Protein AF-0000000085121124 (afdb_homodimer)

Structure (mmCIF, N/CA/C/O backbone):
data_AF-0000000085121124-model_v1
#
loop_
_entity.id
_entity.type
_entity.pdbx_description
1 polymer 'Cytidyltransferase-related domain protein'
#
loop_
_atom_site.group_PDB
_atom_site.id
_atom_site.type_symbol
_atom_site.label_atom_id
_atom_site.label_alt_id
_atom_site.label_comp_id
_atom_site.label_asym_id
_atom_site.label_entity_id
_atom_site.label_seq_id
_atom_site.pdbx_PDB_ins_code
_atom_site.Cartn_x
_atom_site.Cartn_y
_atom_site.Cartn_z
_atom_site.occupancy
_atom_site.B_iso_or_equiv
_atom_site.auth_seq_id
_atom_site.auth_comp_id
_atom_site.auth_asym_id
_atom_site.auth_atom_id
_atom_site.pdbx_PDB_model_num
ATOM 1 N N . MET A 1 1 ? 2.998 27.984 -10.727 1 61.03 1 MET A N 1
ATOM 2 C CA . MET A 1 1 ? 3.572 26.656 -11 1 61.03 1 MET A CA 1
ATOM 3 C C . MET A 1 1 ? 2.625 25.828 -11.852 1 61.03 1 MET A C 1
ATOM 5 O O . MET A 1 1 ? 1.41 25.844 -11.648 1 61.03 1 MET A O 1
ATOM 9 N N . ASP A 1 2 ? 3.168 25.203 -12.867 1 75.88 2 ASP A N 1
ATOM 10 C CA . ASP A 1 2 ? 2.387 24.328 -13.734 1 75.88 2 ASP A CA 1
ATOM 11 C C . ASP A 1 2 ? 1.851 23.125 -12.961 1 75.88 2 ASP A C 1
ATOM 13 O O . ASP A 1 2 ? 2.506 22.625 -12.039 1 75.88 2 ASP A O 1
ATOM 17 N N . THR A 1 3 ? 0.666 22.797 -13.164 1 73.5 3 THR A N 1
ATOM 18 C CA . THR A 1 3 ? -0.032 21.734 -12.461 1 73.5 3 THR A CA 1
ATOM 19 C C . THR A 1 3 ? 0.765 20.438 -12.523 1 73.5 3 THR A C 1
ATOM 21 O O . THR A 1 3 ? 0.824 19.688 -11.547 1 73.5 3 THR A O 1
ATOM 24 N N . LYS A 1 4 ? 1.432 20.203 -13.617 1 78.25 4 LYS A N 1
ATOM 25 C CA . LYS A 1 4 ? 2.201 18.969 -13.781 1 78.25 4 LYS A CA 1
ATOM 26 C C . LYS A 1 4 ? 3.445 18.984 -12.891 1 78.25 4 LYS A C 1
ATOM 28 O O . LYS A 1 4 ? 3.822 17.953 -12.328 1 78.25 4 LYS A O 1
ATOM 33 N N . ASP A 1 5 ? 3.947 20.062 -12.82 1 88.12 5 ASP A N 1
ATOM 34 C CA . ASP A 1 5 ? 5.121 20.219 -11.969 1 88.12 5 ASP A CA 1
ATOM 35 C C . ASP A 1 5 ? 4.754 20.062 -10.5 1 88.12 5 ASP A C 1
ATOM 37 O O . ASP A 1 5 ? 5.473 19.406 -9.742 1 88.12 5 ASP A O 1
ATOM 41 N N . ALA A 1 6 ? 3.602 20.609 -10.18 1 91.38 6 ALA A N 1
ATOM 42 C CA . ALA A 1 6 ? 3.139 20.5 -8.797 1 91.38 6 ALA A CA 1
ATOM 43 C C . ALA A 1 6 ? 2.869 19.047 -8.414 1 91.38 6 ALA A C 1
ATOM 45 O O . ALA A 1 6 ? 3.23 18.609 -7.32 1 91.38 6 ALA A O 1
ATOM 46 N N . ALA A 1 7 ? 2.273 18.359 -9.32 1 93.12 7 ALA A N 1
ATOM 47 C CA . ALA A 1 7 ? 1.973 16.938 -9.078 1 93.12 7 ALA A CA 1
ATOM 48 C C . ALA A 1 7 ? 3.252 16.141 -8.883 1 93.12 7 ALA A C 1
ATOM 50 O O . ALA A 1 7 ? 3.328 15.281 -8 1 93.12 7 ALA A O 1
ATOM 51 N N . ARG A 1 8 ? 4.227 16.422 -9.672 1 92.12 8 ARG A N 1
ATOM 52 C CA . ARG A 1 8 ? 5.512 15.742 -9.586 1 92.12 8 ARG A CA 1
ATOM 53 C C . ARG A 1 8 ? 6.195 16.031 -8.25 1 92.12 8 ARG A C 1
ATOM 55 O O . ARG A 1 8 ? 6.789 15.133 -7.648 1 92.12 8 ARG A O 1
ATOM 62 N N . ARG A 1 9 ? 6.113 17.156 -7.832 1 92.5 9 ARG A N 1
ATOM 63 C CA . ARG A 1 9 ? 6.707 17.547 -6.555 1 92.5 9 ARG A CA 1
ATOM 64 C C . ARG A 1 9 ? 6 16.844 -5.398 1 92.5 9 ARG A C 1
ATOM 66 O O . ARG A 1 9 ? 6.648 16.328 -4.48 1 92.5 9 ARG A O 1
ATOM 73 N N . VAL A 1 10 ? 4.68 16.859 -5.512 1 95.31 10 VAL A N 1
ATOM 74 C CA . VAL A 1 10 ? 3.906 16.219 -4.457 1 95.31 10 VAL A CA 1
ATOM 75 C C . VAL A 1 10 ? 4.238 14.727 -4.418 1 95.31 10 VAL A C 1
ATOM 77 O O . VAL A 1 10 ? 4.398 14.148 -3.34 1 95.31 10 VAL A O 1
ATOM 80 N N . GLU A 1 11 ? 4.387 14.133 -5.527 1 94.19 11 GLU A N 1
ATOM 81 C CA . GLU A 1 11 ? 4.773 12.727 -5.594 1 94.19 11 GLU A CA 1
ATOM 82 C C . GLU A 1 11 ? 6.121 12.492 -4.918 1 94.19 11 GLU A C 1
ATOM 84 O O . GLU A 1 11 ? 6.293 11.508 -4.191 1 94.19 11 GLU A O 1
ATOM 89 N N . ALA A 1 12 ? 7.035 13.383 -5.152 1 93.19 12 ALA A N 1
ATOM 90 C CA . ALA A 1 12 ? 8.352 13.289 -4.527 1 93.19 12 ALA A CA 1
ATOM 91 C C . ALA A 1 12 ? 8.25 13.414 -3.012 1 93.19 12 ALA A C 1
ATOM 93 O O . ALA A 1 12 ? 8.898 12.664 -2.275 1 93.19 12 ALA A O 1
ATOM 94 N N . TYR A 1 13 ? 7.391 14.312 -2.562 1 94 13 TYR A N 1
ATOM 95 C CA . TYR A 1 13 ? 7.168 14.477 -1.132 1 94 13 TYR A CA 1
ATOM 96 C C . TYR A 1 13 ? 6.57 13.219 -0.519 1 94 13 TYR A C 1
ATOM 98 O O . TYR A 1 13 ? 6.988 12.781 0.557 1 94 13 TYR A O 1
ATOM 106 N N . ILE A 1 14 ? 5.637 12.656 -1.243 1 95.62 14 ILE A N 1
ATOM 107 C CA . ILE A 1 14 ? 4.984 11.445 -0.766 1 95.62 14 ILE A CA 1
ATOM 108 C C . ILE A 1 14 ? 6.012 10.32 -0.626 1 95.62 14 ILE A C 1
ATOM 110 O O . ILE A 1 14 ? 6.082 9.664 0.412 1 95.62 14 ILE A O 1
ATOM 114 N N . THR A 1 15 ? 6.82 10.188 -1.587 1 93.5 15 THR A N 1
ATOM 115 C CA . THR A 1 15 ? 7.848 9.148 -1.566 1 93.5 15 THR A CA 1
ATOM 116 C C . THR A 1 15 ? 8.797 9.352 -0.387 1 93.5 15 THR A C 1
ATOM 118 O O . THR A 1 15 ? 9.148 8.391 0.303 1 93.5 15 THR A O 1
ATOM 121 N N . ASN A 1 16 ? 9.148 10.555 -0.122 1 94.25 16 ASN A N 1
ATOM 122 C CA . ASN A 1 16 ? 10.039 10.883 0.988 1 94.25 16 ASN A CA 1
ATOM 123 C C . ASN A 1 16 ? 9.438 10.469 2.328 1 94.25 16 ASN A C 1
ATOM 125 O O . ASN A 1 16 ? 10.109 9.836 3.146 1 94.25 16 ASN A O 1
ATOM 129 N N . VAL A 1 17 ? 8.234 10.781 2.473 1 95.69 17 VAL A N 1
ATOM 130 C CA . VAL A 1 17 ? 7.547 10.469 3.723 1 95.69 17 VAL A CA 1
ATOM 131 C C . VAL A 1 17 ? 7.383 8.961 3.861 1 95.69 17 VAL A C 1
ATOM 133 O O . VAL A 1 17 ? 7.602 8.398 4.941 1 95.69 17 VAL A O 1
ATOM 136 N N . GLU A 1 18 ? 7.039 8.312 2.791 1 93.88 18 GLU A N 1
ATOM 137 C CA . GLU A 1 18 ? 6.867 6.867 2.824 1 93.88 18 GLU A CA 1
ATOM 138 C C . GLU A 1 18 ? 8.18 6.164 3.15 1 93.88 18 GLU A C 1
ATOM 140 O O . GLU A 1 18 ? 8.203 5.191 3.906 1 93.88 18 GLU A O 1
ATOM 145 N N . LEU A 1 19 ? 9.266 6.645 2.633 1 92.88 19 LEU A N 1
ATOM 146 C CA . LEU A 1 19 ? 10.578 6.094 2.938 1 92.88 19 LEU A CA 1
ATOM 147 C C . LEU A 1 19 ? 10.914 6.281 4.414 1 92.88 19 LEU A C 1
ATOM 149 O O . LEU A 1 19 ? 11.422 5.359 5.059 1 92.88 19 LEU A O 1
ATOM 153 N N . ALA A 1 20 ? 10.633 7.41 4.906 1 93.94 20 ALA A N 1
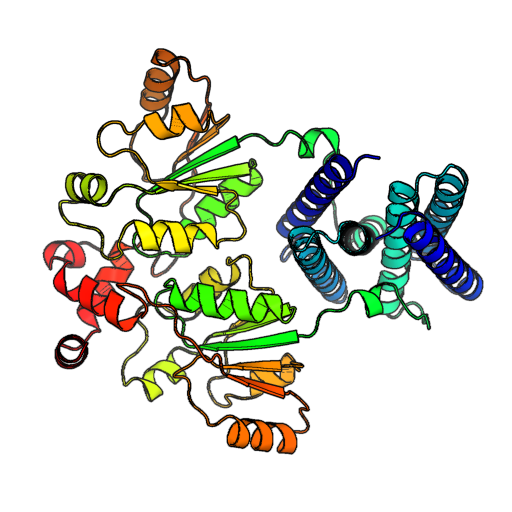ATOM 154 C CA . ALA A 1 20 ? 10.875 7.684 6.32 1 93.94 20 ALA A CA 1
ATOM 155 C C . ALA A 1 20 ? 10.047 6.762 7.207 1 93.94 20 ALA A C 1
ATOM 157 O O . ALA A 1 20 ? 10.562 6.199 8.18 1 93.94 20 ALA A O 1
ATOM 158 N N . LEU A 1 21 ? 8.812 6.609 6.84 1 94.19 21 LEU A N 1
ATOM 159 C CA . LEU A 1 21 ? 7.914 5.77 7.621 1 94.19 21 LEU A CA 1
ATOM 160 C C . LEU A 1 21 ? 8.375 4.316 7.609 1 94.19 21 LEU A C 1
ATOM 162 O O . LEU A 1 21 ? 8.297 3.623 8.625 1 94.19 21 LEU A O 1
ATOM 166 N N . GLU A 1 22 ? 8.836 3.898 6.48 1 90.81 22 GLU A N 1
ATOM 167 C CA . GLU A 1 22 ? 9.367 2.545 6.371 1 90.81 22 GLU A CA 1
ATOM 168 C C . GLU A 1 22 ? 10.562 2.346 7.305 1 90.81 22 GLU A C 1
ATOM 170 O O . GLU A 1 22 ? 10.672 1.31 7.965 1 90.81 22 GLU A O 1
ATOM 175 N N . LYS A 1 23 ? 11.414 3.287 7.422 1 90.69 23 LYS A N 1
ATOM 176 C CA . LYS A 1 23 ? 12.602 3.221 8.266 1 90.69 23 LYS A CA 1
ATOM 177 C C . LYS A 1 23 ? 12.234 3.258 9.742 1 90.69 23 LYS A C 1
ATOM 179 O O . LYS A 1 23 ? 12.953 2.703 10.578 1 90.69 23 LYS A O 1
ATOM 184 N N . LEU A 1 24 ? 11.117 3.838 10.039 1 93.69 24 LEU A N 1
ATOM 185 C CA . LEU A 1 24 ? 10.727 4.051 11.43 1 93.69 24 LEU A CA 1
ATOM 186 C C . LEU A 1 24 ? 9.836 2.914 11.922 1 93.69 24 LEU A C 1
ATOM 188 O O . LEU A 1 24 ? 9.547 2.828 13.117 1 93.69 24 LEU A O 1
ATOM 192 N N . ARG A 1 25 ? 9.414 2.111 11.023 1 87.62 25 ARG A N 1
ATOM 193 C CA . ARG A 1 25 ? 8.492 1.033 11.383 1 87.62 25 ARG A CA 1
ATOM 194 C C . ARG A 1 25 ? 9.062 0.182 12.516 1 87.62 25 ARG A C 1
ATOM 196 O O . ARG A 1 25 ? 10.18 -0.334 12.414 1 87.62 25 ARG A O 1
ATOM 203 N N . GLY A 1 26 ? 8.32 0.093 13.633 1 86.56 26 GLY A N 1
ATOM 204 C CA . GLY A 1 26 ? 8.695 -0.761 14.75 1 86.56 26 GLY A CA 1
ATOM 205 C C . GLY A 1 26 ? 9.742 -0.138 15.648 1 86.56 26 GLY A C 1
ATOM 206 O O . GLY A 1 26 ? 10.203 -0.768 16.609 1 86.56 26 GLY A O 1
ATOM 207 N N . LYS A 1 27 ? 10.141 1.05 15.406 1 89.5 27 LYS A N 1
ATOM 208 C CA . LYS A 1 27 ? 11.227 1.662 16.156 1 89.5 27 LYS A CA 1
ATOM 209 C C . LYS A 1 27 ? 10.695 2.629 17.219 1 89.5 27 LYS A C 1
ATOM 211 O O . LYS A 1 27 ? 11.461 3.188 18 1 89.5 27 LYS A O 1
ATOM 216 N N . VAL A 1 28 ? 9.414 2.836 17.141 1 91.19 28 VAL A N 1
ATOM 217 C CA . VAL A 1 28 ? 8.828 3.824 18.031 1 91.19 28 VAL A CA 1
ATOM 218 C C . VAL A 1 28 ? 7.773 3.156 18.922 1 91.19 28 VAL A C 1
ATOM 220 O O . VAL A 1 28 ? 7.031 2.285 18.453 1 91.19 28 VAL A O 1
ATOM 223 N N . GLY A 1 29 ? 7.777 3.432 20.188 1 90.06 29 GLY A N 1
ATOM 224 C CA . GLY A 1 29 ? 6.789 2.904 21.109 1 90.06 29 GLY A CA 1
ATOM 225 C C . GLY A 1 29 ? 5.719 3.912 21.484 1 90.06 29 GLY A C 1
ATOM 226 O O . GLY A 1 29 ? 5.738 5.047 21 1 90.06 29 GLY A O 1
ATOM 227 N N . GLU A 1 30 ? 4.703 3.432 22.344 1 88.94 30 GLU A N 1
ATOM 228 C CA . GLU A 1 30 ? 3.686 4.348 22.844 1 88.94 30 GLU A CA 1
ATOM 229 C C . GLU A 1 30 ? 4.312 5.453 23.688 1 88.94 30 GLU A C 1
ATOM 231 O O . GLU A 1 30 ? 5.324 5.238 24.359 1 88.94 30 GLU A O 1
ATOM 236 N N . PRO A 1 31 ? 3.771 6.625 23.656 1 90.62 31 PRO A N 1
ATOM 237 C CA . PRO A 1 31 ? 2.549 7.035 22.953 1 90.62 31 PRO A CA 1
ATOM 238 C C . PRO A 1 31 ? 2.811 7.516 21.531 1 90.62 31 PRO A C 1
ATOM 240 O O . PRO A 1 31 ? 1.882 7.934 20.844 1 90.62 31 PRO A O 1
ATOM 243 N N . TYR A 1 32 ? 4.008 7.348 21.047 1 93.38 32 TYR A N 1
ATOM 244 C CA . TYR A 1 32 ? 4.398 7.977 19.797 1 93.38 32 TYR A CA 1
ATOM 245 C C . TYR A 1 32 ? 3.955 7.137 18.609 1 93.38 32 TYR A C 1
ATOM 247 O O . TYR A 1 32 ? 3.912 7.625 17.469 1 93.38 32 TYR A O 1
ATOM 255 N N . THR A 1 33 ? 3.604 5.926 18.844 1 93.12 33 THR A N 1
ATOM 256 C CA . THR A 1 33 ? 3.176 5.039 17.766 1 93.12 33 THR A CA 1
ATOM 257 C C . THR A 1 33 ? 1.938 5.594 17.062 1 93.12 33 THR A C 1
ATOM 259 O O . THR A 1 33 ? 1.769 5.41 15.852 1 93.12 33 THR A O 1
ATOM 262 N N . ARG A 1 34 ? 1.135 6.238 17.812 1 91.94 34 ARG A N 1
ATOM 263 C CA . ARG A 1 34 ? -0.086 6.812 17.25 1 91.94 34 ARG A CA 1
ATOM 264 C C . ARG A 1 34 ? 0.235 7.891 16.219 1 91.94 34 ARG A C 1
ATOM 266 O O . ARG A 1 34 ? -0.465 8.023 15.219 1 91.94 34 ARG A O 1
ATOM 273 N N . LEU A 1 35 ? 1.261 8.656 16.5 1 94.25 35 LEU A N 1
ATOM 274 C CA . LEU A 1 35 ? 1.647 9.711 15.578 1 94.25 35 LEU A CA 1
ATOM 275 C C . LEU A 1 35 ? 2.15 9.125 14.266 1 94.25 35 LEU A C 1
ATOM 277 O O . LEU A 1 35 ? 1.846 9.648 13.188 1 94.25 35 LEU A O 1
ATOM 281 N N . LEU A 1 36 ? 2.865 8.055 14.359 1 94.69 36 LEU A N 1
ATOM 282 C CA . LEU A 1 36 ? 3.34 7.406 13.148 1 94.69 36 LEU A CA 1
ATOM 283 C C . LEU A 1 36 ? 2.176 6.809 12.359 1 94.69 36 LEU A C 1
ATOM 285 O O . LEU A 1 36 ? 2.146 6.891 11.133 1 94.69 36 LEU A O 1
ATOM 289 N N . ALA A 1 37 ? 1.285 6.246 13.086 1 91.75 37 ALA A N 1
ATOM 290 C CA . ALA A 1 37 ? 0.102 5.684 12.438 1 91.75 37 ALA A CA 1
ATOM 291 C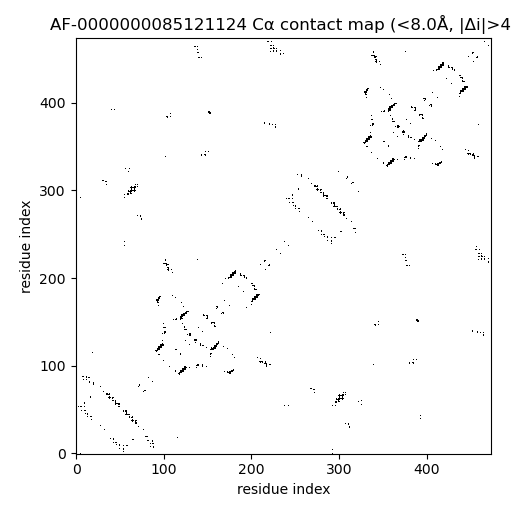 C . ALA A 1 37 ? -0.693 6.77 11.711 1 91.75 37 ALA A C 1
ATOM 293 O O . ALA A 1 37 ? -1.181 6.555 10.602 1 91.75 37 ALA A O 1
ATOM 294 N N . LEU A 1 38 ? -0.817 7.883 12.344 1 91.69 38 LEU A N 1
ATOM 295 C CA . LEU A 1 38 ? -1.521 9.008 11.742 1 91.69 38 LEU A CA 1
ATOM 296 C C . LEU A 1 38 ? -0.784 9.516 10.508 1 91.69 38 LEU A C 1
ATOM 298 O O . LEU A 1 38 ? -1.408 9.805 9.484 1 91.69 38 LEU A O 1
ATOM 302 N N . ALA A 1 39 ? 0.514 9.633 10.633 1 94.19 39 ALA A N 1
ATOM 303 C CA . ALA A 1 39 ? 1.314 10.055 9.484 1 94.19 39 ALA A CA 1
ATOM 304 C C . ALA A 1 39 ? 1.145 9.086 8.32 1 94.19 39 ALA A C 1
ATOM 306 O O . ALA A 1 39 ? 1.024 9.508 7.164 1 94.19 39 ALA A O 1
ATOM 307 N N . GLU A 1 40 ? 1.139 7.844 8.594 1 93.25 40 GLU A N 1
ATOM 308 C CA . GLU A 1 40 ? 0.936 6.828 7.566 1 93.25 40 GLU A CA 1
ATOM 309 C C . GLU A 1 40 ? -0.421 6.992 6.887 1 93.25 40 GLU A C 1
ATOM 311 O O . GLU A 1 40 ? -0.525 6.891 5.664 1 93.25 40 GLU A O 1
ATOM 316 N N . ALA A 1 41 ? -1.417 7.227 7.68 1 91.12 41 ALA A N 1
ATOM 317 C CA . ALA A 1 41 ? -2.766 7.422 7.156 1 91.12 41 ALA A CA 1
ATOM 318 C C . ALA A 1 41 ? -2.818 8.609 6.207 1 91.12 41 ALA A C 1
ATOM 320 O O . ALA A 1 41 ? -3.395 8.523 5.117 1 91.12 41 ALA A O 1
ATOM 321 N N . TYR A 1 42 ? -2.207 9.664 6.555 1 92.5 42 TYR A N 1
ATOM 322 C CA . TYR A 1 42 ? -2.262 10.875 5.738 1 92.5 42 TYR A CA 1
ATOM 323 C C . TYR A 1 42 ? -1.366 10.742 4.512 1 92.5 42 TYR A C 1
ATOM 325 O O . TYR A 1 42 ? -1.646 11.328 3.465 1 92.5 42 TYR A O 1
ATOM 333 N N . ALA A 1 43 ? -0.292 9.969 4.652 1 92.94 43 ALA A N 1
ATOM 334 C CA . ALA A 1 43 ? 0.493 9.672 3.459 1 92.94 43 ALA A CA 1
ATOM 335 C C . ALA A 1 43 ? -0.327 8.867 2.453 1 92.94 43 ALA A C 1
ATOM 337 O O . ALA A 1 43 ? -0.276 9.133 1.25 1 92.94 43 ALA A O 1
ATOM 338 N N . SER A 1 44 ? -1.012 7.984 2.99 1 91.12 44 SER A N 1
ATOM 339 C CA . SER A 1 44 ? -1.902 7.195 2.143 1 91.12 44 SER A CA 1
ATOM 340 C C . SER A 1 44 ? -2.959 8.078 1.483 1 91.12 44 SER A C 1
ATOM 342 O O . SER A 1 44 ? -3.246 7.926 0.294 1 91.12 44 SER A O 1
ATOM 344 N N . ASP A 1 45 ? -3.555 8.938 2.234 1 91.69 45 ASP A N 1
ATOM 345 C CA . ASP A 1 45 ? -4.539 9.875 1.692 1 91.69 45 ASP A CA 1
ATOM 346 C C . ASP A 1 45 ? -3.922 10.75 0.601 1 91.69 45 ASP A C 1
ATOM 348 O O . ASP A 1 45 ? -4.566 11.031 -0.412 1 91.69 45 ASP A O 1
ATOM 352 N N . ALA A 1 46 ? -2.723 11.172 0.846 1 93.75 46 ALA A N 1
ATOM 353 C CA . ALA A 1 46 ? -2.035 11.992 -0.148 1 93.75 46 ALA A CA 1
ATOM 354 C C . ALA A 1 46 ? -1.934 11.266 -1.485 1 93.75 46 ALA A C 1
ATOM 356 O O . ALA A 1 46 ? -2.186 11.852 -2.539 1 93.75 46 ALA A O 1
ATOM 357 N N . ARG A 1 47 ? -1.589 10.039 -1.386 1 92.19 47 ARG A N 1
ATOM 358 C CA . ARG A 1 47 ? -1.492 9.242 -2.604 1 92.19 47 ARG A CA 1
ATOM 359 C C . ARG A 1 47 ? -2.848 9.133 -3.293 1 92.19 47 ARG A C 1
ATOM 361 O O . ARG A 1 47 ? -2.939 9.258 -4.516 1 92.19 47 ARG A O 1
ATOM 368 N N . TYR A 1 48 ? -3.863 8.945 -2.584 1 91.44 48 TYR A N 1
ATOM 369 C CA . TYR A 1 48 ? -5.219 8.859 -3.117 1 91.44 48 TYR A CA 1
ATOM 370 C C . TYR A 1 48 ? -5.598 10.133 -3.857 1 91.44 48 TYR A C 1
ATOM 372 O O . TYR A 1 48 ? -6.043 10.078 -5.008 1 91.44 48 TYR A O 1
ATOM 380 N N . TYR A 1 49 ? -5.434 11.203 -3.24 1 93.19 49 TYR A N 1
ATOM 381 C CA . TYR A 1 49 ? -5.848 12.469 -3.828 1 93.19 49 TYR A CA 1
ATOM 382 C C . TYR A 1 49 ? -4.984 12.82 -5.035 1 93.19 49 TYR A C 1
ATOM 384 O O . TYR A 1 49 ? -5.469 13.414 -6 1 93.19 49 TYR A O 1
ATOM 392 N N . LEU A 1 50 ? -3.75 12.445 -4.938 1 93.69 50 LEU A N 1
ATOM 393 C CA . LEU A 1 50 ? -2.893 12.688 -6.094 1 93.69 50 LEU A CA 1
ATOM 394 C C . LEU A 1 50 ? -3.367 11.875 -7.297 1 93.69 50 LEU A C 1
ATOM 396 O O . LEU A 1 50 ? -3.439 12.398 -8.414 1 93.69 50 LEU A O 1
ATOM 400 N N . GLU A 1 51 ? -3.67 10.664 -7.043 1 90.94 51 GLU A N 1
ATOM 401 C CA . GLU A 1 51 ? -4.164 9.797 -8.109 1 90.94 51 GLU A CA 1
ATOM 402 C C . GLU A 1 51 ? -5.469 10.32 -8.688 1 90.94 51 GLU A C 1
ATOM 404 O O . GLU A 1 51 ? -5.738 10.156 -9.883 1 90.94 51 GLU A O 1
ATOM 409 N N . LYS A 1 52 ? -6.227 10.977 -7.879 1 91.81 52 LYS A N 1
ATOM 410 C CA . LYS A 1 52 ? -7.504 11.531 -8.312 1 91.81 52 LYS A CA 1
ATOM 411 C C . LYS A 1 52 ? -7.312 12.898 -8.961 1 91.81 52 LYS A C 1
ATOM 413 O O . LYS A 1 52 ? -8.289 13.547 -9.359 1 91.81 52 LYS A O 1
ATOM 418 N N . GLY A 1 53 ? -6.078 13.414 -8.992 1 92.38 53 GLY A N 1
ATOM 419 C CA . GLY A 1 53 ? -5.773 14.688 -9.625 1 92.38 53 GLY A CA 1
ATOM 420 C C . GLY A 1 53 ? -5.977 15.875 -8.711 1 92.38 53 GLY A C 1
ATOM 421 O O . GLY A 1 53 ? -5.906 17.031 -9.148 1 92.38 53 GLY A O 1
ATOM 422 N N . ASP A 1 54 ? -6.316 15.648 -7.5 1 91.69 54 ASP A N 1
ATOM 423 C CA . ASP A 1 54 ? -6.473 16.703 -6.504 1 91.69 54 ASP A CA 1
ATOM 424 C C . ASP A 1 54 ? -5.141 17.016 -5.824 1 91.69 54 ASP A C 1
ATOM 426 O O . ASP A 1 54 ? -4.926 16.641 -4.668 1 91.69 54 ASP A O 1
ATOM 430 N N . VAL A 1 55 ? -4.34 17.781 -6.449 1 93.94 55 VAL A N 1
ATOM 431 C CA . VAL A 1 55 ? -2.971 18.062 -6.027 1 93.94 55 VAL A CA 1
ATOM 432 C C . VAL A 1 55 ? -2.986 18.891 -4.75 1 93.94 55 VAL A C 1
ATOM 434 O O . VAL A 1 55 ? -2.143 18.719 -3.871 1 93.94 55 VAL A O 1
ATOM 437 N N . PHE A 1 56 ? -3.936 19.781 -4.629 1 92.19 56 PHE A N 1
ATOM 438 C CA . PHE A 1 56 ? -4.059 20.656 -3.471 1 92.19 56 PHE A CA 1
ATOM 439 C C . PHE A 1 56 ? -4.211 19.828 -2.191 1 92.19 56 PHE A C 1
ATOM 441 O O . PHE A 1 56 ? -3.428 19.984 -1.252 1 92.19 56 PHE A O 1
ATOM 448 N N . THR A 1 57 ? -5.164 18.938 -2.207 1 91.88 57 THR A N 1
ATOM 449 C CA . THR A 1 57 ? -5.434 18.125 -1.025 1 91.88 57 THR A CA 1
ATOM 450 C C . THR A 1 57 ? -4.289 17.141 -0.767 1 91.88 57 THR A C 1
ATOM 452 O O . THR A 1 57 ? -3.943 16.875 0.386 1 91.88 57 THR A O 1
ATOM 455 N N . ALA A 1 58 ? -3.75 16.625 -1.817 1 94.12 58 ALA A N 1
ATOM 456 C CA . ALA A 1 58 ? -2.609 15.719 -1.683 1 94.12 58 ALA A CA 1
ATOM 457 C C . ALA A 1 58 ? -1.445 16.406 -0.976 1 94.12 58 ALA A C 1
ATOM 459 O O . ALA A 1 58 ? -0.849 15.844 -0.056 1 94.12 58 ALA A O 1
ATOM 460 N N . LEU A 1 59 ? -1.164 17.594 -1.383 1 94.56 59 LEU A N 1
ATOM 461 C CA . LEU A 1 59 ? -0.072 18.375 -0.795 1 94.56 59 LEU A CA 1
ATOM 462 C C . LEU A 1 59 ? -0.336 18.641 0.681 1 94.56 59 LEU A C 1
ATOM 464 O O . LEU A 1 59 ? 0.561 18.5 1.514 1 94.56 59 LEU A O 1
ATOM 468 N N . ALA A 1 60 ? -1.558 19.031 0.986 1 93.5 60 ALA A N 1
ATOM 469 C CA . ALA A 1 60 ? -1.913 19.312 2.375 1 93.5 60 ALA A CA 1
ATOM 470 C C . ALA A 1 60 ? -1.714 18.094 3.254 1 93.5 60 ALA A C 1
ATOM 472 O O . ALA A 1 60 ? -1.143 18.188 4.344 1 93.5 60 ALA A O 1
ATOM 473 N N . CYS A 1 61 ? -2.15 16.969 2.768 1 93.56 61 CYS A N 1
ATOM 474 C CA . CYS A 1 61 ? -2.059 15.719 3.523 1 93.56 61 CYS A CA 1
ATOM 475 C C . CYS A 1 61 ? -0.605 15.352 3.787 1 93.56 61 CYS A C 1
ATOM 477 O O . CYS A 1 61 ? -0.245 14.992 4.91 1 93.56 61 CYS A O 1
ATOM 479 N N . ILE A 1 62 ? 0.193 15.445 2.715 1 95.25 62 ILE A N 1
ATOM 480 C CA . ILE A 1 62 ? 1.549 14.922 2.857 1 95.25 62 ILE A CA 1
ATOM 481 C C . ILE A 1 62 ? 2.377 15.875 3.719 1 95.25 62 ILE A C 1
ATOM 483 O O . ILE A 1 62 ? 3.236 15.438 4.488 1 95.25 62 ILE A O 1
ATOM 487 N N . ALA A 1 63 ? 2.201 17.172 3.594 1 95.19 63 ALA A N 1
ATOM 488 C CA . ALA A 1 63 ? 2.895 18.141 4.441 1 95.19 63 ALA A CA 1
ATOM 489 C C . ALA A 1 63 ? 2.51 17.969 5.906 1 95.19 63 ALA A C 1
ATOM 491 O O . ALA A 1 63 ? 3.365 18.047 6.793 1 95.19 63 ALA A O 1
ATOM 492 N N . TYR A 1 64 ? 1.256 17.75 6.16 1 94.06 64 TYR A N 1
ATOM 493 C CA . TYR A 1 64 ? 0.767 17.453 7.504 1 94.06 64 TYR A CA 1
ATOM 494 C C . TYR A 1 64 ? 1.471 16.234 8.086 1 94.06 64 TYR A C 1
ATOM 496 O O . TYR A 1 64 ? 1.927 16.266 9.227 1 94.06 64 TYR A O 1
ATOM 504 N N . ALA A 1 65 ? 1.495 15.18 7.27 1 94.75 65 ALA A N 1
ATOM 505 C CA . ALA A 1 65 ? 2.17 13.953 7.699 1 94.75 65 ALA A CA 1
ATOM 506 C C . ALA A 1 65 ? 3.631 14.227 8.047 1 94.75 65 ALA A C 1
ATOM 508 O O . ALA A 1 65 ? 4.145 13.711 9.039 1 94.75 65 ALA A O 1
ATOM 509 N N . GLU A 1 66 ? 4.312 15.016 7.23 1 96.19 66 GLU A N 1
ATOM 510 C CA . GLU A 1 66 ? 5.699 15.383 7.5 1 96.19 66 GLU A CA 1
ATOM 511 C C . GLU A 1 66 ? 5.828 16.109 8.836 1 96.19 66 GLU A C 1
ATOM 513 O O . GLU A 1 66 ? 6.766 15.859 9.602 1 96.19 66 GLU A O 1
ATOM 518 N N . GLY A 1 67 ? 4.879 16.984 9.117 1 95.62 67 GLY A N 1
ATOM 519 C CA . GLY A 1 67 ? 4.875 17.672 10.398 1 95.62 67 GLY A CA 1
ATOM 520 C C . GLY A 1 67 ? 4.785 16.734 11.586 1 95.62 67 GLY A C 1
ATOM 521 O O . GLY A 1 67 ? 5.48 16.922 12.586 1 95.62 67 GLY A O 1
ATOM 522 N N . LEU A 1 68 ? 3.971 15.758 11.469 1 95.19 68 LEU A N 1
ATOM 523 C CA . LEU A 1 68 ? 3.828 14.766 12.531 1 95.19 68 LEU A CA 1
ATOM 524 C C . LEU A 1 68 ? 5.145 14.039 12.766 1 95.19 68 LEU A C 1
ATOM 526 O O . LEU A 1 68 ? 5.578 13.891 13.914 1 95.19 68 LEU A O 1
ATOM 530 N N . ILE A 1 69 ? 5.793 13.648 11.695 1 96.56 69 ILE A N 1
ATOM 531 C CA . ILE A 1 69 ? 7.039 12.898 11.805 1 96.56 69 ILE A CA 1
ATOM 532 C C . ILE A 1 69 ? 8.133 13.789 12.375 1 96.56 69 ILE A C 1
ATOM 534 O O . ILE A 1 69 ? 8.891 13.367 13.258 1 96.56 69 ILE A O 1
ATOM 538 N N . ASP A 1 70 ? 8.219 14.992 11.922 1 96.06 70 ASP A N 1
ATOM 539 C CA . ASP A 1 70 ? 9.258 15.914 12.367 1 96.06 70 ASP A CA 1
ATOM 540 C C . ASP A 1 70 ? 9.078 16.281 13.836 1 96.06 70 ASP A C 1
ATOM 542 O O . ASP A 1 70 ? 10.047 16.625 14.523 1 96.06 70 ASP A O 1
ATOM 546 N N . SER A 1 71 ? 7.82 16.312 14.266 1 96.44 71 SER A N 1
ATOM 547 C CA . SER A 1 71 ? 7.629 16.531 15.695 1 96.44 71 SER A CA 1
ATOM 548 C C . SER A 1 71 ? 8.391 15.508 16.531 1 96.44 71 SER A C 1
ATOM 550 O O . SER A 1 71 ? 9.031 15.859 17.516 1 96.44 71 SER A O 1
ATOM 552 N N . LEU A 1 72 ? 8.328 14.266 16.125 1 95.69 72 LEU A N 1
ATOM 553 C CA . LEU A 1 72 ? 9.047 13.203 16.828 1 95.69 72 LEU A CA 1
ATOM 554 C C . LEU A 1 72 ? 10.555 13.414 16.734 1 95.69 72 LEU A C 1
ATOM 556 O O . LEU A 1 72 ? 11.281 13.164 17.688 1 95.69 72 LEU A O 1
ATOM 560 N N . ARG A 1 73 ? 10.977 13.867 15.594 1 95 73 ARG A N 1
ATOM 561 C CA . ARG A 1 73 ? 12.391 14.156 15.398 1 95 73 ARG A CA 1
ATOM 562 C C . ARG A 1 73 ? 12.859 15.258 16.344 1 95 73 ARG A C 1
ATOM 564 O O . ARG A 1 73 ? 13.891 15.117 17.016 1 95 73 ARG A O 1
ATOM 571 N N . HIS A 1 74 ? 12.109 16.266 16.453 1 93.81 74 HIS A N 1
ATOM 572 C CA . HIS A 1 74 ? 12.484 17.406 17.266 1 93.81 74 HIS A CA 1
ATOM 573 C C . HIS A 1 74 ? 12.391 17.078 18.75 1 93.81 74 HIS A C 1
ATOM 575 O O . HIS A 1 74 ? 13.094 17.672 19.578 1 93.81 74 HIS A O 1
ATOM 581 N N . LEU A 1 75 ? 11.609 16.109 19.109 1 93.44 75 LEU A N 1
ATOM 582 C CA . LEU A 1 75 ? 11.492 15.656 20.5 1 93.44 75 LEU A CA 1
ATOM 583 C C . LEU A 1 75 ? 12.586 14.641 20.828 1 93.44 75 LEU A C 1
ATOM 585 O O . LEU A 1 75 ? 12.672 14.164 21.969 1 93.44 75 LEU A O 1
ATOM 589 N N . GLY A 1 76 ? 13.336 14.219 19.812 1 92.88 76 GLY A N 1
ATOM 590 C CA . GLY A 1 76 ? 14.445 13.297 20.031 1 92.88 76 GLY A CA 1
ATOM 591 C C . GLY A 1 76 ? 14.008 11.844 20.062 1 92.88 76 GLY A C 1
ATOM 592 O O . GLY A 1 76 ? 14.758 10.977 20.531 1 92.88 76 GLY A O 1
ATOM 593 N N . VAL A 1 77 ? 12.836 11.617 19.641 1 93.75 77 VAL A N 1
ATOM 594 C CA . VAL A 1 77 ? 12.289 10.266 19.688 1 93.75 77 VAL A CA 1
ATOM 595 C C . VAL A 1 77 ? 12.82 9.445 18.516 1 93.75 77 VAL A C 1
ATOM 597 O O . VAL A 1 77 ? 13.078 8.242 18.656 1 93.75 77 VAL A O 1
ATOM 600 N N . VAL A 1 78 ? 12.945 10.125 17.344 1 94.62 78 VAL A N 1
ATOM 601 C CA . VAL A 1 78 ? 13.406 9.414 16.156 1 94.62 78 VAL A CA 1
ATOM 602 C C . VAL A 1 78 ? 14.445 10.258 15.414 1 94.62 78 VAL A C 1
ATOM 604 O O . VAL A 1 78 ? 14.578 11.453 15.672 1 94.62 78 VAL A O 1
ATOM 607 N N . GLU A 1 79 ? 15.18 9.539 14.57 1 93.44 79 GLU A N 1
ATOM 608 C CA . GLU A 1 79 ? 16.062 10.195 13.609 1 93.44 79 GLU A CA 1
ATOM 609 C C . GLU A 1 79 ? 15.555 10.023 12.18 1 93.44 79 GLU A C 1
ATOM 611 O O . GLU A 1 79 ? 15.203 8.914 11.773 1 93.44 79 GLU A O 1
ATOM 616 N N . VAL A 1 80 ? 15.367 11.125 11.57 1 90.62 80 VAL A N 1
ATOM 617 C CA . VAL A 1 80 ? 14.914 11.094 10.18 1 90.62 80 VAL A CA 1
ATOM 618 C C . VAL A 1 80 ? 15.828 11.961 9.32 1 90.62 80 VAL A C 1
ATOM 620 O O . VAL A 1 80 ? 16.141 13.102 9.68 1 90.62 80 VAL A O 1
ATOM 623 N N . ASP A 1 81 ? 16.328 11.375 8.281 1 87 81 ASP A N 1
ATOM 624 C CA . ASP A 1 81 ? 17.078 12.109 7.27 1 87 81 ASP A CA 1
ATOM 625 C C . ASP A 1 81 ? 16.266 12.25 5.98 1 87 81 ASP A C 1
ATOM 627 O O . ASP A 1 81 ? 16.25 11.336 5.152 1 87 81 ASP A O 1
ATOM 631 N N . TRP A 1 82 ? 15.734 13.406 5.836 1 87.88 82 TRP A N 1
ATOM 632 C CA . TRP A 1 82 ? 14.914 13.656 4.648 1 87.88 82 TRP A CA 1
ATOM 633 C C . TRP A 1 82 ? 15.789 13.773 3.404 1 87.88 82 TRP A C 1
ATOM 635 O O . TRP A 1 82 ? 16.875 14.359 3.449 1 87.88 82 TRP A O 1
ATOM 645 N N . GLU A 1 83 ? 15.32 13.188 2.34 1 83.88 83 GLU A N 1
ATOM 646 C CA . GLU A 1 83 ? 16.016 13.359 1.064 1 83.88 83 GLU A CA 1
ATOM 647 C C . GLU A 1 83 ? 15.625 14.68 0.401 1 83.88 83 GLU A C 1
ATOM 649 O O . GLU A 1 83 ? 14.461 15.086 0.441 1 83.88 83 GLU A O 1
ATOM 654 N N . PRO A 1 84 ? 16.609 15.305 -0.133 1 77.69 84 PRO A N 1
ATOM 655 C CA . PRO A 1 84 ? 16.281 16.531 -0.862 1 77.69 84 PRO A CA 1
ATOM 656 C C . PRO A 1 84 ? 15.328 16.281 -2.033 1 77.69 84 PRO A C 1
ATOM 658 O O . PRO A 1 84 ? 15.367 15.211 -2.645 1 77.69 84 PRO A O 1
ATOM 661 N N . LEU A 1 85 ? 14.422 17.219 -2.297 1 76.12 85 LEU A N 1
ATOM 662 C CA . LEU A 1 85 ? 13.43 17.125 -3.363 1 76.12 85 LEU A CA 1
ATOM 663 C C . LEU A 1 85 ? 14.102 16.812 -4.699 1 76.12 85 LEU A C 1
ATOM 665 O O . LEU A 1 85 ? 13.594 16 -5.477 1 76.12 85 LEU A O 1
ATOM 669 N N . SER A 1 86 ? 15.227 17.453 -4.953 1 72.56 86 SER A N 1
ATOM 670 C CA . SER A 1 86 ? 15.945 17.25 -6.207 1 72.56 86 SER A CA 1
ATOM 671 C C . SER A 1 86 ? 16.297 15.781 -6.414 1 72.56 86 SER A C 1
ATOM 673 O O . SER A 1 86 ? 16.188 15.266 -7.527 1 72.56 86 SER A O 1
ATOM 675 N N . LYS A 1 87 ? 16.703 15.164 -5.387 1 73 87 LYS A N 1
ATOM 676 C CA . LYS A 1 87 ? 17.047 13.742 -5.445 1 73 87 LYS A CA 1
ATOM 677 C C . LYS A 1 87 ? 15.805 12.891 -5.688 1 73 87 LYS A C 1
ATOM 679 O O . LYS A 1 87 ? 15.836 11.945 -6.477 1 73 87 LYS A O 1
ATOM 684 N N . LEU A 1 88 ? 14.766 13.273 -5.141 1 75.5 88 LEU A N 1
ATOM 685 C CA . LEU A 1 88 ? 13.539 12.492 -5.234 1 75.5 88 LEU A CA 1
ATOM 686 C C . LEU A 1 88 ? 12.898 12.656 -6.605 1 75.5 88 LEU A C 1
ATOM 688 O O . LEU A 1 88 ? 12.219 11.75 -7.09 1 75.5 88 LEU A O 1
ATOM 692 N N . LEU A 1 89 ? 13.086 13.727 -7.199 1 75.81 89 LEU A N 1
ATOM 693 C CA . LEU A 1 89 ? 12.539 13.977 -8.531 1 75.81 89 LEU A CA 1
ATOM 694 C C . LEU A 1 89 ? 13.32 13.211 -9.594 1 75.81 89 LEU A C 1
ATOM 696 O O . LEU A 1 89 ? 12.828 13.016 -10.703 1 75.81 89 LEU A O 1
ATOM 700 N N . GLU A 1 90 ? 14.5 12.703 -9.227 1 80.5 90 GLU A N 1
ATOM 701 C CA . GLU A 1 90 ? 15.344 11.953 -10.148 1 80.5 90 GLU A CA 1
ATOM 702 C C . GLU A 1 90 ? 15.625 10.547 -9.625 1 80.5 90 GLU A C 1
ATOM 704 O O . GLU A 1 90 ? 16.75 10.055 -9.727 1 80.5 90 GLU A O 1
ATOM 709 N N . ARG A 1 91 ? 14.711 9.922 -9.094 1 85.75 91 ARG A N 1
ATOM 710 C CA . ARG A 1 91 ? 14.922 8.586 -8.555 1 85.75 91 ARG A CA 1
ATOM 711 C C . ARG A 1 91 ? 15.305 7.605 -9.656 1 85.75 91 ARG A C 1
ATOM 713 O O . ARG A 1 91 ? 14.711 7.605 -10.734 1 85.75 91 ARG A O 1
ATOM 720 N N . PRO A 1 92 ? 16.312 6.797 -9.383 1 91.56 92 PRO A N 1
ATOM 721 C CA . PRO A 1 92 ? 16.75 5.848 -10.406 1 91.56 92 PRO A CA 1
ATOM 722 C C . PRO A 1 92 ? 15.695 4.797 -10.734 1 91.56 92 PRO A C 1
ATOM 724 O O . PRO A 1 92 ? 14.898 4.43 -9.875 1 91.56 92 PRO A O 1
ATOM 727 N N . ARG A 1 93 ? 15.727 4.344 -11.969 1 93.94 93 ARG A N 1
ATOM 728 C CA . ARG A 1 93 ? 14.867 3.24 -12.391 1 93.94 93 ARG A CA 1
ATOM 729 C C . ARG A 1 93 ? 15.461 1.898 -11.977 1 93.94 93 ARG A C 1
ATOM 731 O O . ARG A 1 93 ? 16.625 1.603 -12.289 1 93.94 93 ARG A O 1
ATOM 738 N N . VAL A 1 94 ? 14.719 1.159 -11.25 1 96.62 94 VAL A N 1
ATOM 739 C CA . VAL A 1 94 ? 15.133 -0.161 -10.789 1 96.62 94 VAL A CA 1
ATOM 740 C C . VAL A 1 94 ? 14.289 -1.236 -11.469 1 96.62 94 VAL A C 1
ATOM 742 O O . VAL A 1 94 ? 13.055 -1.153 -11.477 1 96.62 94 VAL A O 1
ATOM 745 N N . LEU A 1 95 ? 14.969 -2.176 -12.047 1 96.81 95 LEU A N 1
ATOM 746 C CA . LEU A 1 95 ? 14.258 -3.238 -12.742 1 96.81 95 LEU A CA 1
ATOM 747 C C . LEU A 1 95 ? 14.375 -4.559 -11.984 1 96.81 95 LEU A C 1
ATOM 749 O O . LEU A 1 95 ? 15.453 -4.922 -11.523 1 96.81 95 LEU A O 1
ATOM 753 N N . VAL A 1 96 ? 13.273 -5.18 -11.797 1 96.25 96 VAL A N 1
ATOM 754 C CA . VAL A 1 96 ? 13.164 -6.523 -11.234 1 96.25 96 VAL A CA 1
ATOM 755 C C . VAL A 1 96 ? 12.453 -7.441 -12.219 1 96.25 96 VAL A C 1
ATOM 757 O O . VAL A 1 96 ? 11.453 -7.051 -12.828 1 96.25 96 VAL A O 1
ATOM 760 N N . ALA A 1 97 ? 13.031 -8.586 -12.391 1 94.56 97 ALA A N 1
ATOM 761 C CA . ALA A 1 97 ? 12.406 -9.547 -13.289 1 94.56 97 ALA A CA 1
ATOM 762 C C . ALA A 1 97 ? 12.062 -10.844 -12.562 1 94.56 97 ALA A C 1
ATOM 764 O O . ALA A 1 97 ? 12.742 -11.211 -11.594 1 94.56 97 ALA A O 1
ATOM 765 N N . GLY A 1 98 ? 10.984 -11.484 -13.016 1 93.06 98 GLY A N 1
ATOM 766 C CA . GLY A 1 98 ? 10.586 -12.758 -12.43 1 93.06 98 GLY A CA 1
ATOM 767 C C . GLY A 1 98 ? 9.336 -13.336 -13.07 1 93.06 98 GLY A C 1
ATOM 768 O O . GLY A 1 98 ? 8.719 -12.703 -13.93 1 93.06 98 GLY A O 1
ATOM 769 N N . THR A 1 99 ? 9.078 -14.547 -12.688 1 94.38 99 THR A N 1
ATOM 770 C CA . THR A 1 99 ? 7.84 -15.18 -13.133 1 94.38 99 THR A CA 1
ATOM 771 C C . THR A 1 99 ? 6.656 -14.703 -12.289 1 94.38 99 THR A C 1
ATOM 773 O O . THR A 1 99 ? 5.59 -14.398 -12.828 1 94.38 99 THR A O 1
ATOM 776 N N . PHE A 1 100 ? 6.867 -14.656 -10.984 1 95.31 100 PHE A N 1
ATOM 777 C CA . PHE A 1 100 ? 5.844 -14.203 -10.055 1 95.31 100 PHE A CA 1
ATOM 778 C C . PHE A 1 100 ? 4.57 -15.031 -10.211 1 95.31 100 PHE A C 1
ATOM 780 O O . PHE A 1 100 ? 3.477 -14.469 -10.344 1 95.31 100 PHE A O 1
ATOM 787 N N . ASP A 1 101 ? 4.781 -16.328 -10.172 1 95.06 101 ASP A N 1
ATOM 788 C CA . ASP A 1 101 ? 3.662 -17.234 -10.414 1 95.06 101 ASP A CA 1
ATOM 789 C C . ASP A 1 101 ? 2.574 -17.062 -9.359 1 95.06 101 ASP A C 1
ATOM 791 O O . ASP A 1 101 ? 1.504 -16.516 -9.641 1 95.06 101 ASP A O 1
ATOM 795 N N . ILE A 1 102 ? 2.807 -17.359 -8.164 1 94.5 102 ILE A N 1
ATOM 796 C CA . ILE A 1 102 ? 1.95 -17.062 -7.016 1 94.5 102 ILE A CA 1
ATOM 797 C C . ILE A 1 102 ? 2.686 -16.156 -6.043 1 94.5 102 ILE A C 1
ATOM 799 O O . ILE A 1 102 ? 3.742 -16.516 -5.52 1 94.5 102 ILE A O 1
ATOM 803 N N . LEU A 1 103 ? 2.094 -15.023 -5.855 1 94.88 103 LEU A N 1
ATOM 804 C CA . LEU A 1 103 ? 2.719 -14.008 -5.012 1 94.88 103 LEU A CA 1
ATOM 805 C C . LEU A 1 103 ? 2.902 -14.531 -3.588 1 94.88 103 LEU A C 1
ATOM 807 O O . LEU A 1 103 ? 2.002 -15.164 -3.033 1 94.88 103 LEU A O 1
ATOM 811 N N . HIS A 1 104 ? 3.986 -14.273 -3.004 1 93.75 104 HIS A N 1
ATOM 812 C CA . HIS A 1 104 ? 4.32 -14.648 -1.634 1 93.75 104 HIS A CA 1
ATOM 813 C C . HIS A 1 104 ? 5.188 -13.578 -0.971 1 93.75 104 HIS A C 1
ATOM 815 O O . HIS A 1 104 ? 5.656 -12.656 -1.635 1 93.75 104 HIS A O 1
ATOM 821 N N . PRO A 1 105 ? 5.422 -13.664 0.299 1 92.94 105 PRO A N 1
ATOM 822 C CA . PRO A 1 105 ? 6.141 -12.609 1.02 1 92.94 105 PRO A CA 1
ATOM 823 C C . PRO A 1 105 ? 7.555 -12.391 0.489 1 92.94 105 PRO A C 1
ATOM 825 O O . PRO A 1 105 ? 8.07 -11.266 0.539 1 92.94 105 PRO A O 1
ATOM 828 N N . GLY A 1 106 ? 8.156 -13.438 0.031 1 92 106 GLY A N 1
ATOM 829 C CA . GLY A 1 106 ? 9.461 -13.273 -0.587 1 92 106 GLY A CA 1
ATOM 830 C C . GLY A 1 106 ? 9.453 -12.305 -1.751 1 92 106 GLY A C 1
ATOM 831 O O . GLY A 1 106 ? 10.375 -11.5 -1.897 1 92 106 GLY A O 1
ATOM 832 N N . HIS A 1 107 ? 8.484 -12.414 -2.631 1 94.5 107 HIS A N 1
ATOM 833 C CA . HIS A 1 107 ? 8.328 -11.461 -3.727 1 94.5 107 HIS A CA 1
ATOM 834 C C . HIS A 1 107 ? 8.156 -10.039 -3.201 1 94.5 107 HIS A C 1
ATOM 836 O O . HIS A 1 107 ? 8.781 -9.109 -3.711 1 94.5 107 HIS A O 1
ATOM 842 N N . VAL A 1 108 ? 7.344 -9.867 -2.193 1 94.25 108 VAL A N 1
ATOM 843 C CA . VAL A 1 108 ? 7.07 -8.555 -1.61 1 94.25 108 VAL A CA 1
ATOM 844 C C . VAL A 1 108 ? 8.359 -7.961 -1.055 1 94.25 108 VAL A C 1
ATOM 846 O O . VAL A 1 108 ? 8.648 -6.781 -1.268 1 94.25 108 VAL A O 1
ATOM 849 N N . TYR A 1 109 ? 9.055 -8.797 -0.397 1 93.44 109 TYR A N 1
ATOM 850 C CA . TYR A 1 109 ? 10.328 -8.359 0.161 1 93.44 109 TYR A CA 1
ATOM 851 C C . TYR A 1 109 ? 11.266 -7.859 -0.935 1 93.44 109 TYR A C 1
ATOM 853 O O . TYR A 1 109 ? 11.867 -6.789 -0.807 1 93.44 109 TYR A O 1
ATOM 861 N N . LEU A 1 110 ? 11.398 -8.609 -1.958 1 93.75 110 LEU A N 1
ATOM 862 C CA . LEU A 1 110 ? 12.25 -8.242 -3.086 1 93.75 110 LEU A CA 1
ATOM 863 C C . LEU A 1 110 ? 11.828 -6.895 -3.666 1 93.75 110 LEU A C 1
ATOM 865 O O . LEU A 1 110 ? 12.672 -6.023 -3.898 1 93.75 110 LEU A O 1
ATOM 869 N N . LEU A 1 111 ? 10.57 -6.711 -3.871 1 95.75 111 LEU A N 1
ATOM 870 C CA . LEU A 1 111 ? 10.055 -5.488 -4.477 1 95.75 111 LEU A CA 1
ATOM 871 C C . LEU A 1 111 ? 10.195 -4.305 -3.527 1 95.75 111 LEU A C 1
ATOM 873 O O . LEU A 1 111 ? 10.469 -3.184 -3.963 1 95.75 111 LEU A O 1
ATOM 877 N N . ARG A 1 112 ? 10.016 -4.543 -2.283 1 93.25 112 ARG A N 1
ATOM 878 C CA . ARG A 1 112 ? 10.227 -3.504 -1.28 1 93.25 112 ARG A CA 1
ATOM 879 C C . ARG A 1 112 ? 11.68 -3.033 -1.278 1 93.25 112 ARG A C 1
ATOM 881 O O . ARG A 1 112 ? 11.953 -1.831 -1.241 1 93.25 112 ARG A O 1
ATOM 888 N N . GLU A 1 113 ? 12.562 -3.965 -1.3 1 94.31 113 GLU A N 1
ATOM 889 C CA . GLU A 1 113 ? 13.984 -3.631 -1.341 1 94.31 113 GLU A CA 1
ATOM 890 C C . GLU A 1 113 ? 14.336 -2.855 -2.607 1 94.31 113 GLU A C 1
ATOM 892 O O . GLU A 1 113 ? 15.148 -1.928 -2.572 1 94.31 113 GLU A O 1
ATOM 897 N N . ALA A 1 114 ? 13.734 -3.24 -3.691 1 95.5 114 ALA A N 1
ATOM 898 C CA . ALA A 1 114 ? 13.922 -2.502 -4.938 1 95.5 114 ALA A CA 1
ATOM 899 C C . ALA A 1 114 ? 13.398 -1.073 -4.812 1 95.5 114 ALA A C 1
ATOM 901 O O . ALA A 1 114 ? 14.055 -0.125 -5.246 1 95.5 114 ALA A O 1
ATOM 902 N N . TRP A 1 115 ? 12.258 -0.952 -4.203 1 93.75 115 TRP A N 1
ATOM 903 C CA . TRP A 1 115 ? 11.594 0.338 -4.039 1 93.75 115 TRP A CA 1
ATOM 904 C C . TRP A 1 115 ? 12.453 1.291 -3.219 1 93.75 115 TRP A C 1
ATOM 906 O O . TRP A 1 115 ? 12.492 2.494 -3.488 1 93.75 115 TRP A O 1
ATOM 916 N N . LYS A 1 116 ? 13.156 0.773 -2.273 1 90.62 116 LYS A N 1
ATOM 917 C CA . LYS A 1 116 ? 14.062 1.585 -1.464 1 90.62 116 LYS A CA 1
ATOM 918 C C . LYS A 1 116 ? 15.188 2.16 -2.314 1 90.62 116 LYS A C 1
ATOM 920 O O . LYS A 1 116 ? 15.797 3.17 -1.948 1 90.62 116 LYS A O 1
ATOM 925 N N . ARG A 1 117 ? 15.391 1.536 -3.408 1 92.06 117 ARG A N 1
ATOM 926 C CA . ARG A 1 117 ? 16.531 1.907 -4.238 1 92.06 117 ARG A CA 1
ATOM 927 C C . ARG A 1 117 ? 16.109 2.818 -5.383 1 92.06 117 ARG A C 1
ATOM 929 O O . ARG A 1 117 ? 16.953 3.445 -6.031 1 92.06 117 ARG A O 1
ATOM 936 N N . GLY A 1 118 ? 14.805 2.846 -5.676 1 92.94 118 GLY A N 1
ATOM 937 C CA . GLY A 1 118 ? 14.328 3.703 -6.75 1 92.94 118 GLY A CA 1
ATOM 938 C C . GLY A 1 118 ? 12.93 3.352 -7.223 1 92.94 118 GLY A C 1
ATOM 939 O O . GLY A 1 118 ? 12.148 2.775 -6.469 1 92.94 118 GLY A O 1
ATOM 940 N N . ARG A 1 119 ? 12.617 3.904 -8.438 1 90.94 119 ARG A N 1
ATOM 941 C CA . ARG A 1 119 ? 11.336 3.623 -9.078 1 90.94 119 ARG A CA 1
ATOM 942 C C . ARG A 1 119 ? 11.336 2.234 -9.711 1 90.94 119 ARG A C 1
ATOM 944 O O . ARG A 1 119 ? 12.117 1.954 -10.617 1 90.94 119 ARG A O 1
ATOM 951 N N . VAL A 1 120 ? 10.406 1.387 -9.336 1 96.25 120 VAL A N 1
ATOM 952 C CA . VAL A 1 120 ? 10.531 -0.043 -9.602 1 96.25 120 VAL A CA 1
ATOM 953 C C . VAL A 1 120 ? 9.734 -0.404 -10.852 1 96.25 120 VAL A C 1
ATOM 955 O O . VAL A 1 120 ? 8.523 -0.175 -10.914 1 96.25 120 VAL A O 1
ATOM 958 N N . TYR A 1 121 ? 10.383 -0.941 -11.805 1 96.62 121 TYR A N 1
ATOM 959 C CA . TYR A 1 121 ? 9.797 -1.592 -12.977 1 96.62 121 TYR A CA 1
ATOM 960 C C . TYR A 1 121 ? 9.914 -3.107 -12.875 1 96.62 121 TYR A C 1
ATOM 962 O O . TYR A 1 121 ? 11 -3.633 -12.586 1 96.62 121 TYR A O 1
ATOM 970 N N . VAL A 1 122 ? 8.836 -3.75 -13.094 1 97.56 122 VAL A N 1
ATOM 971 C CA . VAL A 1 122 ? 8.852 -5.203 -12.984 1 97.56 122 VAL A CA 1
ATOM 972 C C . VAL A 1 122 ? 8.602 -5.832 -14.352 1 97.56 122 VAL A C 1
ATOM 974 O O . VAL A 1 122 ? 7.641 -5.469 -15.039 1 97.56 122 VAL A O 1
ATOM 977 N N . VAL A 1 123 ? 9.453 -6.688 -14.734 1 97.19 123 VAL A N 1
ATOM 978 C CA . VAL A 1 123 ? 9.242 -7.492 -15.93 1 97.19 123 VAL A CA 1
ATOM 979 C C . VAL A 1 123 ? 8.727 -8.875 -15.539 1 97.19 123 VAL A C 1
ATOM 981 O O . VAL A 1 123 ? 9.445 -9.648 -14.891 1 97.19 123 VAL A O 1
ATOM 984 N N . VAL A 1 124 ? 7.555 -9.188 -15.953 1 97 124 VAL A N 1
ATOM 985 C CA . VAL A 1 124 ? 6.949 -10.492 -15.695 1 97 124 VAL A CA 1
ATOM 986 C C . VAL A 1 124 ? 7.203 -11.422 -16.875 1 97 124 VAL A C 1
ATOM 988 O O . VAL A 1 124 ? 6.902 -11.078 -18.031 1 97 124 VAL A O 1
ATOM 991 N N . ALA A 1 125 ? 7.738 -12.578 -16.562 1 95.38 125 ALA A N 1
ATOM 992 C CA . ALA A 1 125 ? 8.07 -13.531 -17.625 1 95.38 125 ALA A CA 1
ATOM 993 C C . ALA A 1 125 ? 6.816 -13.977 -18.375 1 95.38 125 ALA A C 1
ATOM 995 O O . ALA A 1 125 ? 5.758 -14.172 -17.766 1 95.38 125 ALA A O 1
ATOM 996 N N . ARG A 1 126 ? 7.02 -14.102 -19.656 1 96.31 126 ARG A N 1
ATOM 997 C CA . ARG A 1 126 ? 5.949 -14.68 -20.453 1 96.31 126 ARG A CA 1
ATOM 998 C C . ARG A 1 126 ? 5.684 -16.125 -20.062 1 96.31 126 ARG A C 1
ATOM 1000 O O . ARG A 1 126 ? 6.59 -16.828 -19.609 1 96.31 126 ARG A O 1
ATOM 1007 N N . ASP A 1 127 ? 4.449 -16.578 -20.312 1 96 127 ASP A N 1
ATOM 1008 C CA . ASP A 1 127 ? 4.125 -17.984 -20.016 1 96 127 ASP A CA 1
ATOM 1009 C C . ASP A 1 127 ? 5.062 -18.922 -20.766 1 96 127 ASP A C 1
ATOM 1011 O O . ASP A 1 127 ? 5.566 -19.891 -20.188 1 96 127 ASP A O 1
ATOM 1015 N N . SER A 1 128 ? 5.242 -18.672 -22.031 1 94.94 128 SER A N 1
ATOM 1016 C CA . SER A 1 128 ? 6.094 -19.516 -22.875 1 94.94 128 SER A CA 1
ATOM 1017 C C . SER A 1 128 ? 7.52 -19.562 -22.328 1 94.94 128 SER A C 1
ATOM 1019 O O . SER A 1 128 ? 8.133 -20.641 -22.281 1 94.94 128 SER A O 1
ATOM 1021 N N . THR A 1 129 ? 8.023 -18.438 -21.875 1 91.81 129 THR A N 1
ATOM 1022 C CA . THR A 1 129 ? 9.375 -18.328 -21.344 1 91.81 129 THR A CA 1
ATOM 1023 C C . THR A 1 129 ? 9.492 -19.109 -20.031 1 91.81 129 THR A C 1
ATOM 1025 O O . THR A 1 129 ? 10.445 -19.875 -19.844 1 91.81 129 THR A O 1
ATOM 1028 N N . ALA A 1 130 ? 8.531 -18.953 -19.188 1 90.88 130 ALA A N 1
ATOM 1029 C CA . ALA A 1 130 ? 8.531 -19.656 -17.906 1 90.88 130 ALA A CA 1
ATOM 1030 C C . ALA A 1 130 ? 8.453 -21.156 -18.094 1 90.88 130 ALA A C 1
ATOM 1032 O O . ALA A 1 130 ? 9.109 -21.922 -17.375 1 90.88 130 ALA A O 1
ATOM 1033 N N . ALA A 1 131 ? 7.645 -21.547 -19.016 1 92.38 131 ALA A N 1
ATOM 1034 C CA . ALA A 1 131 ? 7.48 -22.969 -19.297 1 92.38 131 ALA A CA 1
ATOM 1035 C C . ALA A 1 131 ? 8.797 -23.594 -19.766 1 92.38 131 ALA A C 1
ATOM 1037 O O . ALA A 1 131 ? 9.117 -24.734 -19.391 1 92.38 131 ALA A O 1
ATOM 1038 N N . ARG A 1 132 ? 9.508 -22.922 -20.531 1 88.5 132 ARG A N 1
ATOM 1039 C CA . ARG A 1 132 ? 10.789 -23.406 -21.031 1 88.5 132 ARG A CA 1
ATOM 1040 C C . ARG A 1 132 ? 11.797 -23.578 -19.891 1 88.5 132 ARG A C 1
ATOM 1042 O O . ARG A 1 132 ? 12.547 -24.562 -19.875 1 88.5 132 ARG A O 1
ATOM 1049 N N . PHE A 1 133 ? 11.773 -22.75 -18.969 1 82.06 133 PHE A N 1
ATOM 1050 C CA . PHE A 1 133 ? 12.758 -22.734 -17.891 1 82.06 133 PHE A CA 1
ATOM 1051 C C . PHE A 1 133 ? 12.383 -23.734 -16.812 1 82.06 133 PHE A C 1
ATOM 1053 O O . PHE A 1 133 ? 13.25 -24.391 -16.234 1 82.06 133 PHE A O 1
ATOM 1060 N N . ARG A 1 134 ? 11.109 -23.844 -16.547 1 82.12 134 ARG A N 1
ATOM 1061 C CA . ARG A 1 134 ? 10.672 -24.641 -15.406 1 82.12 134 ARG A CA 1
ATOM 1062 C C . ARG A 1 134 ? 10.141 -26 -15.875 1 82.12 134 ARG A C 1
ATOM 1064 O O . ARG A 1 134 ? 9.891 -26.891 -15.055 1 82.12 134 ARG A O 1
ATOM 1071 N N . GLY A 1 135 ? 9.945 -26.125 -17.156 1 84.62 135 GLY A N 1
ATOM 1072 C CA . GLY A 1 135 ? 9.445 -27.391 -17.688 1 84.62 135 GLY A CA 1
ATOM 1073 C C . GLY A 1 135 ? 7.941 -27.531 -17.562 1 84.62 135 GLY A C 1
ATOM 1074 O O . GLY A 1 135 ? 7.395 -28.609 -17.812 1 84.62 135 GLY A O 1
ATOM 1075 N N . ARG A 1 136 ? 7.316 -26.531 -17.062 1 86.19 136 ARG A N 1
ATOM 1076 C CA . ARG A 1 136 ? 5.863 -26.469 -16.953 1 86.19 136 ARG A CA 1
ATOM 1077 C C . ARG A 1 136 ? 5.367 -25.031 -17.031 1 86.19 136 ARG A C 1
ATOM 1079 O O . ARG A 1 136 ? 6.094 -24.094 -16.672 1 86.19 136 ARG A O 1
ATOM 1086 N N . PRO A 1 137 ? 4.152 -24.906 -17.5 1 91.94 137 PRO A N 1
ATOM 1087 C CA . PRO A 1 137 ? 3.611 -23.531 -17.484 1 91.94 137 PRO A CA 1
ATOM 1088 C C . PRO A 1 137 ? 3.332 -23.031 -16.078 1 91.94 137 PRO A C 1
ATOM 1090 O O . PRO A 1 137 ? 3.154 -23.828 -15.156 1 91.94 137 PRO A O 1
ATOM 1093 N N . PRO A 1 138 ? 3.387 -21.75 -15.93 1 94.38 138 PRO A N 1
ATOM 1094 C CA . PRO A 1 138 ? 2.984 -21.219 -14.625 1 94.38 138 PRO A CA 1
ATOM 1095 C C . PRO A 1 138 ? 1.533 -21.531 -14.281 1 94.38 138 PRO A C 1
ATOM 1097 O O . PRO A 1 138 ? 0.72 -21.781 -15.172 1 94.38 138 PRO A O 1
ATOM 1100 N N . VAL A 1 139 ? 1.266 -21.562 -13.039 1 94.25 139 VAL A N 1
ATOM 1101 C CA . VAL A 1 139 ? -0.091 -21.812 -12.57 1 94.25 139 VAL A CA 1
ATOM 1102 C C . VAL A 1 139 ? -1.006 -20.672 -12.977 1 94.25 139 VAL A C 1
ATOM 1104 O O . VAL A 1 139 ? -2.098 -20.891 -13.5 1 94.25 139 VAL A O 1
ATOM 1107 N N . VAL A 1 140 ? -0.561 -19.469 -12.781 1 95 140 VAL A N 1
ATOM 1108 C CA . VAL A 1 140 ? -1.35 -18.266 -13.055 1 95 140 VAL A CA 1
ATOM 1109 C C . VAL A 1 140 ? -0.958 -17.703 -14.414 1 95 140 VAL A C 1
ATOM 1111 O O . VAL A 1 140 ? 0.229 -17.562 -14.719 1 95 140 VAL A O 1
ATOM 1114 N N . PRO A 1 141 ? -1.909 -17.328 -15.234 1 95.12 141 PRO A N 1
ATOM 1115 C CA . PRO A 1 141 ? -1.604 -16.766 -16.547 1 95.12 141 PRO A CA 1
ATOM 1116 C C . PRO A 1 141 ? -0.862 -15.438 -16.469 1 95.12 141 PRO A C 1
ATOM 1118 O O . PRO A 1 141 ? -1.058 -14.68 -15.516 1 95.12 141 PRO A O 1
ATOM 1121 N N . GLU A 1 142 ? -0.101 -15.133 -17.531 1 96.19 142 GLU A N 1
ATOM 1122 C CA . GLU A 1 142 ? 0.794 -13.984 -17.516 1 96.19 142 GLU A CA 1
ATOM 1123 C C . GLU A 1 142 ? 0.013 -12.68 -17.375 1 96.19 142 GLU A C 1
ATOM 1125 O O . GLU A 1 142 ? 0.474 -11.742 -16.734 1 96.19 142 GLU A O 1
ATOM 1130 N N . SER A 1 143 ? -1.167 -12.578 -17.984 1 94.56 143 SER A N 1
ATOM 1131 C CA . SER A 1 143 ? -1.957 -11.359 -17.875 1 94.56 143 SER A CA 1
ATOM 1132 C C . SER A 1 143 ? -2.391 -11.094 -16.438 1 94.56 143 SER A C 1
ATOM 1134 O O . SER A 1 143 ? -2.391 -9.945 -15.992 1 94.56 143 SER A O 1
ATOM 1136 N N . GLN A 1 144 ? -2.686 -12.094 -15.766 1 94.56 144 GLN A N 1
ATOM 1137 C CA . GLN A 1 144 ? -3.121 -11.953 -14.383 1 94.56 144 GLN A CA 1
ATOM 1138 C C . GLN A 1 144 ? -1.938 -11.688 -13.453 1 94.56 144 GLN A C 1
ATOM 1140 O O . GLN A 1 144 ? -2.066 -10.961 -12.469 1 94.56 144 GLN A O 1
ATOM 1145 N N . ARG A 1 145 ? -0.879 -12.281 -13.766 1 96.56 145 ARG A N 1
ATOM 1146 C CA . ARG A 1 145 ? 0.32 -12.008 -12.977 1 96.56 145 ARG A CA 1
ATOM 1147 C C . ARG A 1 145 ? 0.715 -10.539 -13.078 1 96.56 145 ARG A C 1
ATOM 1149 O O . ARG A 1 145 ? 1.002 -9.898 -12.062 1 96.56 145 ARG A O 1
ATOM 1156 N N . VAL A 1 146 ? 0.646 -9.977 -14.266 1 95.94 146 VAL A N 1
ATOM 1157 C CA . VAL A 1 146 ? 0.956 -8.562 -14.461 1 95.94 146 VAL A CA 1
ATOM 1158 C C . VAL A 1 146 ? -0.036 -7.707 -13.68 1 95.94 146 VAL A C 1
ATOM 1160 O O . VAL A 1 146 ? 0.355 -6.738 -13.016 1 95.94 146 VAL A O 1
ATOM 1163 N N . SER A 1 147 ? -1.237 -8.109 -13.758 1 94.06 147 SER A N 1
ATOM 1164 C CA . SER A 1 147 ? -2.293 -7.359 -13.086 1 94.06 147 SER A CA 1
ATOM 1165 C C . SER A 1 147 ? -2.068 -7.312 -11.586 1 94.06 147 SER A C 1
ATOM 1167 O O . SER A 1 147 ? -2.119 -6.238 -10.977 1 94.06 147 SER A O 1
ATOM 1169 N N . VAL A 1 148 ? -1.789 -8.406 -10.984 1 95.94 148 VAL A N 1
ATOM 1170 C CA . VAL A 1 148 ? -1.627 -8.5 -9.539 1 95.94 148 VAL A CA 1
ATOM 1171 C C . VAL A 1 148 ? -0.351 -7.773 -9.117 1 95.94 148 VAL A C 1
ATOM 1173 O O . VAL A 1 148 ? -0.355 -7.008 -8.148 1 95.94 148 VAL A O 1
ATOM 1176 N N . ILE A 1 149 ? 0.684 -7.953 -9.836 1 97.44 149 ILE A N 1
ATOM 1177 C CA . ILE A 1 149 ? 1.955 -7.309 -9.523 1 97.44 149 ILE A CA 1
ATOM 1178 C C . ILE A 1 149 ? 1.799 -5.793 -9.594 1 97.44 149 ILE A C 1
ATOM 1180 O O . ILE A 1 149 ? 2.354 -5.066 -8.766 1 97.44 149 ILE A O 1
ATOM 1184 N N . SER A 1 150 ? 1.041 -5.309 -10.547 1 94.44 150 SER A N 1
ATOM 1185 C CA . SER A 1 150 ? 0.834 -3.877 -10.742 1 94.44 150 SER A CA 1
ATOM 1186 C C . SER A 1 150 ? 0.104 -3.254 -9.555 1 94.44 150 SER A C 1
ATOM 1188 O O . SER A 1 150 ? 0.139 -2.035 -9.375 1 94.44 150 SER A O 1
ATOM 1190 N N . ALA A 1 151 ? -0.525 -4.078 -8.805 1 93.69 151 ALA A N 1
ATOM 1191 C CA . ALA A 1 151 ? -1.326 -3.584 -7.688 1 93.69 151 ALA A CA 1
ATOM 1192 C C . ALA A 1 151 ? -0.485 -3.465 -6.422 1 93.69 151 ALA A C 1
ATOM 1194 O O . ALA A 1 151 ? -0.968 -2.986 -5.391 1 93.69 151 ALA A O 1
ATOM 1195 N N . LEU A 1 152 ? 0.712 -3.881 -6.457 1 95.19 152 LEU A N 1
ATOM 1196 C CA . LEU A 1 152 ? 1.581 -3.781 -5.289 1 95.19 152 LEU A CA 1
ATOM 1197 C C . LEU A 1 152 ? 2.072 -2.352 -5.094 1 95.19 152 LEU A C 1
ATOM 1199 O O . LEU A 1 152 ? 2.4 -1.667 -6.066 1 95.19 152 LEU A O 1
ATOM 1203 N N . ARG A 1 153 ? 2.189 -1.88 -3.896 1 91.38 153 ARG A N 1
ATOM 1204 C CA . ARG A 1 153 ? 2.461 -0.481 -3.582 1 91.38 153 ARG A CA 1
ATOM 1205 C C . ARG A 1 153 ? 3.885 -0.1 -3.973 1 91.38 153 ARG A C 1
ATOM 1207 O O . ARG A 1 153 ? 4.18 1.077 -4.188 1 91.38 153 ARG A O 1
ATOM 1214 N N . TYR A 1 154 ? 4.75 -1.07 -4.121 1 93.44 154 TYR A N 1
ATOM 1215 C CA . TYR A 1 154 ? 6.16 -0.811 -4.383 1 93.44 154 TYR A CA 1
ATOM 1216 C C . TYR A 1 154 ? 6.438 -0.753 -5.879 1 93.44 154 TYR A C 1
ATOM 1218 O O . TYR A 1 154 ? 7.539 -0.381 -6.301 1 93.44 154 TYR A O 1
ATOM 1226 N N . VAL A 1 155 ? 5.461 -1.046 -6.656 1 94.81 155 VAL A N 1
ATOM 1227 C CA . VAL A 1 155 ? 5.668 -1.203 -8.094 1 94.81 155 VAL A CA 1
ATOM 1228 C C . VAL A 1 155 ? 5.18 0.043 -8.82 1 94.81 155 VAL A C 1
ATOM 1230 O O . VAL A 1 155 ? 4.039 0.473 -8.641 1 94.81 155 VAL A O 1
ATOM 1233 N N . HIS A 1 156 ? 6.051 0.577 -9.609 1 91.12 156 HIS A N 1
ATOM 1234 C CA . HIS A 1 156 ? 5.672 1.695 -10.469 1 91.12 156 HIS A CA 1
ATOM 1235 C C . HIS A 1 156 ? 4.961 1.21 -11.727 1 91.12 156 HIS A C 1
ATOM 1237 O O . HIS A 1 156 ? 3.893 1.716 -12.07 1 91.12 156 HIS A O 1
ATOM 1243 N N . GLN A 1 157 ? 5.582 0.211 -12.328 1 93.88 157 GLN A N 1
ATOM 1244 C CA . GLN A 1 157 ? 5.008 -0.349 -13.547 1 93.88 157 GLN A CA 1
ATOM 1245 C C . GLN A 1 157 ? 5.406 -1.812 -13.719 1 93.88 157 GLN A C 1
ATOM 1247 O O . GLN A 1 157 ? 6.555 -2.182 -13.477 1 93.88 157 GLN A O 1
ATOM 1252 N N . ALA A 1 158 ? 4.441 -2.594 -14.109 1 96.62 158 ALA A N 1
ATOM 1253 C CA . ALA A 1 158 ? 4.695 -3.988 -14.461 1 96.62 158 ALA A CA 1
ATOM 1254 C C . ALA A 1 158 ? 4.434 -4.234 -15.945 1 96.62 158 ALA A C 1
ATOM 1256 O O . ALA A 1 158 ? 3.398 -3.822 -16.469 1 96.62 158 ALA A O 1
ATOM 1257 N N . ILE A 1 159 ? 5.387 -4.871 -16.594 1 95.56 159 ILE A N 1
ATOM 1258 C CA . ILE A 1 159 ? 5.25 -5.137 -18.016 1 95.56 159 ILE A CA 1
ATOM 1259 C C . ILE A 1 159 ? 5.594 -6.598 -18.312 1 95.56 159 ILE A C 1
ATOM 1261 O O . ILE A 1 159 ? 6.305 -7.238 -17.531 1 95.56 159 ILE A O 1
ATOM 1265 N N . LEU A 1 160 ? 5.051 -7.043 -19.406 1 96.31 160 LEU A N 1
ATOM 1266 C CA . LEU A 1 160 ? 5.375 -8.398 -19.828 1 96.31 160 LEU A CA 1
ATOM 1267 C C . LEU A 1 160 ? 6.742 -8.445 -20.5 1 96.31 160 LEU A C 1
ATOM 1269 O O . LEU A 1 160 ? 7.105 -7.535 -21.25 1 96.31 160 LEU A O 1
ATOM 1273 N N . GLY A 1 161 ? 7.449 -9.508 -20.188 1 95.31 161 GLY A N 1
ATOM 1274 C CA . GLY A 1 161 ? 8.695 -9.734 -20.891 1 95.31 161 GLY A CA 1
ATOM 1275 C C . GLY A 1 161 ? 8.5 -10.039 -22.375 1 95.31 161 GLY A C 1
ATOM 1276 O O . GLY A 1 161 ? 7.398 -9.859 -22.906 1 95.31 161 GLY A O 1
ATOM 1277 N N . ASP A 1 162 ? 9.609 -10.281 -22.969 1 93.56 162 ASP A N 1
ATOM 1278 C CA . ASP A 1 162 ? 9.617 -10.648 -24.375 1 93.56 162 ASP A CA 1
ATOM 1279 C C . ASP A 1 162 ? 9.844 -12.148 -24.547 1 93.56 162 ASP A C 1
ATOM 1281 O O . ASP A 1 162 ? 10.648 -12.75 -23.844 1 93.56 162 ASP A O 1
ATOM 1285 N N . GLU A 1 163 ? 9.156 -12.734 -25.5 1 91.94 163 GLU A N 1
ATOM 1286 C CA . GLU A 1 163 ? 9.211 -14.18 -25.688 1 91.94 163 GLU A CA 1
ATOM 1287 C C . GLU A 1 163 ? 10.547 -14.609 -26.266 1 91.94 163 GLU A C 1
ATOM 1289 O O . GLU A 1 163 ? 11.016 -15.727 -26.016 1 91.94 163 GLU A O 1
ATOM 1294 N N . ASP A 1 164 ? 11.164 -13.789 -26.984 1 89.5 164 ASP A N 1
ATOM 1295 C CA . ASP A 1 164 ? 12.344 -14.172 -27.75 1 89.5 164 ASP A CA 1
ATOM 1296 C C . ASP A 1 164 ? 13.609 -13.586 -27.141 1 89.5 164 ASP A C 1
ATOM 1298 O O . ASP A 1 164 ? 14.68 -14.203 -27.188 1 89.5 164 ASP A O 1
ATOM 1302 N N . ASP A 1 165 ? 13.461 -12.391 -26.578 1 88.38 165 ASP A N 1
ATOM 1303 C CA . ASP A 1 165 ? 14.625 -11.672 -26.062 1 88.38 165 ASP A CA 1
ATOM 1304 C C . ASP A 1 165 ? 14.398 -11.172 -24.641 1 88.38 165 ASP A C 1
ATOM 1306 O O . ASP A 1 165 ? 13.727 -10.164 -24.438 1 88.38 165 ASP A O 1
ATOM 1310 N N . MET A 1 166 ? 15.141 -11.773 -23.734 1 83.62 166 MET A N 1
ATOM 1311 C CA . MET A 1 166 ? 14.969 -11.477 -22.328 1 83.62 166 MET A CA 1
ATOM 1312 C C . MET A 1 166 ? 15.43 -10.055 -22.016 1 83.62 166 MET A C 1
ATOM 1314 O O . MET A 1 166 ? 15.047 -9.484 -20.984 1 83.62 166 MET A O 1
ATOM 1318 N N . LEU A 1 167 ? 16.188 -9.375 -22.828 1 88.5 167 LEU A N 1
ATOM 1319 C CA . LEU A 1 167 ? 16.766 -8.07 -22.547 1 88.5 167 LEU A CA 1
ATOM 1320 C C . LEU A 1 167 ? 15.984 -6.961 -23.234 1 88.5 167 LEU A C 1
ATOM 1322 O O . LEU A 1 167 ? 16.219 -5.777 -22.984 1 88.5 167 LEU A O 1
ATOM 1326 N N . LYS A 1 168 ? 15.047 -7.297 -24 1 90.69 168 LYS A N 1
ATOM 1327 C CA . LYS A 1 168 ? 14.258 -6.297 -24.719 1 90.69 168 LYS A CA 1
ATOM 1328 C C . LYS A 1 168 ? 13.578 -5.34 -23.75 1 90.69 168 LYS A C 1
ATOM 1330 O O . LYS A 1 168 ? 13.641 -4.121 -23.922 1 90.69 168 LYS A O 1
ATOM 1335 N N . PRO A 1 169 ? 12.938 -5.945 -22.734 1 91.44 169 PRO A N 1
ATOM 1336 C CA . PRO A 1 169 ? 12.336 -5.012 -21.781 1 91.44 169 PRO A CA 1
ATOM 1337 C C . PRO A 1 169 ? 13.367 -4.094 -21.125 1 91.44 169 PRO A C 1
ATOM 1339 O O . PRO A 1 169 ? 13.039 -2.965 -20.734 1 91.44 169 PRO A O 1
ATOM 1342 N N . VAL A 1 170 ? 14.547 -4.484 -20.953 1 91.62 170 VAL A N 1
ATOM 1343 C CA . VAL A 1 170 ? 15.617 -3.691 -20.359 1 91.62 170 VAL A CA 1
ATOM 1344 C C . VAL A 1 170 ? 15.945 -2.51 -21.281 1 91.62 170 VAL A C 1
ATOM 1346 O O . VAL A 1 170 ? 16.219 -1.405 -20.797 1 91.62 170 VAL A O 1
ATOM 1349 N N . GLU A 1 171 ? 15.859 -2.738 -22.516 1 90.62 171 GLU A N 1
ATOM 1350 C CA . GLU A 1 171 ? 16.125 -1.69 -23.5 1 90.62 171 GLU A CA 1
ATOM 1351 C C . GLU A 1 171 ? 15.039 -0.622 -23.469 1 90.62 171 GLU A C 1
ATOM 1353 O O . GLU A 1 171 ? 15.305 0.55 -23.75 1 90.62 171 GLU A O 1
ATOM 1358 N N . VAL A 1 172 ? 13.906 -1.082 -23.172 1 89.19 172 VAL A N 1
ATOM 1359 C CA . VAL A 1 172 ? 12.766 -0.172 -23.156 1 89.19 172 VAL A CA 1
ATOM 1360 C C . VAL A 1 172 ? 12.781 0.654 -21.875 1 89.19 172 VAL A C 1
ATOM 1362 O O . VAL A 1 172 ? 12.648 1.879 -21.906 1 89.19 172 VAL A O 1
ATOM 1365 N N . VAL A 1 173 ? 13.102 -0 -20.797 1 91.12 173 VAL A N 1
ATOM 1366 C CA . VAL A 1 173 ? 13.031 0.637 -19.484 1 91.12 173 VAL A CA 1
ATOM 1367 C C . VAL A 1 173 ? 14.305 1.431 -19.219 1 91.12 173 VAL A C 1
ATOM 1369 O O . VAL A 1 173 ? 14.273 2.473 -18.562 1 91.12 173 VAL A O 1
ATOM 1372 N N . LYS A 1 174 ? 15.391 1.013 -19.719 1 91.12 174 LYS A N 1
ATOM 1373 C CA . LYS A 1 174 ? 16.703 1.607 -19.484 1 91.12 174 LYS A CA 1
ATOM 1374 C C . LYS A 1 174 ? 16.953 1.832 -18 1 91.12 174 LYS A C 1
ATOM 1376 O O . LYS A 1 174 ? 17.188 2.963 -17.562 1 91.12 174 LYS A O 1
ATOM 1381 N N . PRO A 1 175 ? 16.969 0.747 -17.281 1 94.81 175 PRO A N 1
ATOM 1382 C CA . PRO A 1 175 ? 17.141 0.876 -15.828 1 94.81 175 PRO A CA 1
ATOM 1383 C C . PRO A 1 175 ? 18.547 1.33 -15.43 1 94.81 175 PRO A C 1
ATOM 1385 O O . PRO A 1 175 ? 19.5 1.126 -16.188 1 94.81 175 PRO A O 1
ATOM 1388 N N . HIS A 1 176 ? 18.609 1.998 -14.297 1 94.31 176 HIS A N 1
ATOM 1389 C CA . HIS A 1 176 ? 19.891 2.324 -13.688 1 94.31 176 HIS A CA 1
ATOM 1390 C C . HIS A 1 176 ? 20.438 1.15 -12.883 1 94.31 176 HIS A C 1
ATOM 1392 O O . HIS A 1 176 ? 21.641 0.997 -12.734 1 94.31 176 HIS A O 1
ATOM 1398 N N . LEU A 1 177 ? 19.516 0.342 -12.414 1 95.56 177 LEU A N 1
ATOM 1399 C CA . LEU A 1 177 ? 19.844 -0.783 -11.547 1 95.56 177 LEU A CA 1
ATOM 1400 C C . LEU A 1 177 ? 18.953 -1.982 -11.844 1 95.56 177 LEU A C 1
ATOM 1402 O O . LEU A 1 177 ? 17.75 -1.829 -12.047 1 95.56 177 LEU A O 1
ATOM 1406 N N . ILE A 1 178 ? 19.547 -3.092 -11.984 1 95.56 178 ILE A N 1
ATOM 1407 C CA . ILE A 1 178 ? 18.828 -4.359 -12.039 1 95.56 178 ILE A CA 1
ATOM 1408 C C . ILE A 1 178 ? 19.047 -5.129 -10.734 1 95.56 178 ILE A C 1
ATOM 1410 O O . ILE A 1 178 ? 20.188 -5.441 -10.375 1 95.56 178 ILE A O 1
ATOM 1414 N N . LEU A 1 179 ? 17.969 -5.359 -10.047 1 95 179 LEU A N 1
ATOM 1415 C CA . LEU A 1 179 ? 18.047 -6.066 -8.773 1 95 179 LEU A CA 1
ATOM 1416 C C . LEU A 1 179 ? 17.625 -7.527 -8.938 1 95 179 LEU A C 1
ATOM 1418 O O . LEU A 1 179 ? 16.516 -7.816 -9.398 1 95 179 LEU A O 1
ATOM 1422 N N . LEU A 1 180 ? 18.531 -8.367 -8.547 1 92.25 180 LEU A N 1
ATOM 1423 C CA . LEU A 1 180 ? 18.297 -9.805 -8.648 1 92.25 180 LEU A CA 1
ATOM 1424 C C . LEU A 1 180 ? 17.969 -10.391 -7.277 1 92.25 180 LEU A C 1
ATOM 1426 O O . LEU A 1 180 ? 18.547 -9.977 -6.266 1 92.25 180 LEU A O 1
ATOM 1430 N N . GLY A 1 181 ? 17 -11.336 -7.301 1 87.75 181 GLY A N 1
ATOM 1431 C CA . GLY A 1 181 ? 16.797 -12.109 -6.086 1 87.75 181 GLY A CA 1
ATOM 1432 C C . GLY A 1 181 ? 17.969 -12.992 -5.727 1 87.75 181 GLY A C 1
ATOM 1433 O O . GLY A 1 181 ? 18.859 -13.203 -6.547 1 87.75 181 GLY A O 1
ATOM 1434 N N . PRO A 1 182 ? 17.938 -13.492 -4.531 1 80.06 182 PRO A N 1
ATOM 1435 C CA . PRO A 1 182 ? 19.062 -14.297 -4.051 1 80.06 182 PRO A CA 1
ATOM 1436 C C . PRO A 1 182 ? 19.312 -15.539 -4.906 1 80.06 182 PRO A C 1
ATOM 1438 O O . PRO A 1 182 ? 20.469 -15.953 -5.078 1 80.06 182 PRO A O 1
ATOM 1441 N N . ASP A 1 183 ? 18.297 -16.094 -5.531 1 73.94 183 ASP A N 1
ATOM 1442 C CA . ASP A 1 183 ? 18.453 -17.359 -6.234 1 73.94 183 ASP A CA 1
ATOM 1443 C C . ASP A 1 183 ? 18.281 -17.188 -7.738 1 73.94 183 ASP A C 1
ATOM 1445 O O . ASP A 1 183 ? 18.172 -18.156 -8.477 1 73.94 183 ASP A O 1
ATOM 1449 N N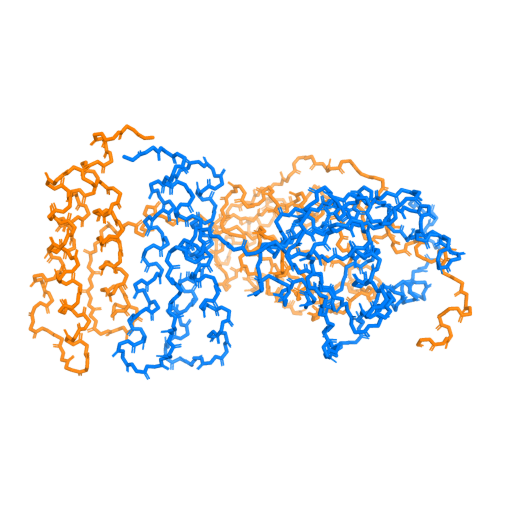 . GLN A 1 184 ? 18.328 -16.016 -8.094 1 75.44 184 GLN A N 1
ATOM 1450 C CA . GLN A 1 184 ? 17.984 -15.781 -9.492 1 75.44 184 GLN A CA 1
ATOM 1451 C C . GLN A 1 184 ? 19.219 -15.859 -10.383 1 75.44 184 GLN A C 1
ATOM 1453 O O . GLN A 1 184 ? 20.312 -15.453 -9.969 1 75.44 184 GLN A O 1
ATOM 1458 N N . TRP A 1 185 ? 19.016 -16.703 -11.492 1 67.31 185 TRP A N 1
ATOM 1459 C CA . TRP A 1 185 ? 19.953 -16.672 -12.602 1 67.31 185 TRP A CA 1
ATOM 1460 C C . TRP A 1 185 ? 19.812 -15.398 -13.414 1 67.31 185 TRP A C 1
ATOM 1462 O O . TRP A 1 185 ? 18.734 -14.82 -13.492 1 67.31 185 TRP A O 1
ATOM 1472 N N . PRO A 1 186 ? 21 -14.812 -13.898 1 64.5 186 PRO A N 1
ATOM 1473 C CA . PRO A 1 186 ? 22.391 -15.195 -14.117 1 64.5 186 PRO A CA 1
ATOM 1474 C C . PRO A 1 186 ? 23.344 -14.625 -13.062 1 64.5 186 PRO A C 1
ATOM 1476 O O . PRO A 1 186 ? 22.906 -13.867 -12.188 1 64.5 186 PRO A O 1
ATOM 1479 N N . ASP A 1 187 ? 24.547 -14.977 -13.328 1 79.88 187 ASP A N 1
ATOM 1480 C CA . ASP A 1 187 ? 25.641 -14.32 -12.625 1 79.88 187 ASP A CA 1
ATOM 1481 C C . ASP A 1 187 ? 25.672 -12.82 -12.922 1 79.88 187 ASP A C 1
ATOM 1483 O O . ASP A 1 187 ? 25.453 -12.406 -14.062 1 79.88 187 ASP A O 1
ATOM 1487 N N . GLU A 1 188 ? 25.828 -12.055 -11.938 1 82.31 188 GLU A N 1
ATOM 1488 C CA . GLU A 1 188 ? 25.797 -10.594 -12.039 1 82.31 188 GLU A CA 1
ATOM 1489 C C . GLU A 1 188 ? 26.75 -10.102 -13.109 1 82.31 188 GLU A C 1
ATOM 1491 O O . GLU A 1 188 ? 26.391 -9.266 -13.945 1 82.31 188 GLU A O 1
ATOM 1496 N N . ARG A 1 189 ? 27.891 -10.648 -13.117 1 83.31 189 ARG A N 1
ATOM 1497 C CA . ARG A 1 189 ? 28.922 -10.203 -14.047 1 83.31 189 ARG A CA 1
ATOM 1498 C C . ARG A 1 189 ? 28.547 -10.531 -15.492 1 83.31 189 ARG A C 1
ATOM 1500 O O . ARG A 1 189 ? 28.719 -9.703 -16.391 1 83.31 189 ARG A O 1
ATOM 1507 N N . ARG A 1 190 ? 27.984 -11.695 -15.633 1 83.25 190 ARG A N 1
ATOM 1508 C CA . ARG A 1 190 ? 27.562 -12.117 -16.969 1 83.25 190 ARG A CA 1
ATOM 1509 C C . ARG A 1 190 ? 26.453 -11.219 -17.516 1 83.25 190 ARG A C 1
ATOM 1511 O O . ARG A 1 190 ? 26.484 -10.82 -18.688 1 83.25 190 ARG A O 1
ATOM 1518 N N . LEU A 1 191 ? 25.609 -10.953 -16.625 1 86.44 191 LEU A N 1
ATOM 1519 C CA . LEU A 1 191 ? 24.5 -10.094 -17.031 1 86.44 191 LEU A CA 1
ATOM 1520 C C . LEU A 1 191 ? 24.984 -8.688 -17.359 1 86.44 191 LEU A C 1
ATOM 1522 O O . LEU A 1 191 ? 24.578 -8.094 -18.359 1 86.44 191 LEU A O 1
ATOM 1526 N N . GLU A 1 192 ? 25.844 -8.141 -16.578 1 87.5 192 GLU A N 1
ATOM 1527 C CA . GLU A 1 192 ? 26.391 -6.809 -16.797 1 87.5 192 GLU A CA 1
ATOM 1528 C C . GLU A 1 192 ? 27.125 -6.73 -18.141 1 87.5 192 GLU A C 1
ATOM 1530 O O . GLU A 1 192 ? 27.016 -5.73 -18.859 1 87.5 192 GLU A O 1
ATOM 1535 N N . GLU A 1 193 ? 27.828 -7.773 -18.438 1 87.19 193 GLU A N 1
ATOM 1536 C CA . GLU A 1 193 ? 28.562 -7.816 -19.703 1 87.19 193 GLU A CA 1
ATOM 1537 C C . GLU A 1 193 ? 27.609 -7.812 -20.891 1 87.19 193 GLU A C 1
ATOM 1539 O O . GLU A 1 193 ? 27.859 -7.125 -21.891 1 87.19 193 GLU A O 1
ATOM 1544 N N . GLU A 1 194 ? 26.609 -8.609 -20.75 1 86.75 194 GLU A N 1
ATOM 1545 C CA . GLU A 1 194 ? 25.609 -8.672 -21.812 1 86.75 194 GLU A CA 1
ATOM 1546 C C . GLU A 1 194 ? 24.938 -7.316 -22.016 1 86.75 194 GLU A C 1
ATOM 1548 O O . GLU A 1 194 ? 24.672 -6.91 -23.141 1 86.75 194 GLU A O 1
ATOM 1553 N N . LEU A 1 195 ? 24.703 -6.648 -20.953 1 89.56 195 LEU A N 1
ATOM 1554 C CA . LEU A 1 195 ? 24.078 -5.332 -21 1 89.56 195 LEU A CA 1
ATOM 1555 C C . LEU A 1 195 ? 25.016 -4.312 -21.656 1 89.56 195 LEU A C 1
ATOM 1557 O O . LEU A 1 195 ? 24.578 -3.5 -22.469 1 89.56 195 LEU A O 1
ATOM 1561 N N . HIS A 1 196 ? 26.219 -4.379 -21.281 1 87.94 196 HIS A N 1
ATOM 1562 C CA . HIS A 1 196 ? 27.219 -3.463 -21.828 1 87.94 196 HIS A CA 1
ATOM 1563 C C . HIS A 1 196 ? 27.328 -3.619 -23.344 1 87.94 196 HIS A C 1
ATOM 1565 O O . HIS A 1 196 ? 27.484 -2.629 -24.062 1 87.94 196 HIS A O 1
ATOM 1571 N N . LYS A 1 197 ? 27.281 -4.836 -23.734 1 89.62 197 LYS A N 1
ATOM 1572 C CA . LYS A 1 197 ? 27.359 -5.117 -25.156 1 89.62 197 LYS A CA 1
ATOM 1573 C C . LYS A 1 197 ? 26.203 -4.461 -25.906 1 89.62 197 LYS A C 1
ATOM 1575 O O . LYS A 1 197 ? 26.344 -4.086 -27.078 1 89.62 197 LYS A O 1
ATOM 1580 N N . ARG A 1 198 ? 25.156 -4.328 -25.172 1 89.44 198 ARG A N 1
ATOM 1581 C CA . ARG A 1 198 ? 23.969 -3.764 -25.797 1 89.44 198 ARG A CA 1
ATOM 1582 C C . ARG A 1 198 ? 23.891 -2.262 -25.547 1 89.44 198 ARG A C 1
ATOM 1584 O O . ARG A 1 198 ? 22.891 -1.627 -25.891 1 89.44 198 ARG A O 1
ATOM 1591 N N . GLY A 1 199 ? 24.875 -1.736 -24.859 1 88.94 199 GLY A N 1
ATOM 1592 C CA . GLY A 1 199 ? 24.922 -0.302 -24.625 1 88.94 199 GLY A CA 1
ATOM 1593 C C . GLY A 1 199 ? 24.094 0.139 -23.438 1 88.94 199 GLY A C 1
ATOM 1594 O O . GLY A 1 199 ? 23.672 1.3 -23.359 1 88.94 199 GLY A O 1
ATOM 1595 N N . ILE A 1 200 ? 23.75 -0.778 -22.688 1 88.19 200 ILE A N 1
ATOM 1596 C CA . ILE A 1 200 ? 22.969 -0.454 -21.5 1 88.19 200 ILE A CA 1
ATOM 1597 C C . ILE A 1 200 ? 23.875 -0.393 -20.281 1 88.19 200 ILE A C 1
ATOM 1599 O O . ILE A 1 200 ? 24.578 -1.356 -19.969 1 88.19 200 ILE A O 1
ATOM 1603 N N . GLY A 1 201 ? 23.984 0.764 -19.656 1 87.81 201 GLY A N 1
ATOM 1604 C CA . GLY A 1 201 ? 24.828 0.967 -18.484 1 87.81 201 GLY A CA 1
ATOM 1605 C C . GLY A 1 201 ? 24.094 0.763 -17.172 1 87.81 201 GLY A C 1
ATOM 1606 O O . GLY A 1 201 ? 24.125 1.632 -16.297 1 87.81 201 GLY A O 1
ATOM 1607 N N . ALA A 1 202 ? 23.5 -0.352 -16.969 1 91.81 202 ALA A N 1
ATOM 1608 C CA . ALA A 1 202 ? 22.781 -0.631 -15.727 1 91.81 202 ALA A CA 1
ATOM 1609 C C . ALA A 1 202 ? 23.672 -1.396 -14.75 1 91.81 202 ALA A C 1
ATOM 1611 O O . ALA A 1 202 ? 24.422 -2.287 -15.148 1 91.81 202 ALA A O 1
ATOM 1612 N N . ARG A 1 203 ? 23.641 -0.962 -13.492 1 92.94 203 ARG A N 1
ATOM 1613 C CA . ARG A 1 203 ? 24.281 -1.743 -12.445 1 92.94 203 ARG A CA 1
ATOM 1614 C C . ARG A 1 203 ? 23.453 -2.961 -12.078 1 92.94 203 ARG A C 1
ATOM 1616 O O . ARG A 1 203 ? 22.219 -2.945 -12.227 1 92.94 203 ARG A O 1
ATOM 1623 N N . VAL A 1 204 ? 24.188 -4.02 -11.711 1 93.75 204 VAL A N 1
ATOM 1624 C CA . VAL A 1 204 ? 23.484 -5.23 -11.281 1 93.75 204 VAL A CA 1
ATOM 1625 C C . VAL A 1 204 ? 23.812 -5.52 -9.82 1 93.75 204 VAL A C 1
ATOM 1627 O O . VAL A 1 204 ? 24.969 -5.512 -9.414 1 93.75 204 VAL A O 1
ATOM 1630 N N . GLU A 1 205 ? 22.766 -5.641 -9.031 1 92.88 205 GLU A N 1
ATOM 1631 C CA . GLU A 1 205 ? 22.906 -5.965 -7.617 1 92.88 205 GLU A CA 1
ATOM 1632 C C . GLU A 1 205 ? 22.062 -7.184 -7.246 1 92.88 205 GLU A C 1
ATOM 1634 O O . GLU A 1 205 ? 20.953 -7.363 -7.766 1 92.88 205 GLU A O 1
ATOM 1639 N N . ARG A 1 206 ? 22.625 -8.008 -6.402 1 92.12 206 ARG A N 1
ATOM 1640 C CA . ARG A 1 206 ? 21.906 -9.18 -5.902 1 92.12 206 ARG A CA 1
ATOM 1641 C C . ARG A 1 206 ? 21.578 -9.023 -4.426 1 92.12 206 ARG A C 1
ATOM 1643 O O . ARG A 1 206 ? 22.422 -8.633 -3.625 1 92.12 206 ARG A O 1
ATOM 1650 N N . LEU A 1 207 ? 20.312 -9.344 -4.137 1 89.81 207 LEU A N 1
ATOM 1651 C CA . LEU A 1 207 ? 19.938 -9.32 -2.729 1 89.81 207 LEU A CA 1
ATOM 1652 C C . LEU A 1 207 ? 20.625 -10.445 -1.963 1 89.81 207 LEU A C 1
ATOM 1654 O O . LEU A 1 207 ? 20.734 -11.562 -2.467 1 89.81 207 LEU A O 1
ATOM 1658 N N . SER A 1 208 ? 21.141 -10.094 -0.838 1 78.69 208 SER A N 1
ATOM 1659 C CA . SER A 1 208 ? 21.922 -11.055 -0.06 1 78.69 208 SER A CA 1
ATOM 1660 C C . SER A 1 208 ? 21.016 -11.984 0.742 1 78.69 208 SER A C 1
ATOM 1662 O O . SER A 1 208 ? 21.344 -13.148 0.958 1 78.69 208 SER A O 1
ATOM 1664 N N . ALA A 1 209 ? 19.938 -11.477 1.17 1 73.69 209 ALA A N 1
ATOM 1665 C CA . ALA A 1 209 ? 19.156 -12.258 2.131 1 73.69 209 ALA A CA 1
ATOM 1666 C C . ALA A 1 209 ? 17.797 -12.625 1.56 1 73.69 209 ALA A C 1
ATOM 1668 O O . ALA A 1 209 ? 17.203 -11.844 0.814 1 73.69 209 ALA A O 1
ATOM 1669 N N . ARG A 1 210 ? 17.562 -13.93 1.819 1 71.19 210 ARG A N 1
ATOM 1670 C CA . ARG A 1 210 ? 16.203 -14.383 1.571 1 71.19 210 ARG A CA 1
ATOM 1671 C C . ARG A 1 210 ? 15.32 -14.156 2.793 1 71.19 210 ARG A C 1
ATOM 1673 O O . ARG A 1 210 ? 15.781 -14.289 3.93 1 71.19 210 ARG A O 1
ATOM 1680 N N . LEU A 1 211 ? 14.195 -13.664 2.496 1 75.44 211 LEU A N 1
ATOM 1681 C CA . LEU A 1 211 ? 13.234 -13.633 3.592 1 75.44 211 LEU A CA 1
ATOM 1682 C C . LEU A 1 211 ? 12.891 -15.047 4.051 1 75.44 211 LEU A C 1
ATOM 1684 O O . LEU A 1 211 ? 12.688 -15.938 3.229 1 75.44 211 LEU A O 1
ATOM 1688 N N . GLU A 1 212 ? 13.023 -15.258 5.277 1 75.81 212 GLU A N 1
ATOM 1689 C CA . GLU A 1 212 ? 12.57 -16.531 5.809 1 75.81 212 GLU A CA 1
ATOM 1690 C C . GLU A 1 212 ? 11.07 -16.531 6.066 1 75.81 212 GLU A C 1
ATOM 1692 O O . GLU A 1 212 ? 10.555 -15.656 6.762 1 75.81 212 GLU A O 1
ATOM 1697 N N . CYS A 1 213 ? 10.422 -17.391 5.344 1 76 213 CYS A N 1
ATOM 1698 C CA . CYS A 1 213 ? 8.984 -17.547 5.562 1 76 213 CYS A CA 1
ATOM 1699 C C . CYS A 1 213 ? 8.539 -18.969 5.289 1 76 213 CYS A C 1
ATOM 1701 O O . CYS A 1 213 ? 9.211 -19.703 4.562 1 76 213 CYS A O 1
ATOM 1703 N N . PRO A 1 214 ? 7.453 -19.422 5.941 1 74.81 214 PRO A N 1
ATOM 1704 C CA . PRO A 1 214 ? 6.992 -20.797 5.781 1 74.81 214 PRO A CA 1
ATOM 1705 C C . PRO A 1 214 ? 6.742 -21.172 4.32 1 74.81 214 PRO A C 1
ATOM 1707 O O . PRO A 1 214 ? 7.129 -22.266 3.885 1 74.81 214 PRO A O 1
ATOM 1710 N N . LEU A 1 215 ? 6.047 -20.312 3.619 1 84.25 215 LEU A N 1
ATOM 1711 C CA . LEU A 1 215 ? 5.77 -20.516 2.201 1 84.25 215 LEU A CA 1
ATOM 1712 C C . LEU A 1 215 ? 6.305 -19.359 1.368 1 84.25 215 LEU A C 1
ATOM 1714 O O . LEU A 1 215 ? 5.527 -18.562 0.834 1 84.25 215 LEU A O 1
ATOM 1718 N N . CYS A 1 216 ? 7.594 -19.453 1.168 1 79.56 216 CYS A N 1
ATOM 1719 C CA . CYS A 1 216 ? 8.25 -18.297 0.583 1 79.56 216 CYS A CA 1
ATOM 1720 C C . CYS A 1 216 ? 8.523 -18.516 -0.901 1 79.56 216 CYS A C 1
ATOM 1722 O O . CYS A 1 216 ? 9.422 -17.891 -1.47 1 79.56 216 CYS A O 1
ATOM 1724 N N . SER A 1 217 ? 7.84 -19.484 -1.382 1 86.31 217 SER A N 1
ATOM 1725 C CA . SER A 1 217 ? 7.996 -19.672 -2.82 1 86.31 217 SER A CA 1
ATOM 1726 C C . SER A 1 217 ? 6.676 -20.062 -3.477 1 86.31 217 SER A C 1
ATOM 1728 O O . SER A 1 217 ? 5.832 -20.703 -2.852 1 86.31 217 SER A O 1
ATOM 1730 N N . SER A 1 218 ? 6.578 -19.766 -4.691 1 90.5 218 SER A N 1
ATOM 1731 C CA . SER A 1 218 ? 5.391 -20.125 -5.465 1 90.5 218 SER A CA 1
ATOM 1732 C C . SER A 1 218 ? 5.234 -21.625 -5.59 1 90.5 218 SER A C 1
ATOM 1734 O O . SER A 1 218 ? 4.121 -22.156 -5.516 1 90.5 218 SER A O 1
ATOM 1736 N N . THR A 1 219 ? 6.332 -22.281 -5.754 1 86.5 219 THR A N 1
ATOM 1737 C CA . THR A 1 219 ? 6.316 -23.734 -5.879 1 86.5 219 THR A CA 1
ATOM 1738 C C . THR A 1 219 ? 5.797 -24.391 -4.602 1 86.5 219 THR A C 1
ATOM 1740 O O . THR A 1 219 ? 4.969 -25.297 -4.656 1 86.5 219 THR A O 1
ATOM 1743 N N . ALA A 1 220 ? 6.312 -23.844 -3.51 1 88.94 220 ALA A N 1
ATOM 1744 C CA . ALA A 1 220 ? 5.855 -24.375 -2.227 1 88.94 220 ALA A CA 1
ATOM 1745 C C . ALA A 1 220 ? 4.352 -24.188 -2.061 1 88.94 220 ALA A C 1
ATOM 1747 O O . ALA A 1 220 ? 3.656 -25.078 -1.572 1 88.94 220 ALA A O 1
ATOM 1748 N N . ILE A 1 221 ? 3.879 -23.094 -2.428 1 92.75 221 ILE A N 1
ATOM 1749 C CA . ILE A 1 221 ? 2.451 -22.797 -2.338 1 92.75 221 ILE A CA 1
ATOM 1750 C C . ILE A 1 221 ? 1.674 -23.734 -3.262 1 92.75 221 ILE A C 1
ATOM 1752 O O . ILE A 1 221 ? 0.661 -24.312 -2.861 1 92.75 221 ILE A O 1
ATOM 1756 N N . ALA A 1 222 ? 2.125 -23.891 -4.438 1 92.69 222 ALA A N 1
ATOM 1757 C CA . ALA A 1 222 ? 1.474 -24.766 -5.418 1 92.69 222 ALA A CA 1
ATOM 1758 C C . ALA A 1 222 ? 1.447 -26.203 -4.938 1 92.69 222 ALA A C 1
ATOM 1760 O O . ALA A 1 222 ? 0.446 -26.906 -5.109 1 92.69 222 ALA A O 1
ATOM 1761 N N . CYS A 1 223 ? 2.488 -26.625 -4.391 1 92 223 CYS A N 1
ATOM 1762 C CA . CYS A 1 223 ? 2.568 -28 -3.887 1 92 223 CYS A CA 1
ATOM 1763 C C . CYS A 1 223 ? 1.608 -28.203 -2.721 1 92 223 CYS A C 1
ATOM 1765 O O . CYS A 1 223 ? 1 -29.266 -2.592 1 92 223 CYS A O 1
ATOM 1767 N N . ARG A 1 224 ? 1.55 -27.234 -1.932 1 92 224 ARG A N 1
ATOM 1768 C CA . ARG A 1 224 ? 0.595 -27.312 -0.831 1 92 224 ARG A CA 1
ATOM 1769 C C . ARG A 1 224 ? -0.838 -27.344 -1.35 1 92 224 ARG A C 1
ATOM 1771 O O . ARG A 1 224 ? -1.674 -28.094 -0.832 1 92 224 ARG A O 1
ATOM 1778 N N . ALA A 1 225 ? -1.11 -26.547 -2.291 1 92.94 225 ALA A N 1
ATOM 1779 C CA . ALA A 1 225 ? -2.422 -26.578 -2.932 1 92.94 225 ALA A CA 1
ATOM 1780 C C . ALA A 1 225 ? -2.734 -27.969 -3.475 1 92.94 225 ALA A C 1
ATOM 1782 O O . ALA A 1 225 ? -3.852 -28.469 -3.316 1 92.94 225 ALA A O 1
ATOM 1783 N N . LYS A 1 226 ? -1.806 -28.562 -4.133 1 92 226 LYS A N 1
ATOM 1784 C CA . LYS A 1 226 ? -1.958 -29.906 -4.68 1 92 226 LYS A CA 1
ATOM 1785 C C . LYS A 1 226 ? -2.357 -30.906 -3.592 1 92 226 LYS A C 1
ATOM 1787 O O . LYS A 1 226 ? -3.213 -31.766 -3.814 1 92 226 LYS A O 1
ATOM 1792 N N . ARG A 1 227 ? -1.787 -30.734 -2.469 1 90.31 227 ARG A N 1
ATOM 1793 C CA . ARG A 1 227 ? -2.031 -31.656 -1.36 1 90.31 227 ARG A CA 1
ATOM 1794 C C . ARG A 1 227 ? -3.404 -31.406 -0.74 1 90.31 227 ARG A C 1
ATOM 1796 O O . ARG A 1 227 ? -4.078 -32.344 -0.323 1 90.31 227 ARG A O 1
ATOM 1803 N N . LEU A 1 228 ? -3.84 -30.234 -0.672 1 89.44 228 LEU A N 1
ATOM 1804 C CA . LEU A 1 228 ? -5 -29.859 0.124 1 89.44 228 LEU A CA 1
ATOM 1805 C C . LEU A 1 228 ? -6.277 -29.922 -0.709 1 89.44 228 LEU A C 1
ATOM 1807 O O . LEU A 1 228 ? -7.359 -30.172 -0.174 1 89.44 228 LEU A O 1
ATOM 1811 N N . MET A 1 229 ? -6.172 -29.641 -1.953 1 88.69 229 MET A N 1
ATOM 1812 C CA . MET A 1 229 ? -7.379 -29.5 -2.762 1 88.69 229 MET A CA 1
ATOM 1813 C C . MET A 1 229 ? -7.992 -30.859 -3.088 1 88.69 229 MET A C 1
ATOM 1815 O O . MET A 1 229 ? -7.363 -31.688 -3.75 1 88.69 229 MET A O 1
ATOM 1819 N N . PRO A 1 230 ? -9.195 -31 -2.609 1 85.75 230 PRO A N 1
ATOM 1820 C CA . PRO A 1 230 ? -9.883 -32.25 -2.955 1 85.75 230 PRO A CA 1
ATOM 1821 C C . PRO A 1 230 ? -10.266 -32.312 -4.434 1 85.75 230 PRO A C 1
ATOM 1823 O O . PRO A 1 230 ? -10.531 -31.297 -5.055 1 85.75 230 PRO A O 1
ATOM 1826 N N . GLU A 1 231 ? -10.328 -33.531 -4.957 1 83.56 231 GLU A N 1
ATOM 1827 C CA . GLU A 1 231 ? -10.68 -33.75 -6.355 1 83.56 231 GLU A CA 1
ATOM 1828 C C . GLU A 1 231 ? -12.078 -33.219 -6.66 1 83.56 231 GLU A C 1
ATOM 1830 O O . GLU A 1 231 ? -12.312 -32.625 -7.719 1 83.56 231 GLU A O 1
ATOM 1835 N N . GLU A 1 232 ? -12.945 -33.344 -5.711 1 82.19 232 GLU A N 1
ATOM 1836 C CA . GLU A 1 232 ? -14.344 -32.969 -5.902 1 82.19 232 GLU A CA 1
ATOM 1837 C C . GLU A 1 232 ? -14.469 -31.453 -6.07 1 82.19 232 GLU A C 1
ATOM 1839 O O . GLU A 1 232 ? -15.297 -30.969 -6.852 1 82.19 232 GLU A O 1
ATOM 1844 N N . ALA A 1 233 ? -13.648 -30.719 -5.371 1 79.25 233 ALA A N 1
ATOM 1845 C CA . ALA A 1 233 ? -13.664 -29.266 -5.461 1 79.25 233 ALA A CA 1
ATOM 1846 C C . ALA A 1 233 ? -13.18 -28.781 -6.828 1 79.25 233 ALA A C 1
ATOM 1848 O O . ALA A 1 233 ? -13.633 -27.766 -7.336 1 79.25 233 ALA A O 1
ATOM 1849 N N . CYS A 1 234 ? -12.328 -29.484 -7.398 1 84 234 CYS A N 1
ATOM 1850 C CA . CYS A 1 234 ? -11.719 -29.094 -8.664 1 84 234 CYS A CA 1
ATOM 1851 C C . CYS A 1 234 ? -12.539 -29.594 -9.844 1 84 234 CYS A C 1
ATOM 1853 O O . CYS A 1 234 ? -12.336 -29.156 -10.977 1 84 234 CYS A O 1
ATOM 1855 N N . LYS A 1 235 ? -13.445 -30.547 -9.664 1 73.69 235 LYS A N 1
ATOM 1856 C CA . LYS A 1 235 ? -14.352 -31.016 -10.719 1 73.69 235 LYS A CA 1
ATOM 1857 C C . LYS A 1 235 ? -15.461 -30 -10.953 1 73.69 235 LYS A C 1
ATOM 1859 O O . LYS A 1 235 ? -15.969 -29.875 -12.07 1 73.69 235 LYS A O 1
ATOM 1864 N N . ARG A 1 236 ? -15.969 -29.375 -9.93 1 57.69 236 ARG A N 1
ATOM 1865 C CA . ARG A 1 236 ? -17.094 -28.453 -10.062 1 57.69 236 ARG A CA 1
ATOM 1866 C C . ARG A 1 236 ? -16.656 -27.141 -10.727 1 57.69 236 ARG A C 1
ATOM 1868 O O . ARG A 1 236 ? -17.484 -26.391 -11.227 1 57.69 236 ARG A O 1
ATOM 1875 N N . GLY A 1 237 ? -15.477 -26.703 -10.555 1 46.44 237 GLY A N 1
ATOM 1876 C CA . GLY A 1 237 ? -15.023 -25.438 -11.117 1 46.44 237 GLY A CA 1
ATOM 1877 C C . GLY A 1 237 ? -14.602 -25.547 -12.57 1 46.44 237 GLY A C 1
ATOM 1878 O O . GLY A 1 237 ? -14.328 -26.641 -13.062 1 46.44 237 GLY A O 1
ATOM 1879 N N . MET B 1 1 ? -9.031 22.703 -9.148 1 58.25 1 MET B N 1
ATOM 1880 C CA . MET B 1 1 ? -9.438 23.812 -8.289 1 58.25 1 MET B CA 1
ATOM 1881 C C . MET B 1 1 ? -8.906 25.141 -8.82 1 58.25 1 MET B C 1
ATOM 1883 O O . MET B 1 1 ? -7.766 25.203 -9.281 1 58.25 1 MET B O 1
ATOM 1887 N N . ASP B 1 2 ? -9.727 26.016 -8.883 1 69.94 2 ASP B N 1
ATOM 1888 C CA . ASP B 1 2 ? -9.336 27.359 -9.312 1 69.94 2 ASP B CA 1
ATOM 1889 C C . ASP B 1 2 ? -8.289 27.953 -8.367 1 69.94 2 ASP B C 1
ATOM 1891 O O . ASP B 1 2 ? -8.344 27.734 -7.156 1 69.94 2 ASP B O 1
ATOM 1895 N N . THR B 1 3 ? -7.277 28.547 -8.836 1 70.75 3 THR B N 1
ATOM 1896 C CA . THR B 1 3 ? -6.168 29.109 -8.07 1 70.75 3 THR B CA 1
ATOM 1897 C C . THR B 1 3 ? -6.68 30.078 -7 1 70.75 3 THR B C 1
ATOM 1899 O O . THR B 1 3 ? -6.148 30.109 -5.891 1 70.75 3 THR B O 1
ATOM 1902 N N . LYS B 1 4 ? -7.656 30.906 -7.32 1 71.25 4 LYS B N 1
ATOM 1903 C CA . LYS B 1 4 ? -8.203 31.859 -6.363 1 71.25 4 LYS B CA 1
ATOM 1904 C C . LYS B 1 4 ? -8.883 31.156 -5.195 1 71.25 4 LYS B C 1
ATOM 1906 O O . LYS B 1 4 ? -8.766 31.578 -4.047 1 71.25 4 LYS B O 1
ATOM 1911 N N . ASP B 1 5 ? -9.492 30.125 -5.539 1 84.19 5 ASP B N 1
ATOM 1912 C CA . ASP B 1 5 ? -10.148 29.312 -4.516 1 84.19 5 ASP B CA 1
ATOM 1913 C C . ASP B 1 5 ? -9.117 28.656 -3.604 1 84.19 5 ASP B C 1
ATOM 1915 O O . ASP B 1 5 ? -9.281 28.641 -2.381 1 84.19 5 ASP B O 1
ATOM 1919 N N . ALA B 1 6 ? -8.078 28.281 -4.203 1 87 6 ALA B N 1
ATOM 1920 C CA . ALA B 1 6 ? -7.012 27.656 -3.424 1 87 6 ALA B CA 1
ATOM 1921 C C . ALA B 1 6 ? -6.363 28.656 -2.477 1 87 6 ALA B C 1
ATOM 1923 O O . ALA B 1 6 ? -6.094 28.344 -1.315 1 87 6 ALA B O 1
ATOM 1924 N N . ALA B 1 7 ? -6.145 29.875 -2.951 1 89.5 7 ALA B N 1
ATOM 1925 C CA . ALA B 1 7 ? -5.543 30.922 -2.137 1 89.5 7 ALA B CA 1
ATOM 1926 C C . ALA B 1 7 ? -6.434 31.266 -0.945 1 89.5 7 ALA B C 1
ATOM 1928 O O . ALA B 1 7 ? -5.941 31.453 0.171 1 89.5 7 ALA B O 1
ATOM 1929 N N . ARG B 1 8 ? -7.645 31.375 -1.19 1 87 8 ARG B N 1
ATOM 1930 C CA . ARG B 1 8 ? -8.602 31.672 -0.127 1 87 8 ARG B CA 1
ATOM 1931 C C . ARG B 1 8 ? -8.609 30.562 0.926 1 87 8 ARG B C 1
ATOM 1933 O O . ARG B 1 8 ? -8.68 30.844 2.125 1 87 8 ARG B O 1
ATOM 1940 N N . ARG B 1 9 ? -8.562 29.391 0.508 1 86.69 9 ARG B N 1
ATOM 1941 C CA . ARG B 1 9 ? -8.539 28.266 1.427 1 86.69 9 ARG B CA 1
ATOM 1942 C C . ARG B 1 9 ? -7.277 28.281 2.283 1 86.69 9 ARG B C 1
ATOM 1944 O O . ARG B 1 9 ? -7.344 28.078 3.498 1 86.69 9 ARG B O 1
ATOM 1951 N N . VAL B 1 10 ? -6.211 28.516 1.602 1 92.06 10 VAL B N 1
ATOM 1952 C CA . VAL B 1 10 ? -4.941 28.562 2.322 1 92.06 10 VAL B CA 1
ATOM 1953 C C . VAL B 1 10 ? -4.973 29.688 3.352 1 92.06 10 VAL B C 1
ATOM 1955 O O . VAL B 1 10 ? -4.492 29.516 4.477 1 92.06 10 VAL B O 1
ATOM 1958 N N . GLU B 1 11 ? -5.547 30.781 2.986 1 89.5 11 GLU B N 1
ATOM 1959 C CA . GLU B 1 11 ? -5.684 31.891 3.918 1 89.5 11 GLU B CA 1
ATOM 1960 C C . GLU B 1 11 ? -6.488 31.484 5.148 1 89.5 11 GLU B C 1
ATOM 1962 O O . GLU B 1 11 ? -6.125 31.828 6.273 1 89.5 11 GLU B O 1
ATOM 1967 N N . ALA B 1 12 ? -7.508 30.844 4.91 1 86.56 12 ALA B N 1
ATOM 1968 C CA . ALA B 1 12 ? -8.336 30.359 6.012 1 86.56 12 ALA B CA 1
ATOM 1969 C C . ALA B 1 12 ? -7.555 29.422 6.922 1 86.56 12 ALA B C 1
ATOM 1971 O O . ALA B 1 12 ? -7.664 29.5 8.148 1 86.56 12 ALA B O 1
ATOM 1972 N N . TYR B 1 13 ? -6.805 28.516 6.371 1 88.31 13 TYR B N 1
ATOM 1973 C CA . TYR B 1 13 ? -5.988 27.594 7.141 1 88.31 13 TYR B CA 1
ATOM 1974 C C . TYR B 1 13 ? -4.949 28.328 7.973 1 88.31 13 TYR B C 1
ATOM 1976 O O . TYR B 1 13 ? -4.715 27.984 9.133 1 88.31 13 TYR B O 1
ATOM 1984 N N . ILE B 1 14 ? -4.344 29.344 7.352 1 91 14 ILE B N 1
ATOM 1985 C CA . ILE B 1 14 ? -3.346 30.141 8.047 1 91 14 ILE B CA 1
ATOM 1986 C C . ILE B 1 14 ? -3.977 30.812 9.266 1 91 14 ILE B C 1
ATOM 1988 O O . ILE B 1 14 ? -3.438 30.734 10.375 1 91 14 ILE B O 1
ATOM 1992 N N . THR B 1 15 ? -5.09 31.359 9.078 1 87.56 15 THR B N 1
ATOM 1993 C CA . THR B 1 15 ? -5.793 32.031 10.164 1 87.56 15 THR B CA 1
ATOM 1994 C C . THR B 1 15 ? -6.113 31.062 11.289 1 87.56 15 THR B C 1
ATOM 1996 O O . THR B 1 15 ? -5.93 31.375 12.469 1 87.56 15 THR B O 1
ATOM 1999 N N . ASN B 1 16 ? -6.539 29.906 10.945 1 87.31 16 ASN B N 1
ATOM 2000 C CA . ASN B 1 16 ? -6.859 28.875 11.922 1 87.31 16 ASN B CA 1
ATOM 2001 C C . ASN B 1 16 ? -5.641 28.5 12.766 1 87.31 16 ASN B C 1
ATOM 2003 O O . ASN B 1 16 ? -5.738 28.391 13.992 1 87.31 16 ASN B O 1
ATOM 2007 N N . VAL B 1 17 ? -4.551 28.281 12.164 1 91.56 17 VAL B N 1
ATOM 2008 C CA . VAL B 1 17 ? -3.328 27.891 12.852 1 91.56 17 VAL B CA 1
ATOM 2009 C C . VAL B 1 17 ? -2.832 29.031 13.734 1 91.56 17 VAL B C 1
ATOM 2011 O O . VAL B 1 17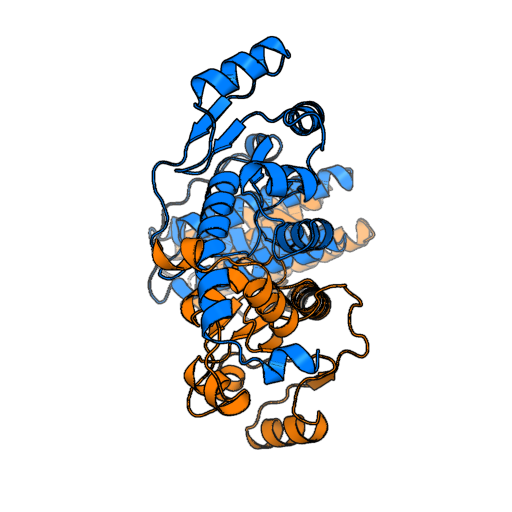 ? -2.422 28.812 14.875 1 91.56 17 VAL B O 1
ATOM 2014 N N . GLU B 1 18 ? -2.893 30.203 13.188 1 88.38 18 GLU B N 1
ATOM 2015 C CA . GLU B 1 18 ? -2.457 31.375 13.961 1 88.38 18 GLU B CA 1
ATOM 2016 C C . GLU B 1 18 ? -3.301 31.547 15.219 1 88.38 18 GLU B C 1
ATOM 2018 O O . GLU B 1 18 ? -2.773 31.859 16.281 1 88.38 18 GLU B O 1
ATOM 2023 N N . LEU B 1 19 ? -4.559 31.375 15.086 1 87.88 19 LEU B N 1
ATOM 2024 C CA . LEU B 1 19 ? -5.445 31.453 16.234 1 87.88 19 LEU B CA 1
ATOM 2025 C C . LEU B 1 19 ? -5.117 30.375 17.266 1 87.88 19 LEU B C 1
ATOM 2027 O O . LEU B 1 19 ? -5.105 30.641 18.469 1 87.88 19 LEU B O 1
ATOM 2031 N N . ALA B 1 20 ? -4.895 29.172 16.859 1 89.94 20 ALA B N 1
ATOM 2032 C CA . ALA B 1 20 ? -4.516 28.078 17.75 1 89.94 20 ALA B CA 1
ATOM 2033 C C . ALA B 1 20 ? -3.215 28.391 18.484 1 89.94 20 ALA B C 1
ATOM 2035 O O . ALA B 1 20 ? -3.105 28.172 19.688 1 89.94 20 ALA B O 1
ATOM 2036 N N . LEU B 1 21 ? -2.236 28.906 17.766 1 91.5 21 LEU B N 1
ATOM 2037 C CA . LEU B 1 21 ? -0.934 29.234 18.344 1 91.5 21 LEU B CA 1
ATOM 2038 C C . LEU B 1 21 ? -1.063 30.312 19.406 1 91.5 21 LEU B C 1
ATOM 2040 O O . LEU B 1 21 ? -0.397 30.25 20.453 1 91.5 21 LEU B O 1
ATOM 2044 N N . GLU B 1 22 ? -1.899 31.234 19.125 1 88.88 22 GLU B N 1
ATOM 2045 C CA . GLU B 1 22 ? -2.143 32.312 20.109 1 88.88 22 GLU B CA 1
ATOM 2046 C C . GLU B 1 22 ? -2.729 31.734 21.391 1 88.88 22 GLU B C 1
ATOM 2048 O O . GLU B 1 22 ? -2.33 32.125 22.484 1 88.88 22 GLU B O 1
ATOM 2053 N N . LYS B 1 23 ? -3.596 30.797 21.328 1 88.62 23 LYS B N 1
ATOM 2054 C CA . LYS B 1 23 ? -4.238 30.188 22.484 1 88.62 23 LYS B CA 1
ATOM 2055 C C . LYS B 1 23 ? -3.252 29.328 23.266 1 88.62 23 LYS B C 1
ATOM 2057 O O . LYS B 1 23 ? -3.406 29.141 24.484 1 88.62 23 LYS B O 1
ATOM 2062 N N . LEU B 1 24 ? -2.277 28.828 22.594 1 91.62 24 LEU B N 1
ATOM 2063 C CA . LEU B 1 24 ? -1.351 27.891 23.219 1 91.62 24 LEU B CA 1
ATOM 2064 C C . LEU B 1 24 ? -0.14 28.625 23.781 1 91.62 24 LEU B C 1
ATOM 2066 O O . LEU B 1 24 ? 0.67 28.016 24.5 1 91.62 24 LEU B O 1
ATOM 2070 N N . ARG B 1 25 ? -0.035 29.844 23.484 1 85.19 25 ARG B N 1
ATOM 2071 C CA . ARG B 1 25 ? 1.115 30.625 23.922 1 85.19 25 ARG B CA 1
ATOM 2072 C C . ARG B 1 25 ? 1.283 30.547 25.438 1 85.19 25 ARG B C 1
ATOM 2074 O O . ARG B 1 25 ? 0.354 30.859 26.188 1 85.19 25 ARG B O 1
ATOM 2081 N N . GLY B 1 26 ? 2.402 30.062 25.922 1 86.06 26 GLY B N 1
ATOM 2082 C CA . GLY B 1 26 ? 2.729 30.031 27.344 1 86.06 26 GLY B CA 1
ATOM 2083 C C . GLY B 1 26 ? 2.113 28.844 28.062 1 86.06 26 GLY B C 1
ATOM 2084 O O . GLY B 1 26 ? 2.262 28.719 29.281 1 86.06 26 GLY B O 1
ATOM 2085 N N . LYS B 1 27 ? 1.437 27.984 27.406 1 87.62 27 LYS B N 1
ATOM 2086 C CA . LYS B 1 27 ? 0.724 26.891 28.047 1 87.62 27 LYS B CA 1
ATOM 2087 C C . LYS B 1 27 ? 1.506 25.594 27.938 1 87.62 27 LYS B C 1
ATOM 2089 O O . LYS B 1 27 ? 1.104 24.562 28.5 1 87.62 27 LYS B O 1
ATOM 2094 N N . VAL B 1 28 ? 2.492 25.641 27.172 1 89.88 28 VAL B N 1
ATOM 2095 C CA . VAL B 1 28 ? 3.252 24.422 26.922 1 89.88 28 VAL B CA 1
ATOM 2096 C C . VAL B 1 28 ? 4.691 24.594 27.406 1 89.88 28 VAL B C 1
ATOM 2098 O O . VAL B 1 28 ? 5.262 25.688 27.266 1 89.88 28 VAL B O 1
ATOM 2101 N N . GLY B 1 29 ? 5.242 23.625 28.125 1 89.25 29 GLY B N 1
ATOM 2102 C CA . GLY B 1 29 ? 6.621 23.656 28.594 1 89.25 29 GLY B CA 1
ATOM 2103 C C . GLY B 1 29 ? 7.559 22.828 27.734 1 89.25 29 GLY B C 1
ATOM 2104 O O . GLY B 1 29 ? 7.137 22.234 26.734 1 89.25 29 GLY B O 1
ATOM 2105 N N . GLU B 1 30 ? 8.914 22.922 28.125 1 87.75 30 GLU B N 1
ATOM 2106 C CA . GLU B 1 30 ? 9.891 22.062 27.438 1 87.75 30 GLU B CA 1
ATOM 2107 C C . GLU B 1 30 ? 9.547 20.594 27.609 1 87.75 30 GLU B C 1
ATOM 2109 O O . GLU B 1 30 ? 9.016 20.188 28.641 1 87.75 30 GLU B O 1
ATOM 2114 N N . PRO B 1 31 ? 9.828 19.828 26.609 1 89.94 31 PRO B N 1
ATOM 2115 C CA . PRO B 1 31 ? 10.508 20.109 25.344 1 89.94 31 PRO B CA 1
ATOM 2116 C C . PRO B 1 31 ? 9.539 20.516 24.234 1 89.94 31 PRO B C 1
ATOM 2118 O O . PRO B 1 31 ? 9.961 20.734 23.094 1 89.94 31 PRO B O 1
ATOM 2121 N N . TYR B 1 32 ? 8.344 20.797 24.562 1 93.06 32 TYR B N 1
ATOM 2122 C CA . TYR B 1 32 ? 7.312 20.969 23.547 1 93.06 32 TYR B CA 1
ATOM 2123 C C . TYR B 1 32 ? 7.293 22.406 23.031 1 93.06 32 TYR B C 1
ATOM 2125 O O . TYR B 1 32 ? 6.727 22.688 21.969 1 93.06 32 TYR B O 1
ATOM 2133 N N . THR B 1 33 ? 7.918 23.312 23.734 1 92.38 33 THR B N 1
ATOM 2134 C CA . THR B 1 33 ? 7.941 24.703 23.328 1 92.38 33 THR B CA 1
ATOM 2135 C C . THR B 1 33 ? 8.609 24.875 21.969 1 92.38 33 THR B C 1
ATOM 2137 O O . THR B 1 33 ? 8.227 25.75 21.188 1 92.38 33 THR B O 1
ATOM 2140 N N . ARG B 1 34 ? 9.578 24.047 21.719 1 92.31 34 ARG B N 1
ATOM 2141 C CA . ARG B 1 34 ? 10.281 24.109 20.453 1 92.31 34 ARG B CA 1
ATOM 2142 C C . ARG B 1 34 ? 9.344 23.797 19.281 1 92.31 34 ARG B C 1
ATOM 2144 O O . ARG B 1 34 ? 9.461 24.391 18.219 1 92.31 34 ARG B O 1
ATOM 2151 N N . LEU B 1 35 ? 8.477 22.859 19.484 1 95.44 35 LEU B N 1
ATOM 2152 C CA . LEU B 1 35 ? 7.535 22.5 18.422 1 95.44 35 LEU B CA 1
ATOM 2153 C C . LEU B 1 35 ? 6.582 23.656 18.125 1 95.44 35 LEU B C 1
ATOM 2155 O O . LEU B 1 35 ? 6.262 23.906 16.969 1 95.44 35 LEU B O 1
ATOM 2159 N N . LEU B 1 36 ? 6.16 24.375 19.125 1 94.38 36 LEU B N 1
ATOM 2160 C CA . LEU B 1 36 ? 5.285 25.531 18.922 1 94.38 36 LEU B CA 1
ATOM 2161 C C . LEU B 1 36 ? 6.02 26.656 18.188 1 94.38 36 LEU B C 1
ATOM 2163 O O . LEU B 1 36 ? 5.449 27.312 17.312 1 94.38 36 LEU B O 1
ATOM 2167 N N . ALA B 1 37 ? 7.227 26.828 18.594 1 94.12 37 ALA B N 1
ATOM 2168 C CA . ALA B 1 37 ? 8.039 27.844 17.938 1 94.12 37 ALA B CA 1
ATOM 2169 C C . ALA B 1 37 ? 8.211 27.531 16.453 1 94.12 37 ALA B C 1
ATOM 2171 O O . ALA B 1 37 ? 8.141 28.422 15.609 1 94.12 37 ALA B O 1
ATOM 2172 N N . LEU B 1 38 ? 8.5 26.297 16.172 1 95.5 38 LEU B N 1
ATOM 2173 C CA . LEU B 1 38 ? 8.641 25.859 14.781 1 95.5 38 LEU B CA 1
ATOM 2174 C C . LEU B 1 38 ? 7.344 26.047 14.016 1 95.5 38 LEU B C 1
ATOM 2176 O O . LEU B 1 38 ? 7.359 26.516 12.867 1 95.5 38 LEU B O 1
ATOM 2180 N N . ALA B 1 39 ? 6.219 25.688 14.594 1 96 39 ALA B N 1
ATOM 2181 C CA . ALA B 1 39 ? 4.918 25.875 13.953 1 96 39 ALA B CA 1
ATOM 2182 C C . ALA B 1 39 ? 4.668 27.344 13.648 1 96 39 ALA B C 1
ATOM 2184 O O . ALA B 1 39 ? 4.152 27.688 12.578 1 96 39 ALA B O 1
ATOM 2185 N N . GLU B 1 40 ? 5.012 28.156 14.547 1 94.25 40 GLU B N 1
ATOM 2186 C CA . GLU B 1 40 ? 4.852 29.594 14.352 1 94.25 40 GLU B CA 1
ATOM 2187 C C . GLU B 1 40 ? 5.68 30.094 13.164 1 94.25 40 GLU B C 1
ATOM 2189 O O . GLU B 1 40 ? 5.211 30.906 12.367 1 94.25 40 GLU B O 1
ATOM 2194 N N . ALA B 1 41 ? 6.941 29.656 13.133 1 95.94 41 ALA B N 1
ATOM 2195 C CA . ALA B 1 41 ? 7.824 30.047 12.031 1 95.94 41 ALA B CA 1
ATOM 2196 C C . ALA B 1 41 ? 7.238 29.625 10.688 1 95.94 41 ALA B C 1
ATOM 2198 O O . ALA B 1 41 ? 7.25 30.406 9.727 1 95.94 41 ALA B O 1
ATOM 2199 N N . TYR B 1 42 ? 6.691 28.453 10.594 1 96.69 42 TYR B N 1
ATOM 2200 C CA . TYR B 1 42 ? 6.152 27.953 9.328 1 96.69 42 TYR B CA 1
ATOM 2201 C C . TYR B 1 42 ? 4.832 28.641 8.992 1 96.69 42 TYR B C 1
ATOM 2203 O O . TYR B 1 42 ? 4.508 28.828 7.82 1 96.69 42 TYR B O 1
ATOM 2211 N N . ALA B 1 43 ? 4.043 29.016 10.016 1 94.06 43 ALA B N 1
ATOM 2212 C CA . ALA B 1 43 ? 2.846 29.812 9.75 1 94.06 43 ALA B CA 1
ATOM 2213 C C . ALA B 1 43 ? 3.209 31.172 9.148 1 94.06 43 ALA B C 1
ATOM 2215 O O . ALA B 1 43 ? 2.553 31.641 8.211 1 94.06 43 ALA B O 1
ATOM 2216 N N . SER B 1 44 ? 4.234 31.703 9.688 1 94.62 44 SER B N 1
ATOM 2217 C CA . SER B 1 44 ? 4.727 32.969 9.148 1 94.62 44 SER B CA 1
ATOM 2218 C C . SER B 1 44 ? 5.191 32.812 7.707 1 94.62 44 SER B C 1
ATOM 2220 O O . SER B 1 44 ? 4.895 33.656 6.859 1 94.62 44 SER B O 1
ATOM 2222 N N . ASP B 1 45 ? 5.941 31.766 7.453 1 95.19 45 ASP B N 1
ATOM 2223 C CA . ASP B 1 45 ? 6.379 31.469 6.09 1 95.19 45 ASP B CA 1
ATOM 2224 C C . ASP B 1 45 ? 5.184 31.312 5.152 1 95.19 45 ASP B C 1
ATOM 2226 O O . ASP B 1 45 ? 5.215 31.781 4.016 1 95.19 45 ASP B O 1
ATOM 2230 N N . ALA B 1 46 ? 4.168 30.625 5.621 1 95.69 46 ALA B N 1
ATOM 2231 C CA . ALA B 1 46 ? 2.973 30.422 4.809 1 95.69 46 ALA B CA 1
ATOM 2232 C C . ALA B 1 46 ? 2.365 31.75 4.375 1 95.69 46 ALA B C 1
ATOM 2234 O O . ALA B 1 46 ? 1.996 31.922 3.213 1 95.69 46 ALA B O 1
ATOM 2235 N N . ARG B 1 47 ? 2.25 32.656 5.309 1 91.44 47 ARG B N 1
ATOM 2236 C CA . ARG B 1 47 ? 1.717 33.969 5.004 1 91.44 47 ARG B CA 1
ATOM 2237 C C . ARG B 1 47 ? 2.58 34.688 3.967 1 91.44 47 ARG B C 1
ATOM 2239 O O . ARG B 1 47 ? 2.059 35.281 3.021 1 91.44 47 ARG B O 1
ATOM 2246 N N . TYR B 1 48 ? 3.887 34.656 4.18 1 93.75 48 TYR B N 1
ATOM 2247 C CA . TYR B 1 48 ? 4.828 35.25 3.25 1 93.75 48 TYR B CA 1
ATOM 2248 C C . TYR B 1 48 ? 4.625 34.719 1.838 1 93.75 48 TYR B C 1
ATOM 2250 O O . TYR B 1 48 ? 4.488 35.5 0.888 1 93.75 48 TYR B O 1
ATOM 2258 N N . TYR B 1 49 ? 4.574 33.438 1.649 1 96 49 TYR B N 1
ATOM 2259 C CA . TYR B 1 49 ? 4.469 32.844 0.329 1 96 49 TYR B CA 1
ATOM 2260 C C . TYR B 1 49 ? 3.098 33.094 -0.285 1 96 49 TYR B C 1
ATOM 2262 O O . TYR B 1 49 ? 2.977 33.25 -1.502 1 96 49 TYR B O 1
ATOM 2270 N N . LEU B 1 50 ? 2.078 33.094 0.549 1 93.62 50 LEU B N 1
ATOM 2271 C CA . LEU B 1 50 ? 0.753 33.406 0.031 1 93.62 50 LEU B CA 1
ATOM 2272 C C . LEU B 1 50 ? 0.723 34.812 -0.543 1 93.62 50 LEU B C 1
ATOM 2274 O O . LEU B 1 50 ? 0.172 35.031 -1.624 1 93.62 50 LEU B O 1
ATOM 2278 N N . GLU B 1 51 ? 1.309 35.719 0.137 1 92.44 51 GLU B N 1
ATOM 2279 C CA . GLU B 1 51 ? 1.378 37.094 -0.304 1 92.44 51 GLU B CA 1
ATOM 2280 C C . GLU B 1 51 ? 2.145 37.219 -1.617 1 92.44 51 GLU B C 1
ATOM 2282 O O . GLU B 1 51 ? 1.839 38.094 -2.441 1 92.44 51 GLU B O 1
ATOM 2287 N N . LYS B 1 52 ? 3.119 36.344 -1.841 1 94.25 52 LYS B N 1
ATOM 2288 C CA . LYS B 1 52 ? 3.922 36.375 -3.061 1 94.25 52 LYS B CA 1
ATOM 2289 C C . LYS B 1 52 ? 3.23 35.594 -4.184 1 94.25 52 LYS B C 1
ATOM 2291 O O . LYS B 1 52 ? 3.768 35.5 -5.285 1 94.25 52 LYS B O 1
ATOM 2296 N N . GLY B 1 53 ? 2.115 35.031 -3.859 1 92.62 53 GLY B N 1
ATOM 2297 C CA . GLY B 1 53 ? 1.34 34.312 -4.863 1 92.62 53 GLY B CA 1
ATOM 2298 C C . GLY B 1 53 ? 1.756 32.875 -5.023 1 92.62 53 GLY B C 1
ATOM 2299 O O . GLY B 1 53 ? 1.274 32.156 -5.918 1 92.62 53 GLY B O 1
ATOM 2300 N N . ASP B 1 54 ? 2.629 32.406 -4.258 1 94.62 54 ASP B N 1
ATOM 2301 C CA . ASP B 1 54 ? 3.062 31 -4.266 1 94.62 54 ASP B CA 1
ATOM 2302 C C . ASP B 1 54 ? 2.174 30.156 -3.361 1 94.62 54 ASP B C 1
ATOM 2304 O O . ASP B 1 54 ? 2.586 29.766 -2.268 1 94.62 54 ASP B O 1
ATOM 2308 N N . VAL B 1 55 ? 1.061 29.828 -3.859 1 94.25 55 VAL B N 1
ATOM 2309 C CA . VAL B 1 55 ? 0.03 29.141 -3.092 1 94.25 55 VAL B CA 1
ATOM 2310 C C . VAL B 1 55 ? 0.51 27.734 -2.727 1 94.25 55 VAL B C 1
ATOM 2312 O O . VAL B 1 55 ? 0.224 27.234 -1.635 1 94.25 55 VAL B O 1
ATOM 2315 N N . PHE B 1 56 ? 1.231 27.125 -3.553 1 94.44 56 PHE B N 1
ATOM 2316 C CA . PHE B 1 56 ? 1.749 25.781 -3.344 1 94.44 56 PHE B CA 1
ATOM 2317 C C . PHE B 1 56 ? 2.619 25.734 -2.094 1 94.44 56 PHE B C 1
ATOM 2319 O O . PHE B 1 56 ? 2.359 24.938 -1.186 1 94.44 56 PHE B O 1
ATOM 2326 N N . THR B 1 57 ? 3.568 26.578 -2.059 1 94.38 57 THR B N 1
ATOM 2327 C CA . THR B 1 57 ? 4.492 26.594 -0.93 1 94.38 57 THR B CA 1
ATOM 2328 C C . THR B 1 57 ? 3.779 27.047 0.342 1 94.38 57 THR B C 1
ATOM 2330 O O . THR B 1 57 ? 4.066 26.547 1.432 1 94.38 57 THR B O 1
ATOM 2333 N N . ALA B 1 58 ? 2.867 27.969 0.192 1 95.25 58 ALA B N 1
ATOM 2334 C CA . ALA B 1 58 ? 2.094 28.438 1.341 1 95.25 58 ALA B CA 1
ATOM 2335 C C . ALA B 1 58 ? 1.303 27.297 1.969 1 95.25 58 ALA B C 1
ATOM 2337 O O . ALA B 1 58 ? 1.302 27.125 3.191 1 95.25 58 ALA B O 1
ATOM 2338 N N . LEU B 1 59 ? 0.695 26.5 1.127 1 94.06 59 LEU B N 1
ATOM 2339 C CA . LEU B 1 59 ? -0.098 25.375 1.596 1 94.06 59 LEU B CA 1
ATOM 2340 C C . LEU B 1 59 ? 0.78 24.344 2.309 1 94.06 59 LEU B C 1
ATOM 2342 O O . LEU B 1 59 ? 0.421 23.859 3.379 1 94.06 59 LEU B O 1
ATOM 2346 N N . ALA B 1 60 ? 1.929 24.031 1.722 1 95.12 60 ALA B N 1
ATOM 2347 C CA . ALA B 1 60 ? 2.848 23.078 2.33 1 95.12 60 ALA B CA 1
ATOM 2348 C C . ALA B 1 60 ? 3.281 23.531 3.719 1 95.12 60 ALA B C 1
ATOM 2350 O O . ALA B 1 60 ? 3.285 22.75 4.668 1 95.12 60 ALA B O 1
ATOM 2351 N N . CYS B 1 61 ? 3.576 24.797 3.842 1 95.56 61 CYS B N 1
ATOM 2352 C CA . CYS B 1 61 ? 4.051 25.344 5.105 1 95.56 61 CYS B CA 1
ATOM 2353 C C . CYS B 1 61 ? 2.971 25.266 6.176 1 95.56 61 CYS B C 1
ATOM 2355 O O . CYS B 1 61 ? 3.238 24.844 7.305 1 95.56 61 CYS B O 1
ATOM 2357 N N . ILE B 1 62 ? 1.773 25.625 5.812 1 93.62 62 ILE B N 1
ATOM 2358 C CA . ILE B 1 62 ? 0.745 25.734 6.84 1 93.62 62 ILE B CA 1
ATOM 2359 C C . ILE B 1 62 ? 0.278 24.344 7.254 1 93.62 62 ILE B C 1
ATOM 2361 O O . ILE B 1 62 ? -0.027 24.109 8.43 1 93.62 62 ILE B O 1
ATOM 2365 N N . ALA B 1 63 ? 0.165 23.453 6.316 1 93.62 63 ALA B N 1
ATOM 2366 C CA . ALA B 1 63 ? -0.195 22.078 6.645 1 93.62 63 ALA B CA 1
ATOM 2367 C C . ALA B 1 63 ? 0.848 21.438 7.559 1 93.62 63 ALA B C 1
ATOM 2369 O O . ALA B 1 63 ? 0.502 20.734 8.508 1 93.62 63 ALA B O 1
ATOM 2370 N N . TYR B 1 64 ? 2.098 21.688 7.281 1 95.38 64 TYR B N 1
ATOM 2371 C CA . TYR B 1 64 ? 3.203 21.234 8.117 1 95.38 64 TYR B CA 1
ATOM 2372 C C . TYR B 1 64 ? 3.066 21.75 9.539 1 95.38 64 TYR B C 1
ATOM 2374 O O . TYR B 1 64 ? 3.201 21 10.508 1 95.38 64 TYR B O 1
ATOM 2382 N N . ALA B 1 65 ? 2.805 23.016 9.625 1 94.12 65 ALA B N 1
ATOM 2383 C CA . ALA B 1 65 ? 2.619 23.641 10.938 1 94.12 65 ALA B CA 1
ATOM 2384 C C . ALA B 1 65 ? 1.465 23 11.695 1 94.12 65 ALA B C 1
ATOM 2386 O O . ALA B 1 65 ? 1.567 22.75 12.898 1 94.12 65 ALA B O 1
ATOM 2387 N N . GLU B 1 66 ? 0.404 22.734 10.977 1 93.5 66 GLU B N 1
ATOM 2388 C CA . GLU B 1 66 ? -0.733 22.062 11.602 1 93.5 66 GLU B CA 1
ATOM 2389 C C . GLU B 1 66 ? -0.34 20.688 12.133 1 93.5 66 GLU B C 1
ATOM 2391 O O . GLU B 1 66 ? -0.757 20.297 13.227 1 93.5 66 GLU B O 1
ATOM 2396 N N . GLY B 1 67 ? 0.45 19.953 11.359 1 93.44 67 GLY B N 1
ATOM 2397 C CA . GLY B 1 67 ? 0.934 18.656 11.812 1 93.44 67 GLY B CA 1
ATOM 2398 C C . GLY B 1 67 ? 1.709 18.734 13.117 1 93.44 67 GLY B C 1
ATOM 2399 O O . GLY B 1 67 ? 1.532 17.891 14 1 93.44 67 GLY B O 1
ATOM 2400 N N . LEU B 1 68 ? 2.529 19.75 13.258 1 94.25 68 LEU B N 1
ATOM 2401 C CA . LEU B 1 68 ? 3.311 19.938 14.469 1 94.25 68 LEU B CA 1
ATOM 2402 C C . LEU B 1 68 ? 2.398 20.172 15.672 1 94.25 68 LEU B C 1
ATOM 2404 O O . LEU B 1 68 ? 2.564 19.547 16.719 1 94.25 68 LEU B O 1
ATOM 2408 N N . ILE B 1 69 ? 1.426 20.984 15.453 1 93.12 69 ILE B N 1
ATOM 2409 C CA . ILE B 1 69 ? 0.525 21.328 16.547 1 93.12 69 ILE B CA 1
ATOM 2410 C C . ILE B 1 69 ? -0.323 20.125 16.922 1 93.12 69 ILE B C 1
ATOM 2412 O O . ILE B 1 69 ? -0.504 19.828 18.109 1 93.12 69 ILE B O 1
ATOM 2416 N N . ASP B 1 70 ? -0.81 19.453 15.953 1 92 70 ASP B N 1
ATOM 2417 C CA . ASP B 1 70 ? -1.684 18.297 16.188 1 92 70 ASP B CA 1
ATOM 2418 C C . ASP B 1 70 ? -0.93 17.172 16.891 1 92 70 ASP B C 1
ATOM 2420 O O . ASP B 1 70 ? -1.528 16.375 17.609 1 92 70 ASP B O 1
ATOM 2424 N N . SER B 1 71 ? 0.373 17.062 16.578 1 94.25 71 SER B N 1
ATOM 2425 C CA . SER B 1 71 ? 1.154 16.062 17.297 1 94.25 71 SER B CA 1
ATOM 2426 C C . SER B 1 71 ? 1.046 16.266 18.812 1 94.25 71 SER B C 1
ATOM 2428 O O . SER B 1 71 ? 0.889 15.305 19.562 1 94.25 71 SER B O 1
ATOM 2430 N N . LEU B 1 72 ? 1.099 17.5 19.281 1 93.81 72 LEU B N 1
ATOM 2431 C CA . LEU B 1 72 ? 0.979 17.812 20.688 1 93.81 72 LEU B CA 1
ATOM 2432 C C . LEU B 1 72 ? -0.405 17.453 21.219 1 93.81 72 LEU B C 1
ATOM 2434 O O . LEU B 1 72 ? -0.539 16.953 22.344 1 93.81 72 LEU B O 1
ATOM 2438 N N . ARG B 1 73 ? -1.358 17.688 20.391 1 91.75 73 ARG B N 1
ATOM 2439 C CA . ARG B 1 73 ? -2.723 17.328 20.766 1 91.75 73 ARG B CA 1
ATOM 2440 C C . ARG B 1 73 ? -2.854 15.82 20.953 1 91.75 73 ARG B C 1
ATOM 2442 O O . ARG B 1 73 ? -3.396 15.367 21.969 1 91.75 73 ARG B O 1
ATOM 2449 N N . HIS B 1 74 ? -2.328 15.102 20.031 1 90.81 74 HIS B N 1
ATOM 2450 C CA . HIS B 1 74 ? -2.439 13.648 20.062 1 90.81 74 HIS B CA 1
ATOM 2451 C C . HIS B 1 74 ? -1.62 13.062 21.219 1 90.81 74 HIS B C 1
ATOM 2453 O O . HIS B 1 74 ? -1.953 12 21.734 1 90.81 74 HIS B O 1
ATOM 2459 N N . LEU B 1 75 ? -0.63 13.734 21.688 1 92.25 75 LEU B N 1
ATOM 2460 C CA . LEU B 1 75 ? 0.188 13.297 22.812 1 92.25 75 LEU B CA 1
ATOM 2461 C C . LEU B 1 75 ? -0.431 13.734 24.141 1 92.25 75 LEU B C 1
ATOM 2463 O O . LEU B 1 75 ? 0.105 13.438 25.203 1 92.25 75 LEU B O 1
ATOM 2467 N N . GLY B 1 76 ? -1.509 14.5 24.062 1 91.06 76 GLY B N 1
ATOM 2468 C CA . GLY B 1 76 ? -2.215 14.938 25.266 1 91.06 76 GLY B CA 1
ATOM 2469 C C . GLY B 1 76 ? -1.573 16.141 25.922 1 91.06 76 GLY B C 1
ATOM 2470 O O . GLY B 1 76 ? -1.844 16.422 27.094 1 91.06 76 GLY B O 1
ATOM 2471 N N . VAL B 1 77 ? -0.72 16.859 25.266 1 92.38 77 VAL B N 1
ATOM 2472 C CA . VAL B 1 77 ? 0.008 17.984 25.828 1 92.38 77 VAL B CA 1
ATOM 2473 C C . VAL B 1 77 ? -0.857 19.25 25.75 1 92.38 77 VAL B C 1
ATOM 2475 O O . VAL B 1 77 ? -0.802 20.094 26.641 1 92.38 77 VAL B O 1
ATOM 2478 N N . VAL B 1 78 ? -1.61 19.344 24.672 1 92.38 78 VAL B N 1
ATOM 2479 C CA . VAL B 1 78 ? -2.443 20.531 24.5 1 92.38 78 VAL B CA 1
ATOM 2480 C C . VAL B 1 78 ? -3.832 20.141 24.016 1 92.38 78 VAL B C 1
ATOM 2482 O O . VAL B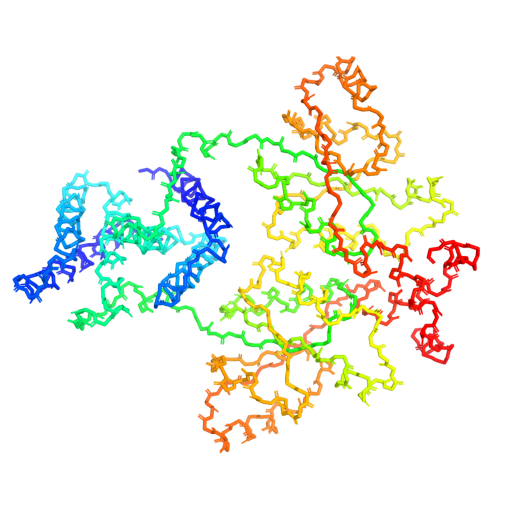 1 78 ? -4.031 19.016 23.547 1 92.38 78 VAL B O 1
ATOM 2485 N N . GLU B 1 79 ? -4.734 21.047 24.188 1 88.06 79 GLU B N 1
ATOM 2486 C CA . GLU B 1 79 ? -6.07 20.922 23.594 1 88.06 79 GLU B CA 1
ATOM 2487 C C . GLU B 1 79 ? -6.312 22 22.547 1 88.06 79 GLU B C 1
ATOM 2489 O O . GLU B 1 79 ? -6.051 23.188 22.781 1 88.06 79 GLU B O 1
ATOM 2494 N N . VAL B 1 80 ? -6.52 21.578 21.406 1 82.5 80 VAL B N 1
ATOM 2495 C CA . VAL B 1 80 ? -6.828 22.5 20.312 1 82.5 80 VAL B CA 1
ATOM 2496 C C . VAL B 1 80 ? -8.172 22.125 19.688 1 82.5 80 VAL B C 1
ATOM 2498 O O . VAL B 1 80 ? -8.461 20.953 19.484 1 82.5 80 VAL B O 1
ATOM 2501 N N . ASP B 1 81 ? -9.109 23.109 19.562 1 70.12 81 ASP B N 1
ATOM 2502 C CA . ASP B 1 81 ? -10.398 22.938 18.891 1 70.12 81 ASP B CA 1
ATOM 2503 C C . ASP B 1 81 ? -10.391 23.594 17.516 1 70.12 81 ASP B C 1
ATOM 2505 O O . ASP B 1 81 ? -10.484 24.812 17.406 1 70.12 81 ASP B O 1
ATOM 2509 N N . TRP B 1 82 ? -10.039 22.969 16.469 1 60.84 82 TRP B N 1
ATOM 2510 C CA . TRP B 1 82 ? -10.102 23.625 15.172 1 60.84 82 TRP B CA 1
ATOM 2511 C C . TRP B 1 82 ? -10.695 22.703 14.117 1 60.84 82 TRP B C 1
ATOM 2513 O O . TRP B 1 82 ? -10.773 21.484 14.32 1 60.84 82 TRP B O 1
ATOM 2523 N N . GLU B 1 83 ? -11.438 23.328 13.109 1 61.97 83 GLU B N 1
ATOM 2524 C CA . GLU B 1 83 ? -11.852 22.609 11.906 1 61.97 83 GLU B CA 1
ATOM 2525 C C . GLU B 1 83 ? -10.656 22.312 11 1 61.97 83 GLU B C 1
ATOM 2527 O O . GLU B 1 83 ? -10.297 23.125 10.148 1 61.97 83 GLU B O 1
ATOM 2532 N N . PRO B 1 84 ? -10.031 21.281 11.367 1 57.62 84 PRO B N 1
ATOM 2533 C CA . PRO B 1 84 ? -8.695 21.047 10.805 1 57.62 84 PRO B CA 1
ATOM 2534 C C . PRO B 1 84 ? -8.75 20.547 9.359 1 57.62 84 PRO B C 1
ATOM 2536 O O . PRO B 1 84 ? -9.781 20.047 8.906 1 57.62 84 PRO B O 1
ATOM 2539 N N . LEU B 1 85 ? -7.801 21.094 8.5 1 61.38 85 LEU B N 1
ATOM 2540 C CA . LEU B 1 85 ? -7.512 20.453 7.219 1 61.38 85 LEU B CA 1
ATOM 2541 C C . LEU B 1 85 ? -7.719 18.953 7.305 1 61.38 85 LEU B C 1
ATOM 2543 O O . LEU B 1 85 ? -8.188 18.328 6.348 1 61.38 85 LEU B O 1
ATOM 2547 N N . SER B 1 86 ? -7.617 18.562 8.5 1 54.91 86 SER B N 1
ATOM 2548 C CA . SER B 1 86 ? -7.711 17.125 8.773 1 54.91 86 SER B CA 1
ATOM 2549 C C . SER B 1 86 ? -9.117 16.609 8.5 1 54.91 86 SER B C 1
ATOM 2551 O O . SER B 1 86 ? -9.273 15.523 7.934 1 54.91 86 SER B O 1
ATOM 2553 N N . LYS B 1 87 ? -10 17.391 9.031 1 57.78 87 LYS B N 1
ATOM 2554 C CA . LYS B 1 87 ? -11.375 16.969 8.797 1 57.78 87 LYS B CA 1
ATOM 2555 C C . LYS B 1 87 ? -11.68 16.906 7.301 1 57.78 87 LYS B C 1
ATOM 2557 O O . LYS B 1 87 ? -12.406 16.016 6.844 1 57.78 87 LYS B O 1
ATOM 2562 N N . LEU B 1 88 ? -11.125 17.812 6.648 1 54.97 88 LEU B N 1
ATOM 2563 C CA . LEU B 1 88 ? -11.359 17.875 5.211 1 54.97 88 LEU B CA 1
ATOM 2564 C C . LEU B 1 88 ? -10.656 16.734 4.484 1 54.97 88 LEU B C 1
ATOM 2566 O O . LEU B 1 88 ? -11.094 16.328 3.408 1 54.97 88 LEU B O 1
ATOM 2570 N N . LEU B 1 89 ? -9.773 16.266 5.273 1 61.09 89 LEU B N 1
ATOM 2571 C CA . LEU B 1 89 ? -8.938 15.32 4.547 1 61.09 89 LEU B CA 1
ATOM 2572 C C . LEU B 1 89 ? -9.258 13.883 4.945 1 61.09 89 LEU B C 1
ATOM 2574 O O . LEU B 1 89 ? -8.75 12.938 4.344 1 61.09 89 LEU B O 1
ATOM 2578 N N . GLU B 1 90 ? -10.188 13.914 5.871 1 68.81 90 GLU B N 1
ATOM 2579 C CA . GLU B 1 90 ? -10.43 12.57 6.383 1 68.81 90 GLU B CA 1
ATOM 2580 C C . GLU B 1 90 ? -11.25 11.742 5.398 1 68.81 90 GLU B C 1
ATOM 2582 O O . GLU B 1 90 ? -12.336 12.148 4.988 1 68.81 90 GLU B O 1
ATOM 2587 N N . ARG B 1 91 ? -10.789 10.695 4.91 1 80.94 91 ARG B N 1
ATOM 2588 C CA . ARG B 1 91 ? -11.469 9.703 4.098 1 80.94 91 ARG B CA 1
ATOM 2589 C C . ARG B 1 91 ? -12.164 8.656 4.969 1 80.94 91 ARG B C 1
ATOM 2591 O O . ARG B 1 91 ? -11.656 8.297 6.035 1 80.94 91 ARG B O 1
ATOM 2598 N N . PRO B 1 92 ? -13.43 8.344 4.57 1 89.31 92 PRO B N 1
ATOM 2599 C CA . PRO B 1 92 ? -14.109 7.316 5.355 1 89.31 92 PRO B CA 1
ATOM 2600 C C . PRO B 1 92 ? -13.312 6.012 5.434 1 89.31 92 PRO B C 1
ATOM 2602 O O . PRO B 1 92 ? -12.578 5.676 4.504 1 89.31 92 PRO B O 1
ATOM 2605 N N . ARG B 1 93 ? -13.492 5.328 6.566 1 93.38 93 ARG B N 1
ATOM 2606 C CA . ARG B 1 93 ? -12.891 4.004 6.727 1 93.38 93 ARG B CA 1
ATOM 2607 C C . ARG B 1 93 ? -13.75 2.934 6.062 1 93.38 93 ARG B C 1
ATOM 2609 O O . ARG B 1 93 ? -14.953 2.846 6.32 1 93.38 93 ARG B O 1
ATOM 2616 N N . VAL B 1 94 ? -13.203 2.209 5.188 1 95.62 94 VAL B N 1
ATOM 2617 C CA . VAL B 1 94 ? -13.883 1.133 4.477 1 95.62 94 VAL B CA 1
ATOM 2618 C C . VAL B 1 94 ? -13.289 -0.214 4.887 1 95.62 94 VAL B C 1
ATOM 2620 O O . VAL B 1 94 ? -12.07 -0.39 4.875 1 95.62 94 VAL B O 1
ATOM 2623 N N . LEU B 1 95 ? -14.18 -1.114 5.281 1 96.75 95 LEU B N 1
ATOM 2624 C CA . LEU B 1 95 ? -13.711 -2.428 5.719 1 96.75 95 LEU B CA 1
ATOM 2625 C C . LEU B 1 95 ? -14.078 -3.498 4.695 1 96.75 95 LEU B C 1
ATOM 2627 O O . LEU B 1 95 ? -15.203 -3.52 4.188 1 96.75 95 LEU B O 1
ATOM 2631 N N . VAL B 1 96 ? -13.117 -4.285 4.336 1 96 96 VAL B N 1
ATOM 2632 C CA . VAL B 1 96 ? -13.281 -5.469 3.494 1 96 96 VAL B CA 1
ATOM 2633 C C . VAL B 1 96 ? -12.789 -6.707 4.238 1 96 96 VAL B C 1
ATOM 2635 O O . VAL B 1 96 ? -11.742 -6.672 4.887 1 96 96 VAL B O 1
ATOM 2638 N N . ALA B 1 97 ? -13.594 -7.73 4.184 1 94.56 97 ALA B N 1
ATOM 2639 C CA . ALA B 1 97 ? -13.188 -8.977 4.836 1 94.56 97 ALA B CA 1
ATOM 2640 C C . ALA B 1 97 ? -13.102 -10.117 3.826 1 94.56 97 ALA B C 1
ATOM 2642 O O . ALA B 1 97 ? -13.812 -10.125 2.82 1 94.56 97 ALA B O 1
ATOM 2643 N N . GLY B 1 98 ? -12.18 -11.07 4.102 1 93.19 98 GLY B N 1
ATOM 2644 C CA . GLY B 1 98 ? -12.023 -12.234 3.24 1 93.19 98 GLY B CA 1
ATOM 2645 C C . GLY B 1 98 ? -10.93 -13.18 3.703 1 93.19 98 GLY B C 1
ATOM 2646 O O . GLY B 1 98 ? -10.219 -12.891 4.664 1 93.19 98 GLY B O 1
ATOM 2647 N N . THR B 1 99 ? -10.906 -14.297 3.068 1 94.31 99 THR B N 1
ATOM 2648 C CA . THR B 1 99 ? -9.828 -15.25 3.324 1 94.31 99 THR B CA 1
ATOM 2649 C C . THR B 1 99 ? -8.562 -14.852 2.576 1 94.31 99 THR B C 1
ATOM 2651 O O . THR B 1 99 ? -7.465 -14.898 3.133 1 94.31 99 THR B O 1
ATOM 2654 N N . PHE B 1 100 ? -8.734 -14.477 1.334 1 95.25 100 PHE B N 1
ATOM 2655 C CA . PHE B 1 100 ? -7.625 -14.047 0.493 1 95.25 100 PHE B CA 1
ATOM 2656 C C . PHE B 1 100 ? -6.547 -15.125 0.436 1 95.25 100 PHE B C 1
ATOM 2658 O O . PHE B 1 100 ? -5.367 -14.836 0.655 1 95.25 100 PHE B O 1
ATOM 2665 N N . ASP B 1 101 ? -7 -16.312 0.112 1 94.94 101 ASP B N 1
ATOM 2666 C CA . ASP B 1 101 ? -6.09 -17.453 0.129 1 94.94 101 ASP B CA 1
ATOM 2667 C C . ASP B 1 101 ? -4.969 -17.281 -0.89 1 94.94 101 ASP B C 1
ATOM 2669 O O . ASP B 1 101 ? -3.814 -17.047 -0.517 1 94.94 101 ASP B O 1
ATOM 2673 N N . ILE B 1 102 ? -5.238 -17.266 -2.115 1 94.5 102 ILE B N 1
ATOM 2674 C CA . ILE B 1 102 ? -4.316 -16.906 -3.188 1 94.5 102 ILE B CA 1
ATOM 2675 C C . ILE B 1 102 ? -4.832 -15.68 -3.928 1 94.5 102 ILE B C 1
ATOM 2677 O O . ILE B 1 102 ? -5.93 -15.703 -4.496 1 94.5 102 ILE B O 1
ATOM 2681 N N . LEU B 1 103 ? -4.016 -14.656 -3.879 1 94.81 103 LEU B N 1
ATOM 2682 C CA . LEU B 1 103 ? -4.41 -13.383 -4.469 1 94.81 103 LEU B CA 1
ATOM 2683 C C . LEU B 1 103 ? -4.66 -13.531 -5.965 1 94.81 103 LEU B C 1
ATOM 2685 O O . LEU B 1 103 ? -3.891 -14.195 -6.664 1 94.81 103 LEU B O 1
ATOM 2689 N N . HIS B 1 104 ? -5.656 -12.945 -6.461 1 93.5 104 HIS B N 1
ATOM 2690 C CA . HIS B 1 104 ? -6.031 -12.93 -7.871 1 93.5 104 HIS B CA 1
ATOM 2691 C C . HIS B 1 104 ? -6.652 -11.594 -8.258 1 93.5 104 HIS B C 1
ATOM 2693 O O . HIS B 1 104 ? -6.938 -10.758 -7.395 1 93.5 104 HIS B O 1
ATOM 2699 N N . PRO B 1 105 ? -6.875 -11.367 -9.508 1 92.12 105 PRO B N 1
ATOM 2700 C CA . PRO B 1 105 ? -7.348 -10.055 -9.961 1 92.12 105 PRO B CA 1
ATOM 2701 C C . PRO B 1 105 ? -8.703 -9.68 -9.367 1 92.12 105 PRO B C 1
ATOM 2703 O O . PRO B 1 105 ? -8.984 -8.492 -9.148 1 92.12 105 PRO B O 1
ATOM 2706 N N . GLY B 1 106 ? -9.508 -10.648 -9.148 1 91.56 106 GLY B N 1
ATOM 2707 C CA . GLY B 1 106 ? -10.766 -10.375 -8.477 1 91.56 106 GLY B CA 1
ATOM 2708 C C . GLY B 1 106 ? -10.594 -9.703 -7.129 1 91.56 106 GLY B C 1
ATOM 2709 O O . GLY B 1 106 ? -11.336 -8.781 -6.789 1 91.56 106 GLY B O 1
ATOM 2710 N N . HIS B 1 107 ? -9.672 -10.203 -6.301 1 94.25 107 HIS B N 1
ATOM 2711 C CA . HIS B 1 107 ? -9.352 -9.562 -5.027 1 94.25 107 HIS B CA 1
ATOM 2712 C C . HIS B 1 107 ? -8.891 -8.125 -5.23 1 94.25 107 HIS B C 1
ATOM 2714 O O . HIS B 1 107 ? -9.336 -7.219 -4.516 1 94.25 107 HIS B O 1
ATOM 2720 N N . VAL B 1 108 ? -8.016 -7.898 -6.207 1 93.38 108 VAL B N 1
ATOM 2721 C CA . VAL B 1 108 ? -7.473 -6.574 -6.496 1 93.38 108 VAL B CA 1
ATOM 2722 C C . VAL B 1 108 ? -8.609 -5.625 -6.879 1 93.38 108 VAL B C 1
ATOM 2724 O O . VAL B 1 108 ? -8.656 -4.488 -6.406 1 93.38 108 VAL B O 1
ATOM 2727 N N . TYR B 1 109 ? -9.469 -6.141 -7.691 1 92.81 109 TYR B N 1
ATOM 2728 C CA . TYR B 1 109 ? -10.617 -5.344 -8.109 1 92.81 109 TYR B CA 1
ATOM 2729 C C . TYR B 1 109 ? -11.453 -4.922 -6.91 1 92.81 109 TYR B C 1
ATOM 2731 O O . TYR B 1 109 ? -11.82 -3.752 -6.781 1 92.81 109 TYR B O 1
ATOM 2739 N N . LEU B 1 110 ? -11.766 -5.84 -6.066 1 93.31 110 LEU B N 1
ATOM 2740 C CA . LEU B 1 110 ? -12.547 -5.566 -4.863 1 93.31 110 LEU B CA 1
ATOM 2741 C C . LEU B 1 110 ? -11.875 -4.492 -4.012 1 93.31 110 LEU B C 1
ATOM 2743 O O . LEU B 1 110 ? -12.523 -3.537 -3.582 1 93.31 110 LEU B O 1
ATOM 2747 N N . LEU B 1 111 ? -10.609 -4.605 -3.797 1 94.94 111 LEU B N 1
ATOM 2748 C CA . LEU B 1 111 ? -9.867 -3.678 -2.949 1 94.94 111 LEU B CA 1
ATOM 2749 C C . LEU B 1 111 ? -9.75 -2.311 -3.613 1 94.94 111 LEU B C 1
ATOM 2751 O O . LEU B 1 111 ? -9.781 -1.28 -2.938 1 94.94 111 LEU B O 1
ATOM 2755 N N . ARG B 1 112 ? -9.602 -2.285 -4.91 1 91.56 112 ARG B N 1
ATOM 2756 C CA . ARG B 1 112 ? -9.578 -1.023 -5.645 1 91.56 112 ARG B CA 1
ATOM 2757 C C . ARG B 1 112 ? -10.914 -0.291 -5.512 1 91.56 112 ARG B C 1
ATOM 2759 O O . ARG B 1 112 ? -10.938 0.922 -5.293 1 91.56 112 ARG B O 1
ATOM 2766 N N . GLU B 1 113 ? -11.961 -1.033 -5.688 1 92.56 113 GLU B N 1
ATOM 2767 C CA . GLU B 1 113 ? -13.281 -0.435 -5.535 1 92.56 113 GLU B CA 1
ATOM 2768 C C . GLU B 1 113 ? -13.484 0.104 -4.121 1 92.56 113 GLU B C 1
ATOM 2770 O O . GLU B 1 113 ? -14.086 1.168 -3.936 1 92.56 113 GLU B O 1
ATOM 2775 N N . ALA B 1 114 ? -13.008 -0.625 -3.139 1 94.56 114 ALA B N 1
ATOM 2776 C CA . ALA B 1 114 ? -13.055 -0.15 -1.759 1 94.56 114 ALA B CA 1
ATOM 2777 C C . ALA B 1 114 ? -12.25 1.132 -1.59 1 94.56 114 ALA B C 1
ATOM 2779 O O . ALA B 1 114 ? -12.695 2.072 -0.93 1 94.56 114 ALA B O 1
ATOM 2780 N N . TRP B 1 115 ? -11.117 1.108 -2.203 1 91.88 115 TRP B N 1
ATOM 2781 C CA . TRP B 1 115 ? -10.195 2.236 -2.117 1 91.88 115 TRP B CA 1
ATOM 2782 C C . TRP B 1 115 ? -10.836 3.506 -2.67 1 91.88 115 TRP B C 1
ATOM 2784 O O . TRP B 1 115 ? -10.617 4.598 -2.139 1 91.88 115 TRP B O 1
ATOM 2794 N N . LYS B 1 116 ? -11.648 3.381 -3.691 1 89.5 116 LYS B N 1
ATOM 2795 C CA . LYS B 1 116 ? -12.359 4.52 -4.27 1 89.5 116 LYS B CA 1
ATOM 2796 C C . LYS B 1 116 ? -13.359 5.105 -3.273 1 89.5 116 LYS B C 1
ATOM 2798 O O . LYS B 1 116 ? -13.766 6.262 -3.406 1 89.5 116 LYS B O 1
ATOM 2803 N N . ARG B 1 117 ? -13.648 4.316 -2.303 1 90.44 117 ARG B N 1
ATOM 2804 C CA . ARG B 1 117 ? -14.703 4.723 -1.375 1 90.44 117 ARG B CA 1
ATOM 2805 C C . ARG B 1 117 ? -14.109 5.262 -0.077 1 90.44 117 ARG B C 1
ATOM 2807 O O . ARG B 1 117 ? -14.812 5.883 0.722 1 90.44 117 ARG B O 1
ATOM 2814 N N . GLY B 1 118 ? -12.852 5.004 0.164 1 91.56 118 GLY B N 1
ATOM 2815 C CA . GLY B 1 118 ? -12.219 5.496 1.374 1 91.56 118 GLY B CA 1
ATOM 2816 C C . GLY B 1 118 ? -10.93 4.762 1.717 1 91.56 118 GLY B C 1
ATOM 2817 O O . GLY B 1 118 ? -10.289 4.18 0.839 1 91.56 118 GLY B O 1
ATOM 2818 N N . ARG B 1 119 ? -10.531 4.91 2.992 1 91.38 119 ARG B N 1
ATOM 2819 C CA . ARG B 1 119 ? -9.352 4.227 3.512 1 91.38 119 ARG B CA 1
ATOM 2820 C C . ARG B 1 119 ? -9.656 2.768 3.824 1 91.38 119 ARG B C 1
ATOM 2822 O O . ARG B 1 119 ? -10.5 2.471 4.672 1 91.38 119 ARG B O 1
ATOM 2829 N N . VAL B 1 120 ? -8.922 1.903 3.24 1 95.31 120 VAL B N 1
ATOM 2830 C CA . VAL B 1 120 ? -9.336 0.506 3.205 1 95.31 120 VAL B CA 1
ATOM 2831 C C . VAL B 1 120 ? -8.656 -0.266 4.332 1 95.31 120 VAL B C 1
ATOM 2833 O O . VAL B 1 120 ? -7.422 -0.317 4.395 1 95.31 120 VAL B O 1
ATOM 2836 N N . TYR B 1 121 ? -9.422 -0.833 5.188 1 96.44 121 TYR B N 1
ATOM 2837 C CA . TYR B 1 121 ? -9.008 -1.822 6.176 1 96.44 121 TYR B CA 1
ATOM 2838 C C . TYR B 1 121 ? -9.438 -3.225 5.758 1 96.44 121 TYR B C 1
ATOM 2840 O O . TYR B 1 121 ? -10.594 -3.445 5.406 1 96.44 121 TYR B O 1
ATOM 2848 N N . VAL B 1 122 ? -8.5 -4.125 5.781 1 97.56 122 VAL B N 1
ATOM 2849 C CA . VAL B 1 122 ? -8.812 -5.488 5.359 1 97.56 122 VAL B CA 1
ATOM 2850 C C . VAL B 1 122 ? -8.727 -6.43 6.559 1 97.56 122 VAL B C 1
ATOM 2852 O O . VAL B 1 122 ? -7.727 -6.434 7.281 1 97.56 122 VAL B O 1
ATOM 2855 N N . VAL B 1 123 ? -9.75 -7.16 6.773 1 97.25 123 VAL B N 1
ATOM 2856 C CA . VAL B 1 123 ? -9.734 -8.227 7.766 1 97.25 123 VAL B CA 1
ATOM 2857 C C . VAL B 1 123 ? -9.508 -9.57 7.074 1 97.25 123 VAL B C 1
ATOM 2859 O O . VAL B 1 123 ? -10.344 -10.023 6.289 1 97.25 123 VAL B O 1
ATOM 2862 N N . VAL B 1 124 ? -8.43 -10.203 7.375 1 97.06 124 VAL B N 1
ATOM 2863 C CA . VAL B 1 124 ? -8.094 -11.516 6.832 1 97.06 124 VAL B CA 1
ATOM 2864 C C . VAL B 1 124 ? -8.562 -12.609 7.789 1 97.06 124 VAL B C 1
ATOM 2866 O O . VAL B 1 124 ? -8.219 -12.586 8.977 1 97.06 124 VAL B O 1
ATOM 2869 N N . ALA B 1 125 ? -9.312 -13.531 7.266 1 95.5 125 ALA B N 1
ATOM 2870 C CA . ALA B 1 125 ? -9.859 -14.602 8.086 1 95.5 125 ALA B CA 1
ATOM 2871 C C . ALA B 1 125 ? -8.742 -15.445 8.703 1 95.5 125 ALA B C 1
ATOM 2873 O O . ALA B 1 125 ? -7.734 -15.727 8.047 1 95.5 125 ALA B O 1
ATOM 2874 N N . ARG B 1 126 ? -8.992 -15.789 9.938 1 96.44 126 ARG B N 1
ATOM 2875 C CA . ARG B 1 126 ? -8.086 -16.734 10.578 1 96.44 126 ARG B CA 1
ATOM 2876 C C . ARG B 1 126 ? -8.109 -18.078 9.875 1 96.44 126 ARG B C 1
ATOM 2878 O O . ARG B 1 126 ? -9.125 -18.469 9.297 1 96.44 126 ARG B O 1
ATOM 2885 N N . ASP B 1 127 ? -7.004 -18.812 9.992 1 96.19 127 ASP B N 1
ATOM 2886 C CA . ASP B 1 127 ? -6.961 -20.141 9.398 1 96.19 127 ASP B CA 1
ATOM 2887 C C . ASP B 1 127 ? -8.078 -21.031 9.945 1 96.19 127 ASP B C 1
ATOM 2889 O O . ASP B 1 127 ? -8.75 -21.734 9.18 1 96.19 127 ASP B O 1
ATOM 2893 N N . SER B 1 128 ? -8.203 -21.016 11.25 1 95.12 128 SER B N 1
ATOM 2894 C CA . SER B 1 128 ? -9.219 -21.828 11.898 1 95.12 128 SER B CA 1
ATOM 2895 C C . SER B 1 128 ? -10.617 -21.484 11.391 1 95.12 128 SER B C 1
ATOM 2897 O O . SER B 1 128 ? -11.43 -22.359 11.117 1 95.12 128 SER B O 1
ATOM 2899 N N . THR B 1 129 ? -10.891 -20.219 11.219 1 92.12 129 THR B N 1
ATOM 2900 C CA . THR B 1 129 ? -12.18 -19.734 10.742 1 92.12 129 THR B CA 1
ATOM 2901 C C . THR B 1 129 ? -12.422 -20.172 9.297 1 92.12 129 THR B C 1
ATOM 2903 O O . THR B 1 129 ? -13.5 -20.656 8.969 1 92.12 129 THR B O 1
ATOM 2906 N N . ALA B 1 130 ? -11.445 -20 8.461 1 91.06 130 ALA B N 1
ATOM 2907 C CA . ALA B 1 130 ? -11.555 -20.391 7.055 1 91.06 130 ALA B CA 1
ATOM 2908 C C . ALA B 1 130 ? -11.773 -21.891 6.91 1 91.06 130 ALA B C 1
ATOM 2910 O O . ALA B 1 130 ? -12.555 -22.328 6.059 1 91.06 130 ALA B O 1
ATOM 2911 N N . ALA B 1 131 ? -11.062 -22.625 7.723 1 92.5 131 ALA B N 1
ATOM 2912 C CA . ALA B 1 131 ? -11.195 -24.078 7.684 1 92.5 131 ALA B CA 1
ATOM 2913 C C . ALA B 1 131 ? -12.617 -24.516 8.031 1 92.5 131 ALA B C 1
ATOM 2915 O O . ALA B 1 131 ? -13.148 -25.453 7.43 1 92.5 131 ALA B O 1
ATOM 2916 N N . ARG B 1 132 ? -13.188 -23.906 8.938 1 88.94 132 ARG B N 1
ATOM 2917 C CA . ARG B 1 132 ? -14.555 -24.219 9.352 1 88.94 132 ARG B CA 1
ATOM 2918 C C . ARG B 1 132 ? -15.539 -23.938 8.227 1 88.94 132 ARG B C 1
ATOM 2920 O O . ARG B 1 132 ? -16.469 -24.719 8.008 1 88.94 132 ARG B O 1
ATOM 2927 N N . PHE B 1 133 ? -15.359 -22.938 7.488 1 82.75 133 PHE B N 1
ATOM 2928 C CA . PHE B 1 133 ? -16.297 -22.5 6.461 1 82.75 133 PHE B CA 1
ATOM 2929 C C . PHE B 1 133 ? -16.094 -23.297 5.176 1 82.75 133 PHE B C 1
ATOM 2931 O O . PHE B 1 133 ? -17.062 -23.625 4.484 1 82.75 133 PHE B O 1
ATOM 2938 N N . ARG B 1 134 ? -14.844 -23.578 4.859 1 82.69 134 ARG B N 1
ATOM 2939 C CA . ARG B 1 134 ? -14.555 -24.188 3.568 1 82.69 134 ARG B CA 1
ATOM 2940 C C . ARG B 1 134 ? -14.32 -25.688 3.717 1 82.69 134 ARG B C 1
ATOM 2942 O O . ARG B 1 134 ? -14.227 -26.406 2.719 1 82.69 134 ARG B O 1
ATOM 2949 N N . GLY B 1 135 ? -14.188 -26.141 4.945 1 85.25 135 GLY B N 1
ATOM 2950 C CA . GLY B 1 135 ? -13.969 -27.562 5.176 1 85.25 135 GLY B CA 1
ATOM 2951 C C . GLY B 1 135 ? -12.523 -27.969 5.004 1 85.25 135 GLY B C 1
ATOM 2952 O O . GLY B 1 135 ? -12.211 -29.172 5.008 1 85.25 135 GLY B O 1
ATOM 2953 N N . ARG B 1 136 ? -11.703 -27.031 4.723 1 86.88 136 ARG B N 1
ATOM 2954 C CA . ARG B 1 136 ? -10.266 -27.25 4.605 1 86.88 136 ARG B CA 1
ATOM 2955 C C . ARG B 1 136 ? -9.492 -25.984 4.984 1 86.88 136 ARG B C 1
ATOM 2957 O O . ARG B 1 136 ? -10.016 -24.875 4.852 1 86.88 136 ARG B O 1
ATOM 2964 N N . PRO B 1 137 ? -8.289 -26.188 5.438 1 92.06 137 PRO B N 1
ATOM 2965 C CA . PRO B 1 137 ? -7.484 -25 5.703 1 92.06 137 PRO B CA 1
ATOM 2966 C C . PRO B 1 137 ? -7.078 -24.25 4.43 1 92.06 137 PRO B C 1
ATOM 2968 O O . PRO B 1 137 ? -7.043 -24.859 3.35 1 92.06 137 PRO B O 1
ATOM 2971 N N . PRO B 1 138 ? -6.875 -23 4.551 1 94.5 138 PRO B N 1
ATOM 2972 C CA . PRO B 1 138 ? -6.34 -22.281 3.391 1 94.5 138 PRO B CA 1
ATOM 2973 C C . PRO B 1 138 ? -4.977 -22.797 2.947 1 94.5 138 PRO B C 1
ATOM 2975 O O . PRO B 1 138 ? -4.254 -23.406 3.746 1 94.5 138 PRO B O 1
ATOM 2978 N N . VAL B 1 139 ? -4.688 -22.625 1.714 1 94.44 139 VAL B N 1
ATOM 2979 C CA . VAL B 1 139 ? -3.396 -23.047 1.171 1 94.44 139 VAL B CA 1
ATOM 2980 C C . VAL B 1 139 ? -2.281 -22.219 1.802 1 94.44 139 VAL B C 1
ATOM 2982 O O . VAL B 1 139 ? -1.269 -22.766 2.248 1 94.44 139 VAL B O 1
ATOM 2985 N N . VAL B 1 140 ? -2.473 -20.938 1.871 1 95.19 140 VAL B N 1
ATOM 2986 C CA . VAL B 1 140 ? -1.467 -20.016 2.387 1 95.19 140 VAL B CA 1
ATOM 2987 C C . VAL B 1 140 ? -1.767 -19.688 3.848 1 95.19 140 VAL B C 1
ATOM 2989 O O . VAL B 1 140 ? -2.908 -19.391 4.199 1 95.19 140 VAL B O 1
ATOM 2992 N N . PRO B 1 141 ? -0.774 -19.719 4.711 1 95.19 141 PRO B N 1
ATOM 2993 C CA . PRO B 1 141 ? -0.991 -19.422 6.129 1 95.19 141 PRO B CA 1
ATOM 2994 C C . PRO B 1 141 ? -1.444 -17.969 6.352 1 95.19 141 PRO B C 1
ATOM 2996 O O . PRO B 1 141 ? -1.076 -17.078 5.586 1 95.19 141 PRO B O 1
ATOM 2999 N N . GLU B 1 142 ? -2.158 -17.75 7.465 1 96.31 142 GLU B N 1
ATOM 3000 C CA . GLU B 1 142 ? -2.803 -16.469 7.73 1 96.31 142 GLU B CA 1
ATOM 3001 C C . GLU B 1 142 ? -1.773 -15.352 7.863 1 96.31 142 GLU B C 1
ATOM 3003 O O . GLU B 1 142 ? -2.021 -14.219 7.441 1 96.31 142 GLU B O 1
ATOM 3008 N N . SER B 1 143 ? -0.615 -15.617 8.43 1 94.88 143 SER B N 1
ATOM 3009 C CA . SER B 1 143 ? 0.406 -14.586 8.594 1 94.88 143 SER B CA 1
ATOM 3010 C C . SER B 1 143 ? 0.918 -14.102 7.238 1 94.88 143 SER B C 1
ATOM 3012 O O . SER B 1 143 ? 1.159 -12.914 7.047 1 94.88 143 SER B O 1
ATOM 3014 N N . GLN B 1 144 ? 1.021 -14.992 6.344 1 94.56 144 GLN B N 1
ATOM 3015 C CA . GLN B 1 144 ? 1.512 -14.641 5.016 1 94.56 144 GLN B CA 1
ATOM 3016 C C . GLN B 1 144 ? 0.427 -13.953 4.191 1 94.56 144 GLN B C 1
ATOM 3018 O O . GLN B 1 144 ? 0.72 -13.07 3.383 1 94.56 144 GLN B O 1
ATOM 3023 N N . ARG B 1 145 ? -0.743 -14.383 4.402 1 96.62 145 ARG B N 1
ATOM 3024 C CA . ARG B 1 145 ? -1.844 -13.703 3.723 1 96.62 145 ARG B CA 1
ATOM 3025 C C . ARG B 1 145 ? -1.935 -12.242 4.148 1 96.62 145 ARG B C 1
ATOM 3027 O O . ARG B 1 145 ? -2.061 -11.352 3.305 1 96.62 145 ARG B O 1
ATOM 3034 N N . VAL B 1 146 ? -1.78 -11.977 5.41 1 96.5 146 VAL B N 1
ATOM 3035 C CA . VAL B 1 146 ? -1.803 -10.609 5.914 1 96.5 146 VAL B CA 1
ATOM 3036 C C . VAL B 1 146 ? -0.64 -9.82 5.316 1 96.5 146 VAL B C 1
ATOM 3038 O O . VAL B 1 146 ? -0.814 -8.672 4.887 1 96.5 146 VAL B O 1
ATOM 3041 N N . SER B 1 147 ? 0.463 -10.445 5.289 1 94.38 147 SER B N 1
ATOM 3042 C CA . SER B 1 147 ? 1.666 -9.797 4.785 1 94.38 147 SER B CA 1
ATOM 3043 C C . SER B 1 147 ? 1.499 -9.375 3.33 1 94.38 147 SER B C 1
ATOM 3045 O O . SER B 1 147 ? 1.776 -8.227 2.973 1 94.38 147 SER B O 1
ATOM 3047 N N . VAL B 1 148 ? 1.021 -10.242 2.508 1 95.94 148 VAL B N 1
ATOM 3048 C CA . VAL B 1 148 ? 0.888 -9.984 1.078 1 95.94 148 VAL B CA 1
ATOM 3049 C C . VAL B 1 148 ? -0.21 -8.945 0.843 1 95.94 148 VAL B C 1
ATOM 3051 O O . VAL B 1 148 ? -0.028 -8.008 0.068 1 95.94 148 VAL B O 1
ATOM 3054 N N . ILE B 1 149 ? -1.282 -9.062 1.524 1 97.56 149 ILE B N 1
ATOM 3055 C CA . ILE B 1 149 ? -2.391 -8.125 1.384 1 97.56 149 ILE B CA 1
ATOM 3056 C C . ILE B 1 149 ? -1.936 -6.723 1.783 1 97.56 149 ILE B C 1
ATOM 3058 O O . ILE B 1 149 ? -2.312 -5.734 1.146 1 97.56 149 ILE B O 1
ATOM 3062 N N . SER B 1 150 ? -1.121 -6.609 2.801 1 95 150 SER B N 1
ATOM 3063 C CA . SER B 1 150 ? -0.64 -5.328 3.303 1 95 150 SER B CA 1
ATOM 3064 C C . SER B 1 150 ? 0.225 -4.617 2.268 1 95 150 SER B C 1
ATOM 3066 O O . SER B 1 150 ? 0.437 -3.404 2.355 1 95 150 SER B O 1
ATOM 3068 N N . ALA B 1 151 ? 0.696 -5.355 1.343 1 94.06 151 ALA B N 1
ATOM 3069 C CA . ALA B 1 151 ? 1.606 -4.793 0.348 1 94.06 151 ALA B CA 1
ATOM 3070 C C . ALA B 1 151 ? 0.836 -4.234 -0.846 1 94.06 151 ALA B C 1
ATOM 3072 O O . ALA B 1 151 ? 1.427 -3.639 -1.749 1 94.06 151 ALA B O 1
ATOM 3073 N N . LEU B 1 152 ? -0.424 -4.402 -0.889 1 94.62 152 LEU B N 1
ATOM 3074 C CA . LEU B 1 152 ? -1.229 -3.883 -1.989 1 94.62 152 LEU B CA 1
ATOM 3075 C C . LEU B 1 152 ? -1.427 -2.377 -1.854 1 94.62 152 LEU B C 1
ATOM 3077 O O . LEU B 1 152 ? -1.641 -1.87 -0.751 1 94.62 152 LEU B O 1
ATOM 3081 N N . ARG B 1 153 ? -1.419 -1.663 -2.924 1 90.56 153 ARG B N 1
ATOM 3082 C CA . ARG B 1 153 ? -1.418 -0.204 -2.92 1 90.56 153 ARG B CA 1
ATOM 3083 C C . ARG B 1 153 ? -2.756 0.343 -2.434 1 90.56 153 ARG B C 1
ATOM 3085 O O . ARG B 1 153 ? -2.832 1.478 -1.958 1 90.56 153 ARG B O 1
ATOM 3092 N N . TYR B 1 154 ? -3.77 -0.482 -2.49 1 92.38 154 TYR B N 1
ATOM 3093 C CA . TYR B 1 154 ? -5.109 -0.014 -2.152 1 92.38 154 TYR B CA 1
ATOM 3094 C C . TYR B 1 154 ? -5.41 -0.24 -0.676 1 92.38 154 TYR B C 1
ATOM 3096 O O . TYR B 1 154 ? -6.438 0.216 -0.169 1 92.38 154 TYR B O 1
ATOM 3104 N N . VAL B 1 155 ? -4.527 -0.862 0.021 1 94.94 155 VAL B N 1
ATOM 3105 C CA . VAL B 1 155 ? -4.797 -1.281 1.393 1 94.94 155 VAL B CA 1
ATOM 3106 C C . VAL B 1 155 ? -4.078 -0.353 2.369 1 94.94 155 VAL B C 1
ATOM 3108 O O . VAL B 1 155 ? -2.867 -0.148 2.262 1 94.94 155 VAL B O 1
ATOM 3111 N N . HIS B 1 156 ? -4.828 0.187 3.273 1 92.25 156 HIS B N 1
ATOM 3112 C CA . HIS B 1 156 ? -4.242 0.985 4.344 1 92.25 156 HIS B CA 1
ATOM 3113 C C . HIS B 1 156 ? -3.674 0.097 5.445 1 92.25 156 HIS B C 1
ATOM 3115 O O . HIS B 1 156 ? -2.523 0.269 5.855 1 92.25 156 HIS B O 1
ATOM 3121 N N . GLN B 1 157 ? -4.504 -0.824 5.832 1 93.81 157 GLN B N 1
ATOM 3122 C CA . GLN B 1 157 ? -4.078 -1.746 6.883 1 93.81 157 GLN B CA 1
ATOM 3123 C C . GLN B 1 157 ? -4.773 -3.098 6.738 1 93.81 157 GLN B C 1
ATOM 3125 O O . GLN B 1 157 ? -5.969 -3.16 6.441 1 93.81 157 GLN B O 1
ATOM 3130 N N . ALA B 1 158 ? -3.998 -4.133 6.953 1 96.62 158 ALA B N 1
ATOM 3131 C CA . ALA B 1 158 ? -4.539 -5.488 7.004 1 96.62 158 ALA B CA 1
ATOM 3132 C C . ALA B 1 158 ? -4.363 -6.098 8.391 1 96.62 158 ALA B C 1
ATOM 3134 O O . ALA B 1 158 ? -3.275 -6.039 8.969 1 96.62 158 ALA B O 1
ATOM 3135 N N . ILE B 1 159 ? -5.434 -6.645 8.898 1 95.75 159 ILE B N 1
ATOM 3136 C CA . ILE B 1 159 ? -5.383 -7.234 10.227 1 95.75 159 ILE B CA 1
ATOM 3137 C C . ILE B 1 159 ? -6.027 -8.617 10.203 1 95.75 159 ILE B C 1
ATOM 3139 O O . ILE B 1 159 ? -6.832 -8.922 9.32 1 95.75 159 ILE B O 1
ATOM 3143 N N . LEU B 1 160 ? -5.609 -9.398 11.172 1 96.5 160 LEU B N 1
ATOM 3144 C CA . LEU B 1 160 ? -6.207 -10.727 11.305 1 96.5 160 LEU B CA 1
ATOM 3145 C C . LEU B 1 160 ? -7.574 -10.641 11.977 1 96.5 160 LEU B C 1
ATOM 3147 O O . LEU B 1 160 ? -7.762 -9.859 12.914 1 96.5 160 LEU B O 1
ATOM 3151 N N . GLY B 1 161 ? -8.484 -11.43 11.477 1 95.31 161 GLY B N 1
ATOM 3152 C CA . GLY B 1 161 ? -9.766 -11.555 12.148 1 95.31 161 GLY B CA 1
ATOM 3153 C C . GLY B 1 161 ? -9.664 -12.203 13.516 1 95.31 161 GLY B C 1
ATOM 3154 O O . GLY B 1 161 ? -8.555 -12.406 14.031 1 95.31 161 GLY B O 1
ATOM 3155 N N . ASP B 1 162 ? -10.82 -12.32 14.07 1 94 162 ASP B N 1
ATOM 3156 C CA . ASP B 1 162 ? -10.922 -12.977 15.367 1 94 162 ASP B CA 1
ATOM 3157 C C . ASP B 1 162 ? -11.461 -14.398 15.227 1 94 162 ASP B C 1
ATOM 3159 O O . ASP B 1 162 ? -12.359 -14.648 14.422 1 94 162 ASP B O 1
ATOM 3163 N N . GLU B 1 163 ? -10.906 -15.289 16.016 1 92.12 163 GLU B N 1
ATOM 3164 C CA . GLU B 1 163 ? -11.266 -16.703 15.898 1 92.12 163 GLU B CA 1
ATOM 3165 C C . GLU B 1 163 ? -12.672 -16.953 16.422 1 92.12 163 GLU B C 1
ATOM 3167 O O . GLU B 1 163 ? -13.359 -17.875 15.953 1 92.12 163 GLU B O 1
ATOM 3172 N N . ASP B 1 164 ? -13.094 -16.203 17.312 1 89.94 164 ASP B N 1
ATOM 3173 C CA . ASP B 1 164 ? -14.344 -16.469 18.016 1 89.94 164 ASP B CA 1
ATOM 3174 C C . ASP B 1 164 ? -15.445 -15.516 17.578 1 89.94 164 ASP B C 1
ATOM 3176 O O . ASP B 1 164 ? -16.625 -15.883 17.531 1 89.94 164 ASP B O 1
ATOM 3180 N N . ASP B 1 165 ? -15.047 -14.297 17.266 1 88.81 165 ASP B N 1
ATOM 3181 C CA . ASP B 1 165 ? -16.016 -13.258 16.969 1 88.81 165 ASP B CA 1
ATOM 3182 C C . ASP B 1 165 ? -15.664 -12.523 15.68 1 88.81 165 ASP B C 1
ATOM 3184 O O . ASP B 1 165 ? -14.789 -11.648 15.68 1 88.81 165 ASP B O 1
ATOM 3188 N N . MET B 1 166 ? -16.5 -12.734 14.68 1 84 166 MET B N 1
ATOM 3189 C CA . MET B 1 166 ? -16.25 -12.172 13.359 1 84 166 MET B CA 1
ATOM 3190 C C . MET B 1 166 ? -16.406 -10.656 13.367 1 84 166 MET B C 1
ATOM 3192 O O . MET B 1 166 ? -15.883 -9.969 12.484 1 84 166 MET B O 1
ATOM 3196 N N . LEU B 1 167 ? -17.016 -10.023 14.344 1 88.81 167 LEU B N 1
ATOM 3197 C CA . LEU B 1 167 ? -17.297 -8.594 14.359 1 88.81 167 LEU B CA 1
ATOM 3198 C C . LEU B 1 167 ? -16.312 -7.855 15.25 1 88.81 167 LEU B C 1
ATOM 3200 O O . LEU B 1 167 ? -16.297 -6.621 15.273 1 88.81 167 LEU B O 1
ATOM 3204 N N . LYS B 1 168 ? -15.484 -8.555 15.891 1 91.19 168 LYS B N 1
ATOM 3205 C CA . LYS B 1 168 ? -14.523 -7.922 16.781 1 91.19 168 LYS B CA 1
ATOM 3206 C C . LYS B 1 168 ? -13.633 -6.941 16.016 1 91.19 168 LYS B C 1
ATOM 3208 O O . LYS B 1 168 ? -13.445 -5.801 16.438 1 91.19 168 LYS B O 1
ATOM 3213 N N . PRO B 1 169 ? -13.133 -7.426 14.867 1 91.62 169 PRO B N 1
ATOM 3214 C CA . PRO B 1 169 ? -12.328 -6.453 14.117 1 91.62 169 PRO B CA 1
ATOM 3215 C C . PRO B 1 169 ? -13.125 -5.219 13.711 1 91.62 169 PRO B C 1
ATOM 3217 O O . PRO B 1 169 ? -12.562 -4.133 13.562 1 91.62 169 PRO B O 1
ATOM 3220 N N . VAL B 1 170 ? -14.383 -5.301 13.484 1 91.75 170 VAL B N 1
ATOM 3221 C CA . VAL B 1 170 ? -15.25 -4.191 13.102 1 91.75 170 VAL B CA 1
ATOM 3222 C C . VAL B 1 170 ? -15.336 -3.189 14.258 1 91.75 170 VAL B C 1
ATOM 3224 O O . VAL B 1 170 ? -15.352 -1.978 14.031 1 91.75 170 VAL B O 1
ATOM 3227 N N . GLU B 1 171 ? -15.305 -3.699 15.398 1 91 171 GLU B N 1
ATOM 3228 C CA . GLU B 1 171 ? -15.359 -2.854 16.594 1 91 171 GLU B CA 1
ATOM 3229 C C . GLU B 1 171 ? -14.062 -2.064 16.766 1 91 171 GLU B C 1
ATOM 3231 O O . GLU B 1 171 ? -14.078 -0.95 17.297 1 91 171 GLU B O 1
ATOM 3236 N N . VAL B 1 172 ? -13.031 -2.693 16.344 1 89.25 172 VAL B N 1
ATOM 3237 C CA . VAL B 1 172 ? -11.727 -2.062 16.5 1 89.25 172 VAL B CA 1
ATOM 3238 C C . VAL B 1 172 ? -11.539 -0.993 15.414 1 89.25 172 VAL B C 1
ATOM 3240 O O . VAL B 1 172 ? -11.141 0.136 15.719 1 89.25 172 VAL B O 1
ATOM 3243 N N . VAL B 1 173 ? -11.969 -1.312 14.266 1 90.94 173 VAL B N 1
ATOM 3244 C CA . VAL B 1 173 ? -11.734 -0.437 13.117 1 90.94 173 VAL B CA 1
ATOM 3245 C C . VAL B 1 173 ? -12.812 0.648 13.07 1 90.94 173 VAL B C 1
ATOM 3247 O O . VAL B 1 173 ? -12.547 1.774 12.648 1 90.94 173 VAL B O 1
ATOM 3250 N N . LYS B 1 174 ? -13.984 0.366 13.508 1 91.31 174 LYS B N 1
ATOM 3251 C CA . LYS B 1 174 ? -15.133 1.261 13.438 1 91.31 174 LYS B CA 1
ATOM 3252 C C . LYS B 1 174 ? -15.297 1.844 12.039 1 91.31 174 LYS B C 1
ATOM 3254 O O . LYS B 1 174 ? -15.281 3.062 11.859 1 91.31 174 LYS B O 1
ATOM 3259 N N . PRO B 1 175 ? -15.57 0.97 11.094 1 94.5 175 PRO B N 1
ATOM 3260 C CA . PRO B 1 175 ? -15.68 1.432 9.711 1 94.5 175 PRO B CA 1
ATOM 3261 C C . PRO B 1 175 ? -16.953 2.242 9.453 1 94.5 175 PRO B C 1
ATOM 3263 O O . PRO B 1 175 ? -17.938 2.082 10.172 1 94.5 175 PRO B O 1
ATOM 3266 N N . HIS B 1 176 ? -16.844 3.152 8.484 1 93.81 176 HIS B N 1
ATOM 3267 C CA . HIS B 1 176 ? -18.016 3.861 7.992 1 93.81 176 HIS B CA 1
ATOM 3268 C C . HIS B 1 176 ? -18.781 3.021 6.973 1 93.81 176 HIS B C 1
ATOM 3270 O O . HIS B 1 176 ? -20 3.16 6.836 1 93.81 176 HIS B O 1
ATOM 3276 N N . LEU B 1 177 ? -18.078 2.137 6.277 1 95.06 177 LEU B N 1
ATOM 3277 C CA . LEU B 1 177 ? -18.625 1.316 5.203 1 95.06 177 LEU B CA 1
ATOM 3278 C C . LEU B 1 177 ? -18 -0.078 5.219 1 95.06 177 LEU B C 1
ATOM 3280 O O . LEU B 1 177 ? -16.797 -0.225 5.414 1 95.06 177 LEU B O 1
ATOM 3284 N N . ILE B 1 178 ? -18.844 -1.049 5.148 1 95.62 178 ILE B N 1
ATOM 3285 C CA . ILE B 1 178 ? -18.406 -2.416 4.91 1 95.62 178 ILE B CA 1
ATOM 3286 C C . ILE B 1 178 ? -18.75 -2.828 3.479 1 95.62 178 ILE B C 1
ATOM 3288 O O . ILE B 1 178 ? -19.922 -2.816 3.088 1 95.62 178 ILE B O 1
ATOM 3292 N N . LEU B 1 179 ? -17.719 -3.127 2.734 1 94.69 179 LEU B N 1
ATOM 3293 C CA . LEU B 1 179 ? -17.906 -3.514 1.342 1 94.69 179 LEU B CA 1
ATOM 3294 C C . LEU B 1 179 ? -17.812 -5.027 1.177 1 94.69 179 LEU B C 1
ATOM 3296 O O . LEU B 1 179 ? -16.797 -5.629 1.529 1 94.69 179 LEU B O 1
ATOM 3300 N N . LEU B 1 180 ? -18.859 -5.566 0.652 1 92.5 180 LEU B N 1
ATOM 3301 C CA . LEU B 1 180 ? -18.922 -7.004 0.431 1 92.5 180 LEU B CA 1
ATOM 3302 C C . LEU B 1 180 ? -18.688 -7.34 -1.04 1 92.5 180 LEU B C 1
ATOM 3304 O O . LEU B 1 180 ? -19.156 -6.617 -1.924 1 92.5 180 LEU B O 1
ATOM 3308 N N . GLY B 1 181 ? -17.938 -8.445 -1.268 1 87.81 181 GLY B N 1
ATOM 3309 C CA . GLY B 1 181 ? -17.859 -8.961 -2.623 1 87.81 181 GLY B CA 1
ATOM 3310 C C . GLY B 1 181 ? -19.188 -9.5 -3.131 1 87.81 181 GLY B C 1
ATOM 3311 O O . GLY B 1 181 ? -20.109 -9.695 -2.35 1 87.81 181 GLY B O 1
ATOM 3312 N N . PRO B 1 182 ? -19.234 -9.719 -4.387 1 80.31 182 PRO B N 1
ATOM 3313 C CA . PRO B 1 182 ? -20.484 -10.148 -4.996 1 80.31 182 PRO B CA 1
ATOM 3314 C C . PRO B 1 182 ? -21 -11.461 -4.418 1 80.31 182 PRO B C 1
ATOM 3316 O O . PRO B 1 182 ? -22.219 -11.656 -4.305 1 80.31 182 PRO B O 1
ATOM 3319 N N . ASP B 1 183 ? -20.125 -12.344 -3.955 1 74.75 183 ASP B N 1
ATOM 3320 C CA . ASP B 1 183 ? -20.562 -13.68 -3.537 1 74.75 183 ASP B CA 1
ATOM 3321 C C . ASP B 1 183 ? -20.375 -13.867 -2.033 1 74.75 183 ASP B C 1
ATOM 3323 O O . ASP B 1 183 ? -20.484 -14.984 -1.524 1 74.75 183 ASP B O 1
ATOM 3327 N N . GLN B 1 184 ? -20.172 -12.805 -1.404 1 76.44 184 GLN B N 1
ATOM 3328 C CA . GLN B 1 184 ? -19.828 -12.953 0.004 1 76.44 184 GLN B CA 1
ATOM 3329 C C . GLN B 1 184 ? -21.062 -12.945 0.888 1 76.44 184 GLN B C 1
ATOM 3331 O O . GLN B 1 184 ? -22.031 -12.242 0.598 1 76.44 184 GLN B O 1
ATOM 3336 N N . TRP B 1 185 ? -21.062 -14.016 1.82 1 67.62 185 TRP B N 1
ATOM 3337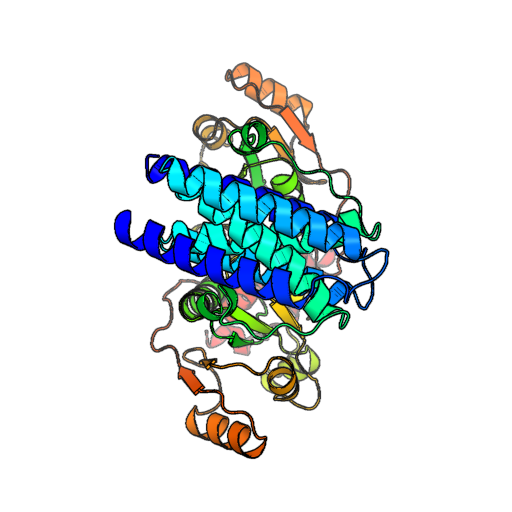 C CA . TRP B 1 185 ? -22 -14.023 2.934 1 67.62 185 TRP B CA 1
ATOM 3338 C C . TRP B 1 185 ? -21.609 -12.977 3.979 1 67.62 185 TRP B C 1
ATOM 3340 O O . TRP B 1 185 ? -20.438 -12.672 4.148 1 67.62 185 TRP B O 1
ATOM 3350 N N . PRO B 1 186 ? -22.672 -12.273 4.594 1 64.5 186 PRO B N 1
ATOM 3351 C CA . PRO B 1 186 ? -24.125 -12.398 4.758 1 64.5 186 PRO B CA 1
ATOM 3352 C C . PRO B 1 186 ? -24.906 -11.43 3.875 1 64.5 186 PRO B C 1
ATOM 3354 O O . PRO B 1 186 ? -24.312 -10.617 3.164 1 64.5 186 PRO B O 1
ATOM 3357 N N . ASP B 1 187 ? -26.172 -11.578 4.078 1 80.19 187 ASP B N 1
ATOM 3358 C CA . ASP B 1 187 ? -27.094 -10.57 3.559 1 80.19 187 ASP B CA 1
ATOM 3359 C C . ASP B 1 187 ? -26.812 -9.203 4.172 1 80.19 187 ASP B C 1
ATOM 3361 O O . ASP B 1 187 ? -26.547 -9.094 5.371 1 80.19 187 ASP B O 1
ATOM 3365 N N . GLU B 1 188 ? -26.797 -8.227 3.373 1 82.25 188 GLU B N 1
ATOM 3366 C CA . GLU B 1 188 ? -26.469 -6.859 3.781 1 82.25 188 GLU B CA 1
ATOM 3367 C C . GLU B 1 188 ? -27.328 -6.414 4.957 1 82.25 188 GLU B C 1
ATOM 3369 O O . GLU B 1 188 ? -26.812 -5.863 5.934 1 82.25 188 GLU B O 1
ATOM 3374 N N . ARG B 1 189 ? -28.562 -6.695 4.898 1 82.94 189 ARG B N 1
ATOM 3375 C CA . ARG B 1 189 ? -29.5 -6.25 5.922 1 82.94 189 ARG B CA 1
ATOM 3376 C C . ARG B 1 189 ? -29.219 -6.941 7.254 1 82.94 189 ARG B C 1
ATOM 3378 O O . ARG B 1 189 ? -29.25 -6.305 8.312 1 82.94 189 ARG B O 1
ATOM 3385 N N . ARG B 1 190 ? -28.922 -8.203 7.117 1 83.94 190 ARG B N 1
ATOM 3386 C CA . ARG B 1 190 ? -28.641 -8.977 8.32 1 83.94 190 ARG B CA 1
ATOM 3387 C C . ARG B 1 190 ? -27.375 -8.477 9.008 1 83.94 190 ARG B C 1
ATOM 3389 O O . ARG B 1 190 ? -27.344 -8.336 10.234 1 83.94 190 ARG B O 1
ATOM 3396 N N . LEU B 1 191 ? -26.469 -8.219 8.195 1 86.56 191 LEU B N 1
ATOM 3397 C CA . LEU B 1 191 ? -25.203 -7.723 8.742 1 86.56 191 LEU B CA 1
ATOM 3398 C C . LEU B 1 191 ? -25.391 -6.34 9.367 1 86.56 191 LEU B C 1
ATOM 3400 O O . LEU B 1 19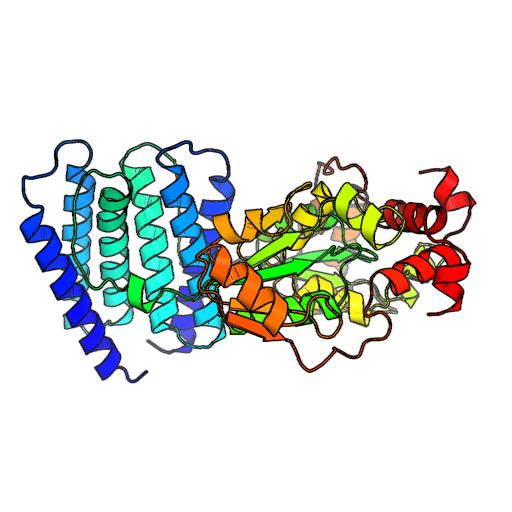1 ? -24.891 -6.078 10.461 1 86.56 191 LEU B O 1
ATOM 3404 N N . GLU B 1 192 ? -26.109 -5.477 8.711 1 87.75 192 GLU B N 1
ATOM 3405 C CA . GLU B 1 192 ? -26.359 -4.137 9.234 1 87.75 192 GLU B CA 1
ATOM 3406 C C . GLU B 1 192 ? -27.078 -4.191 10.57 1 87.75 192 GLU B C 1
ATOM 3408 O O . GLU B 1 192 ? -26.781 -3.418 11.484 1 87.75 192 GLU B O 1
ATOM 3413 N N . GLU B 1 193 ? -28 -5.082 10.688 1 87.56 193 GLU B N 1
ATOM 3414 C CA . GLU B 1 193 ? -28.75 -5.238 11.922 1 87.56 193 GLU B CA 1
ATOM 3415 C C . GLU B 1 193 ? -27.844 -5.695 13.062 1 87.56 193 GLU B C 1
ATOM 3417 O O . GLU B 1 193 ? -27.953 -5.195 14.188 1 87.56 193 GLU B O 1
ATOM 3422 N N . GLU B 1 194 ? -27.016 -6.652 12.734 1 87 194 GLU B N 1
ATOM 3423 C CA . GLU B 1 194 ? -26.078 -7.148 13.75 1 87 194 GLU B CA 1
ATOM 3424 C C . GLU B 1 194 ? -25.141 -6.043 14.211 1 87 194 GLU B C 1
ATOM 3426 O O . GLU B 1 194 ? -24.812 -5.953 15.398 1 87 194 GLU B O 1
ATOM 3431 N N . LEU B 1 195 ? -24.781 -5.215 13.289 1 89.75 195 LEU B N 1
ATOM 3432 C CA . LEU B 1 195 ? -23.875 -4.102 13.602 1 89.75 195 LEU B CA 1
ATOM 3433 C C . LEU B 1 195 ? -24.594 -3.064 14.469 1 89.75 195 LEU B C 1
ATOM 3435 O O . LEU B 1 195 ? -24.016 -2.559 15.438 1 89.75 195 LEU B O 1
ATOM 3439 N N . HIS B 1 196 ? -25.766 -2.781 14.125 1 88.31 196 HIS B N 1
ATOM 3440 C CA . HIS B 1 196 ? -26.547 -1.809 14.867 1 88.31 196 HIS B CA 1
ATOM 3441 C C . HIS B 1 196 ? -26.734 -2.25 16.312 1 88.31 196 HIS B C 1
ATOM 3443 O O . HIS B 1 196 ? -26.688 -1.426 17.234 1 88.31 196 HIS B O 1
ATOM 3449 N N . LYS B 1 197 ? -26.953 -3.5 16.469 1 89.94 197 LYS B N 1
ATOM 3450 C CA . LYS B 1 197 ? -27.125 -4.051 17.812 1 89.94 197 LYS B CA 1
ATOM 3451 C C . LYS B 1 197 ? -25.859 -3.836 18.656 1 89.94 197 LYS B C 1
ATOM 3453 O O . LYS B 1 197 ? -25.953 -3.693 19.875 1 89.94 197 LYS B O 1
ATOM 3458 N N . ARG B 1 198 ? -24.812 -3.791 17.953 1 89.88 198 ARG B N 1
ATOM 3459 C CA . ARG B 1 198 ? -23.531 -3.639 18.672 1 89.88 198 ARG B CA 1
ATOM 3460 C C . ARG B 1 198 ? -23.125 -2.172 18.734 1 89.88 198 ARG B C 1
ATOM 3462 O O . ARG B 1 198 ? -22.016 -1.854 19.188 1 89.88 198 ARG B O 1
ATOM 3469 N N . GLY B 1 199 ? -23.938 -1.321 18.203 1 89.5 199 GLY B N 1
ATOM 3470 C CA . GLY B 1 199 ? -23.672 0.106 18.281 1 89.5 199 GLY B CA 1
ATOM 3471 C C . GLY B 1 199 ? -22.734 0.601 17.203 1 89.5 199 GLY B C 1
ATOM 3472 O O . GLY B 1 199 ? -22.078 1.638 17.359 1 89.5 199 GLY B O 1
ATOM 3473 N N . ILE B 1 200 ? -22.594 -0.171 16.25 1 88.31 200 ILE B N 1
ATOM 3474 C CA . ILE B 1 200 ? -21.734 0.223 15.133 1 88.31 200 ILE B CA 1
ATOM 3475 C C . ILE B 1 200 ? -22.594 0.732 13.977 1 88.31 200 ILE B C 1
ATOM 3477 O O . ILE B 1 200 ? -23.469 0.023 13.484 1 88.31 200 ILE B O 1
ATOM 3481 N N . GLY B 1 201 ? -22.438 1.985 13.625 1 88.06 201 GLY B N 1
ATOM 3482 C CA . GLY B 1 201 ? -23.203 2.6 12.555 1 88.06 201 GLY B CA 1
ATOM 3483 C C . GLY B 1 201 ? -22.5 2.516 11.203 1 88.06 201 GLY B C 1
ATOM 3484 O O . GLY B 1 201 ? -22.344 3.527 10.516 1 88.06 201 GLY B O 1
ATOM 3485 N N . ALA B 1 202 ? -22.156 1.37 10.742 1 91.69 202 ALA B N 1
ATOM 3486 C CA . ALA B 1 202 ? -21.5 1.209 9.438 1 91.69 202 ALA B CA 1
ATOM 3487 C C . ALA B 1 202 ? -22.516 0.873 8.352 1 91.69 202 ALA B C 1
ATOM 3489 O O . ALA B 1 202 ? -23.453 0.1 8.586 1 91.69 202 ALA B O 1
ATOM 3490 N N . ARG B 1 203 ? -22.391 1.507 7.211 1 92.88 203 ARG B N 1
ATOM 3491 C CA . ARG B 1 203 ? -23.172 1.117 6.035 1 92.88 203 ARG B CA 1
ATOM 3492 C C . ARG B 1 203 ? -22.594 -0.138 5.391 1 92.88 203 ARG B C 1
ATOM 3494 O O . ARG B 1 203 ? -21.391 -0.403 5.5 1 92.88 203 ARG B O 1
ATOM 3501 N N . VAL B 1 204 ? -23.531 -0.92 4.82 1 93.69 204 VAL B N 1
ATOM 3502 C CA . VAL B 1 204 ? -23.094 -2.125 4.125 1 93.69 204 VAL B CA 1
ATOM 3503 C C . VAL B 1 204 ? -23.438 -2.023 2.643 1 93.69 204 VAL B C 1
ATOM 3505 O O . VAL B 1 204 ? -24.578 -1.686 2.287 1 93.69 204 VAL B O 1
ATOM 3508 N N . GLU B 1 205 ? -22.438 -2.215 1.82 1 92.69 205 GLU B N 1
ATOM 3509 C CA . GLU B 1 205 ? -22.609 -2.193 0.37 1 92.69 205 GLU B CA 1
ATOM 3510 C C . GLU B 1 205 ? -22.047 -3.453 -0.271 1 92.69 205 GLU B C 1
ATOM 3512 O O . GLU B 1 205 ? -21.016 -3.969 0.171 1 92.69 205 GLU B O 1
ATOM 3517 N N . ARG B 1 206 ? -22.719 -3.943 -1.269 1 92.25 206 ARG B N 1
ATOM 3518 C CA . ARG B 1 206 ? -22.25 -5.102 -2.023 1 92.25 206 ARG B CA 1
ATOM 3519 C C . ARG B 1 206 ? -21.859 -4.711 -3.443 1 92.25 206 ARG B C 1
ATOM 3521 O O . ARG B 1 206 ? -22.594 -3.982 -4.117 1 92.25 206 ARG B O 1
ATOM 3528 N N . LEU B 1 207 ? -20.688 -5.215 -3.832 1 89.31 207 LEU B N 1
ATOM 3529 C CA . LEU B 1 207 ? -20.281 -4.969 -5.211 1 89.31 207 LEU B CA 1
ATOM 3530 C C . LEU B 1 207 ? -21.172 -5.742 -6.184 1 89.31 207 LEU B C 1
ATOM 3532 O O . LEU B 1 207 ? -21.516 -6.898 -5.93 1 89.31 207 LEU B O 1
ATOM 3536 N N . SER B 1 208 ? -21.578 -5.051 -7.164 1 78.69 208 SER B N 1
ATOM 3537 C CA . SER B 1 208 ? -22.516 -5.637 -8.109 1 78.69 208 SER B CA 1
ATOM 3538 C C . SER B 1 208 ? -21.812 -6.535 -9.117 1 78.69 208 SER B C 1
ATOM 3540 O O . SER B 1 208 ? -22.375 -7.531 -9.578 1 78.69 208 SER B O 1
ATOM 3542 N N . ALA B 1 209 ? -20.609 -6.188 -9.445 1 73.25 209 ALA B N 1
ATOM 3543 C CA . ALA B 1 209 ? -19.984 -6.883 -10.562 1 73.25 209 ALA B CA 1
ATOM 3544 C C . ALA B 1 209 ? -18.719 -7.621 -10.125 1 73.25 209 ALA B C 1
ATOM 3546 O O . ALA B 1 209 ? -18 -7.148 -9.25 1 73.25 209 ALA B O 1
ATOM 3547 N N . ARG B 1 210 ? -18.75 -8.852 -10.648 1 71.69 210 ARG B N 1
ATOM 3548 C CA . ARG B 1 210 ? -17.516 -9.602 -10.547 1 71.69 210 ARG B CA 1
ATOM 3549 C C . ARG B 1 210 ? -16.594 -9.305 -11.719 1 71.69 210 ARG B C 1
ATOM 3551 O O . ARG B 1 210 ? -17.047 -9.102 -12.844 1 71.69 210 ARG B O 1
ATOM 3558 N N . LEU B 1 211 ? -15.383 -9.117 -11.375 1 75.06 211 LEU B N 1
ATOM 3559 C CA . LEU B 1 211 ? -14.422 -9.039 -12.469 1 75.06 211 LEU B CA 1
ATOM 3560 C C . LEU B 1 211 ? -14.359 -10.359 -13.227 1 75.06 211 LEU B C 1
ATOM 3562 O O . LEU B 1 211 ? -14.344 -11.43 -12.625 1 75.06 211 LEU B O 1
ATOM 3566 N N . GLU B 1 212 ? -14.531 -10.258 -14.461 1 76.25 212 GLU B N 1
ATOM 3567 C CA . GLU B 1 212 ? -14.336 -11.453 -15.273 1 76.25 212 GLU B CA 1
ATOM 3568 C C . GLU B 1 212 ? -12.859 -11.688 -15.578 1 76.25 212 GLU B C 1
ATOM 3570 O O . GLU B 1 212 ? -12.18 -10.797 -16.094 1 76.25 212 GLU B O 1
ATOM 3575 N N . CYS B 1 213 ? -12.391 -12.805 -15.062 1 75.75 213 CYS B N 1
ATOM 3576 C CA . CYS B 1 213 ? -11.016 -13.18 -15.359 1 75.75 213 CYS B CA 1
ATOM 3577 C C . CYS B 1 213 ? -10.867 -14.695 -15.422 1 75.75 213 CYS B C 1
ATOM 3579 O O . CYS B 1 213 ? -11.688 -15.43 -14.867 1 75.75 213 CYS B O 1
ATOM 3581 N N . PRO B 1 214 ? -9.883 -15.195 -16.188 1 74.75 214 PRO B N 1
ATOM 3582 C CA . PRO B 1 214 ? -9.711 -16.641 -16.359 1 74.75 214 PRO B CA 1
ATOM 3583 C C . PRO B 1 214 ? -9.562 -17.375 -15.023 1 74.75 214 PRO B C 1
ATOM 3585 O O . PRO B 1 214 ? -10.156 -18.438 -14.836 1 74.75 214 PRO B O 1
ATOM 3588 N N . LEU B 1 215 ? -8.734 -16.828 -14.172 1 83.19 215 LEU B N 1
ATOM 3589 C CA . LEU B 1 215 ? -8.531 -17.406 -12.844 1 83.19 215 LEU B CA 1
ATOM 3590 C C . LEU B 1 215 ? -8.836 -16.375 -11.758 1 83.19 215 LEU B C 1
ATOM 3592 O O . LEU B 1 215 ? -7.93 -15.883 -11.094 1 83.19 215 LEU B O 1
ATOM 3596 N N . CYS B 1 216 ? -10.141 -16.25 -11.555 1 79.06 216 CYS B N 1
ATOM 3597 C CA . CYS B 1 216 ? -10.555 -15.141 -10.711 1 79.06 216 CYS B CA 1
ATOM 3598 C C . CYS B 1 216 ? -10.898 -15.609 -9.312 1 79.06 216 CYS B C 1
ATOM 3600 O O . CYS B 1 216 ? -11.664 -14.961 -8.594 1 79.06 216 CYS B O 1
ATOM 3602 N N . SER B 1 217 ? -10.438 -16.797 -9.055 1 86.31 217 SER B N 1
ATOM 3603 C CA . SER B 1 217 ? -10.664 -17.25 -7.684 1 86.31 217 SER B CA 1
ATOM 3604 C C . SER B 1 217 ? -9.461 -18.031 -7.156 1 86.31 217 SER B C 1
ATOM 3606 O O . SER B 1 217 ? -8.75 -18.688 -7.926 1 86.31 217 SER B O 1
ATOM 3608 N N . SER B 1 218 ? -9.352 -18.031 -5.914 1 90.5 218 SER B N 1
ATOM 3609 C CA . SER B 1 218 ? -8.273 -18.766 -5.258 1 90.5 218 SER B CA 1
ATOM 3610 C C . SER B 1 218 ? -8.43 -20.266 -5.465 1 90.5 218 SER B C 1
ATOM 3612 O O . SER B 1 218 ? -7.438 -20.969 -5.676 1 90.5 218 SER B O 1
ATOM 3614 N N . THR B 1 219 ? -9.625 -20.703 -5.441 1 86.62 219 THR B N 1
ATOM 3615 C CA . THR B 1 219 ? -9.906 -22.125 -5.637 1 86.62 219 THR B CA 1
ATOM 3616 C C . THR B 1 219 ? -9.492 -22.562 -7.039 1 86.62 219 THR B C 1
ATOM 3618 O O . THR B 1 219 ? -8.867 -23.625 -7.199 1 86.62 219 THR B O 1
ATOM 3621 N N . ALA B 1 220 ? -9.852 -21.719 -7.973 1 88.88 220 ALA B N 1
AT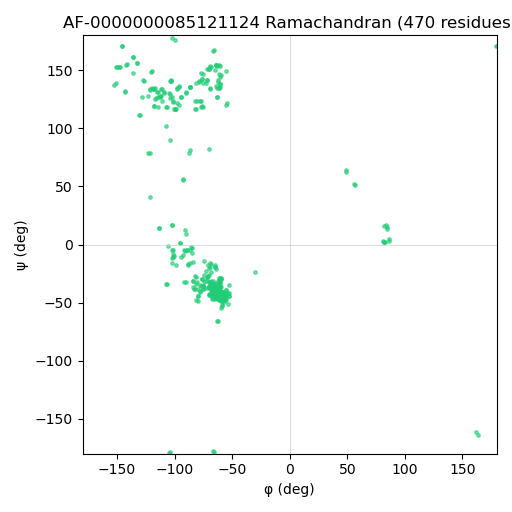OM 3622 C CA . ALA B 1 220 ? -9.484 -22.047 -9.352 1 88.88 220 ALA B CA 1
ATOM 3623 C C . ALA B 1 220 ? -7.965 -22.125 -9.508 1 88.88 220 ALA B C 1
ATOM 3625 O O . ALA B 1 220 ? -7.449 -23 -10.188 1 88.88 220 ALA B O 1
ATOM 3626 N N . ILE B 1 221 ? -7.305 -21.25 -8.906 1 92.56 221 ILE B N 1
ATOM 3627 C CA . ILE B 1 221 ? -5.848 -21.234 -8.961 1 92.56 221 ILE B CA 1
ATOM 3628 C C . ILE B 1 221 ? -5.289 -22.469 -8.281 1 92.56 221 ILE B C 1
ATOM 3630 O O . ILE B 1 221 ? -4.402 -23.141 -8.82 1 92.56 221 ILE B O 1
ATOM 3634 N N . ALA B 1 222 ? -5.801 -22.797 -7.16 1 92.69 222 ALA B N 1
ATOM 3635 C CA . ALA B 1 222 ? -5.352 -23.953 -6.406 1 92.69 222 ALA B CA 1
ATOM 3636 C C . ALA B 1 222 ? -5.594 -25.25 -7.191 1 92.69 222 ALA B C 1
ATOM 3638 O O . ALA B 1 222 ? -4.754 -26.141 -7.195 1 92.69 222 ALA B O 1
ATOM 3639 N N . CYS B 1 223 ? -6.684 -25.328 -7.801 1 91.94 223 CYS B N 1
ATOM 3640 C CA . CYS B 1 223 ? -7.016 -26.5 -8.586 1 91.94 223 CYS B CA 1
ATOM 3641 C C . CYS B 1 223 ? -6.09 -26.641 -9.797 1 91.94 223 CYS B C 1
ATOM 3643 O O . CYS B 1 223 ? -5.699 -27.75 -10.164 1 91.94 223 CYS B O 1
ATOM 3645 N N . ARG B 1 224 ? -5.812 -25.547 -10.336 1 91.75 224 ARG B N 1
ATOM 3646 C CA . ARG B 1 224 ? -4.871 -25.562 -11.453 1 91.75 224 ARG B CA 1
ATOM 3647 C C . ARG B 1 224 ? -3.482 -26 -10.984 1 91.75 224 ARG B C 1
ATOM 3649 O O . ARG B 1 224 ? -2.797 -26.75 -11.672 1 91.75 224 ARG B O 1
ATOM 3656 N N . ALA B 1 225 ? -3.107 -25.5 -9.891 1 92.75 225 ALA B N 1
ATOM 3657 C CA . ALA B 1 225 ? -1.839 -25.922 -9.305 1 92.75 225 ALA B CA 1
ATOM 3658 C C . ALA B 1 225 ? -1.815 -27.422 -9.078 1 92.75 225 ALA B C 1
ATOM 3660 O O . ALA B 1 225 ? -0.814 -28.094 -9.367 1 92.75 225 ALA B O 1
ATOM 3661 N N . LYS B 1 226 ? -2.852 -27.969 -8.547 1 91.75 226 LYS B N 1
ATOM 3662 C CA . LYS B 1 226 ? -2.977 -29.391 -8.305 1 91.75 226 LYS B CA 1
ATOM 3663 C C . LYS B 1 226 ? -2.754 -30.188 -9.594 1 91.75 226 LYS B C 1
ATOM 3665 O O . LYS B 1 226 ? -2.086 -31.234 -9.578 1 91.75 226 LYS B O 1
ATOM 3670 N N . ARG B 1 227 ? -3.258 -29.672 -10.648 1 90.06 227 ARG B N 1
ATOM 3671 C CA . ARG B 1 227 ? -3.174 -30.359 -11.93 1 90.06 227 ARG B CA 1
ATOM 3672 C C . ARG B 1 227 ? -1.769 -30.266 -12.516 1 90.06 227 ARG B C 1
ATOM 3674 O O . ARG B 1 227 ? -1.279 -31.203 -13.141 1 90.06 227 ARG B O 1
ATOM 3681 N N . LEU B 1 228 ? -1.113 -29.188 -12.336 1 89.12 228 LEU B N 1
ATOM 3682 C CA . LEU B 1 228 ? 0.119 -28.875 -13.055 1 89.12 228 LEU B CA 1
ATOM 3683 C C . LEU B 1 228 ? 1.336 -29.391 -12.281 1 89.12 228 LEU B C 1
ATOM 3685 O O . LEU B 1 228 ? 2.361 -29.719 -12.883 1 89.12 228 LEU B O 1
ATOM 3689 N N . MET B 1 229 ? 1.257 -29.391 -10.992 1 88.56 229 MET B N 1
ATOM 3690 C CA . MET B 1 229 ? 2.449 -29.656 -10.195 1 88.56 229 MET B CA 1
ATOM 3691 C C . MET B 1 229 ? 2.773 -31.141 -10.188 1 88.56 229 MET B C 1
ATOM 3693 O O . MET B 1 229 ? 1.98 -31.953 -9.703 1 88.56 229 MET B O 1
ATOM 3697 N N . PRO B 1 230 ? 3.936 -31.438 -10.703 1 85.56 230 PRO B N 1
ATOM 3698 C CA . PRO B 1 230 ? 4.352 -32.844 -10.656 1 85.56 230 PRO B CA 1
ATOM 3699 C C . PRO B 1 230 ? 4.684 -33.312 -9.242 1 85.56 230 PRO B C 1
ATOM 3701 O O . PRO B 1 230 ? 5.145 -32.531 -8.414 1 85.56 230 PRO B O 1
ATOM 3704 N N . GLU B 1 231 ? 4.492 -34.594 -8.984 1 83.44 231 GLU B N 1
ATOM 3705 C CA . GLU B 1 231 ? 4.766 -35.156 -7.668 1 83.44 231 GLU B CA 1
ATOM 3706 C C . GLU B 1 231 ? 6.234 -35 -7.285 1 83.44 231 GLU B C 1
ATOM 3708 O O . GLU B 1 231 ? 6.551 -34.719 -6.125 1 83.44 231 GLU B O 1
ATOM 3713 N N . GLU B 1 232 ? 7.109 -35.125 -8.242 1 82.44 232 GLU B N 1
ATOM 3714 C CA . GLU B 1 232 ? 8.547 -35.062 -7.996 1 82.44 232 GLU B CA 1
ATOM 3715 C C . GLU B 1 232 ? 8.969 -33.688 -7.512 1 82.44 232 GLU B C 1
ATOM 3717 O O . GLU B 1 232 ? 9.844 -33.562 -6.66 1 82.44 232 GLU B O 1
ATOM 3722 N N . ALA B 1 233 ? 8.273 -32.688 -8.031 1 79.62 233 ALA B N 1
ATOM 3723 C CA . ALA B 1 233 ? 8.578 -31.297 -7.629 1 79.62 233 ALA B CA 1
ATOM 3724 C C . ALA B 1 233 ? 8.164 -31.047 -6.184 1 79.62 233 ALA B C 1
ATOM 3726 O O . ALA B 1 233 ? 8.797 -30.266 -5.477 1 79.62 233 ALA B O 1
ATOM 3727 N N . CYS B 1 234 ? 7.184 -31.656 -5.75 1 84.31 234 CYS B N 1
ATOM 3728 C CA . CYS B 1 234 ? 6.629 -31.438 -4.422 1 84.31 234 CYS B CA 1
ATOM 3729 C C . CYS B 1 234 ? 7.316 -32.344 -3.391 1 84.31 234 CYS B C 1
ATOM 3731 O O . CYS B 1 234 ? 7.172 -32.125 -2.186 1 84.31 234 CYS B O 1
ATOM 3733 N N . LYS B 1 235 ? 7.996 -33.375 -3.785 1 74.25 235 LYS B N 1
ATOM 3734 C CA . LYS B 1 235 ? 8.766 -34.219 -2.867 1 74.25 235 LYS B CA 1
ATOM 3735 C C . LYS B 1 235 ? 10.055 -33.531 -2.438 1 74.25 235 LYS B C 1
ATOM 3737 O O . LYS B 1 235 ? 10.547 -33.75 -1.331 1 74.25 235 LYS B O 1
ATOM 3742 N N . ARG B 1 236 ? 10.703 -32.781 -3.26 1 57.66 236 ARG B N 1
ATOM 3743 C CA . ARG B 1 236 ? 11.984 -32.125 -2.953 1 57.66 236 ARG B CA 1
ATOM 3744 C C . ARG B 1 236 ? 11.797 -30.938 -2.035 1 57.66 236 ARG B C 1
ATOM 3746 O O . ARG B 1 236 ? 12.75 -30.484 -1.399 1 57.66 236 ARG B O 1
ATOM 3753 N N . GLY B 1 237 ? 10.688 -30.266 -1.988 1 46.84 237 GLY B N 1
ATOM 3754 C CA . GLY B 1 237 ? 10.492 -29.047 -1.215 1 46.84 237 GLY B CA 1
ATOM 3755 C C . GLY B 1 237 ? 10.016 -29.312 0.201 1 46.84 237 GLY B C 1
ATOM 3756 O O . GLY B 1 237 ? 9.492 -30.375 0.495 1 46.84 237 GLY B O 1
#

Solvent-accessible surface area (backbone atoms only — not comparable to full-atom values): 25331 Å² total; per-residue (Å²): 132,58,68,67,57,51,45,51,50,42,51,29,52,43,51,48,50,52,52,52,49,61,74,44,61,88,70,55,56,86,79,53,39,59,48,54,52,51,23,50,52,26,40,51,45,15,52,51,29,42,75,73,66,37,48,69,62,12,35,33,29,33,26,19,22,48,16,29,52,46,44,37,36,76,68,65,72,46,87,78,83,81,69,56,65,73,56,46,71,61,50,42,39,23,33,36,73,43,62,58,53,48,84,30,52,35,58,52,50,54,40,45,58,39,31,77,67,20,47,20,35,33,35,31,41,32,48,72,48,42,17,68,75,69,74,42,65,56,69,47,55,48,71,52,34,39,52,48,52,46,42,26,59,46,39,72,42,53,42,72,43,45,81,85,41,85,56,52,52,49,67,72,65,58,35,48,29,36,51,37,54,67,83,50,87,68,55,56,67,61,50,42,52,56,32,48,76,71,70,41,84,38,46,66,47,66,44,85,68,73,70,86,55,98,56,48,37,40,65,55,44,33,39,43,18,37,72,67,57,52,68,70,66,49,64,76,100,132,59,67,69,59,50,46,52,50,44,51,51,50,44,52,52,51,52,53,53,50,62,71,45,59,88,70,54,56,86,80,51,42,59,50,52,52,51,26,51,54,27,40,52,49,14,53,55,29,42,74,72,66,38,47,68,61,13,36,35,27,32,25,19,21,48,17,30,54,47,44,38,35,76,70,67,73,47,87,78,90,70,92,44,72,55,65,77,59,58,59,48,37,21,33,36,72,45,62,61,52,48,85,32,51,34,58,51,50,53,40,45,57,40,32,76,67,20,44,19,35,35,36,31,40,32,48,73,49,42,18,68,75,70,73,42,65,56,68,47,55,49,72,52,36,39,54,46,52,46,43,26,58,45,38,72,44,52,43,72,41,44,83,86,39,84,57,52,52,48,67,72,66,58,35,48,30,36,50,36,56,66,84,49,88,68,58,54,66,60,50,40,52,56,32,47,75,72,71,41,85,40,44,65,47,66,43,85,68,72,67,85,55,96,56,47,39,41,64,56,42,33,40,44,18,37,71,68,57,53,69,72,66,48,67,77,102

Nearest PDB structures (foldseek):
  3glv-assembly1_B  TM=9.581E-01  e=3.196E-13  Thermoplasma volcanium GSS1
  5xf2-assembly1_A  TM=8.523E-01  e=2.250E-08  Burkholderia pseudomallei K96243
  5x9q-assembly1_B  TM=8.147E-01  e=1.112E-08  Burkholderia pseudomallei K96243
  5x3d-assembly1_A-2  TM=8.190E-01  e=2.683E-08  Streptomyces wedmorensis
  1n1d-assembly1_A  TM=8.520E-01  e=1.222E-06  Bacillus subtilis

Foldseek 3Di:
DDLVVLLLLLVLLLLQLVLQLVVCPPVADPPLVVLSVQLVVLSVVLVVCSVVSNSVSSNVSSVVSVVSVVVCVVVVRDDGDGDDSVCSSCWFEEEEEDQPLDPDVQVVVQLVVSLNRGAYEYEHEAQLRVCVVVVHGRPDHRVVSQVVVCPRPSHPHYDYADNPDRCVVCVVRLGQEYEAEPPDDDDQVVVCVVCVVVVRNHHYYYDDDGDDDPDNDPVSVVVVCVVPDDPVNVVVD/DDLVVLLVVLVVLLVLLVVQLVVCPPQFDPPLVVLSVQLVVLSVVLVVCSVVSNSVSSNVSSLVSVVSVVVCVVVVRDDDDTPHVCVVPAWFEEEEEDQPLDDDVQVVVQLVVSLVRGAYEYEHEAQLRVCVVVVHGRPDHRVVSQVVVCPRPSHPHYDYADPPDRCVVCVVRLGQEYEAEQPDDDDQVVVCVVCVVVVRNHHYYYDDDGDDDPQNDPVSVVVVCVVPDDPVNVVVD

Secondary structure (DSSP, 8-state):
--HHHHHHHHHHHHHHHHHHHHHHTTS--TTTHHHHHHHHHHHHHHHHHHHTT-HHHHHHHHHHHHHHHHHHHHTTS----PPPHHHHHTPPEEEEEE---S--HHHHHHHHHHHHHSEEEEEEPPHHHHHHHHSS--SS-HHHHHHHHHTBTT-SEEEE--SS-TTHHHHHH--SEEEEPTT-SS-HHHHHHHHHHTT---EEEE---PPP-TT-SHHHHHHHHHHH--HHHHHH-/--HHHHHHHHHHHHHHHHHHHHHHTTT--TTTHHHHHHHHHHHHHHHHHHHTT-HHHHHHHHHHHHHHHHHHHHTTS-------HHHHHPPPEEEEEE---S--HHHHHHHHHHHTTSEEEEEEPPHHHHHHHHSS--SS-HHHHHHHHHTBTT-SEEEE--SS-TTHHHHHH--SEEEEPTT-SS-HHHHHHHHHHTT---EEEE---PPP-TT-SHHHHHHHHHHH--HHHHHH-

InterPro domains:
  IPR004821 Cytidyltransferase-like domain [PF01467] (96-222)
  IPR004821 Cytidyltransferase-like domain [TIGR00125] (93-155)
  IPR014729 Rossmann-like alpha/beta/alpha sandwich fold [G3DSA:3.40.50.620] (92-210)
  IPR023140 Domain of unknown function DUF357 [PF04010] (13-77)
  IPR036809 AF1782-like superfamily [SSF158372] (6-80)
  IPR050385 Archaeal FAD synthase [PTHR43793] (89-231)

Sequence (474 aa):
MDTKDAARRVEAYITNVELALEKLRGKVGEPYTRLLALAEAYASDARYYLEKGDVFTALACIAYAEGLIDSLRHLGVVEVDWEPLSKLLERPRVLVAGTFDILHPGHVYLLREAWKRGRVYVVVARDSTAARFRGRPPVVPESQRVSVISALRYVHQAILGDEDDMLKPVEVVKPHLILLGPDQWPDERRLEEELHKRGIGARVERLSARLECPLCSSTAIACRAKRLMPEEACKRGMDTKDAARRVEAYITNVELALEKLRGKVGEPYTRLLALAEAYASDARYYLEKGDVFTALACIAYAEGLIDSLRHLGVVEVDWEPLSKLLERPRVLVAGTFDILHPGHVYLLREAWKRGRVYVVVARDSTAARFRGRPPVVPESQRVSVISALRYVHQAILGDEDDMLKPVEVVKPHLILLGPDQWPDERRLEEELHKRGIGARVERLSARLECPLCSSTAIACRAKRLMPEEACKRG

Organism: Pyrolobus fumarii (strain DSM 11204 / 1A) (NCBI:txid694429)

Radius of gyration: 24.39 Å; Cα contacts (8 Å, |Δi|>4): 791; chains: 2; bounding box: 58×72×56 Å

pLDDT: mean 89.2, std 8.44, range [46.44, 97.56]